Protein 8CXO (pdb70)

Foldseek 3Di:
DDDFPVWDFDPDPVQDPDPRPRIHGALAQPVDDPVLLVVLLVLLVVLLVLLLVLLVVLLVLCVLCVVLNVDQLRCLLNVLSVLLNQLSVLLCQLPPVCLLCLQAAFPRRHGDWLDDDPVGDCNQVVSALSNQLSLQLNLLSLLVLLLLLLCLVLQFLFADDPCPVCRVVSVCVSNVVSVVLSVVQNVRRQFTHDSSSSGTYGALLHLVGCCVRPLVSLVVSLVSLVVSLVSLVVVVVVCCVQPPQLFFPHDGPDDPVLDDDDLVVLVCVVCVVLVADDAAEEEEEDEPDPLFFPLVLQLVLLVVLVPDPCNNRYAYEYEYYYDVVSVVSVVVVCVVDVRYYYYHDDDDPSVVNSVLLRHAEYETLTNADAQQPVVLSSLLSQHQYEYECHHNPVRNDDPLAHHYDHHPDSNRVNVRVVVVVVPVVDDCVSNSVSSNVSRSDYNPPPPRRGNVHSCCSNPVSSVLSVVLSVLSVLLSVLSVVCSVCVVVQSVQSVVQVVPSRVVVDGDGPDHDDVVSVSSNSCSSSVNSSVSSCSLVDDVSVVSVVVSVVPD

Organism: Mus musculus (NCBI:txid10090)

GO terms:
  GO:0005929 cilium (C, IDA)
  GO:0040018 positive regulation of multicellular organism growth (P, IMP)
  GO:0045892 negative regulation of DNA-templated transcription (P, IMP)
  GO:0045893 positive regulation of DNA-templated transcription (P, IMP)
  GO:0032879 regulation of localization (P, IMP)
  GO:0046622 positive regulation of organ growth (P, IMP)
  GO:0098804 non-motile cilium membrane (C, IDA)
  GO:0004930 G protein-coupled receptor activity (F, IDA)
  GO:0015485 cholesterol binding (F, IDA)
  GO:0008142 oxysterol binding (F, IDA)
  GO:0045880 positive regulation of smoothened signaling pathway (P, IDA)
  GO:0007193 adenylate cyclase-inhibiting G protein-coupled receptor signaling pathway (P, IDA)
  GO:0007224 smoothened signaling pathway (P, IDA)
  GO:0140311 protein sequestering activity (F, IDA)
  GO:0005515 protein binding (F, IPI)
  GO:0097731 9+0 non-motile cilium (C, IDA)
  GO:0060170 ciliary membrane (C, IDA)
  GO:0005737 cytoplasm (C, IDA)
  GO:0005770 late endosome (C, IDA)
  GO:0005783 endoplasmic reticulum (C, IDA)

Nearest PDB structures (foldseek):
  8cxo-assembly1_A  TM=1.002E+00  e=1.195E-86  Mus musculus
  4n4w-assembly1_A-2  TM=9.633E-01  e=2.167E-38  Shigella flexneri 5 str. 8401
  5v56-assembly1_B  TM=6.794E-01  e=1.944E-44  Homo sapiens
  5v56-assembly1_A  TM=6.763E-01  e=2.306E-43  Homo sapiens
  5v57-assembly1_A  TM=6.714E-01  e=7.943E-43  Homo sapiens

Radius of gyration: 33.18 Å; Cα contacts (8 Å, |Δi|>4): 814; chains: 1; bounding box: 59×47×108 Å

Structure (mmCIF, N/CA/C/O backbone):
data_8CXO
#
_entry.id   8CXO
#
_cell.length_a   1.00
_cell.length_b   1.00
_cell.length_c   1.00
_cell.angle_alpha   90.00
_cell.angle_beta   90.00
_cell.angle_gamma   90.00
#
_symmetry.space_group_name_H-M   'P 1'
#
loop_
_entity.id
_entity.type
_entity.pdbx_description
1 polymer 'Smoothened homolog, GlgA glycogen synthase chimera'
2 non-polymer CHOLESTEROL
#
loop_
_atom_site.group_PDB
_atom_site.id
_atom_site.type_symbol
_atom_site.label_atom_id
_atom_site.label_alt_id
_atom_site.label_comp_id
_atom_site.label_asym_id
_atom_site.label_entity_id
_atom_site.label_seq_id
_atom_site.pdbx_PDB_ins_code
_atom_site.Cartn_x
_atom_site.Cartn_y
_atom_site.Cartn_z
_atom_site.occupancy
_atom_site.B_iso_or_equiv
_atom_site.auth_seq_id
_atom_site.auth_comp_id
_atom_site.auth_asym_id
_atom_site.auth_atom_id
_atom_site.pdbx_PDB_model_num
ATOM 1 N N . GLY A 1 149 ? 87.666 112.350 51.927 1.00 188.68 195 GLY A N 1
ATOM 2 C CA . GLY A 1 149 ? 88.965 111.955 52.440 1.00 188.68 195 GLY A CA 1
ATOM 3 C C . GLY A 1 149 ? 89.815 113.111 52.934 1.00 188.68 195 GLY A C 1
ATOM 4 O O . GLY A 1 149 ? 91.028 112.966 53.083 1.00 188.68 195 GLY A O 1
ATOM 5 N N . GLN A 1 150 ? 89.182 114.253 53.198 1.00 185.66 196 GLN A N 1
ATOM 6 C CA . GLN A 1 150 ? 89.877 115.469 53.599 1.00 185.66 196 GLN A CA 1
ATOM 7 C C . GLN A 1 150 ? 89.702 115.701 55.093 1.00 185.66 196 GLN A C 1
ATOM 8 O O . GLN A 1 150 ? 88.575 115.706 55.599 1.00 185.66 196 GLN A O 1
ATOM 14 N N . CYS A 1 151 ? 90.820 115.892 55.787 1.00 189.23 197 CYS A N 1
ATOM 15 C CA . CYS A 1 151 ? 90.836 116.337 57.172 1.00 189.23 197 CYS A CA 1
ATOM 16 C C . CYS A 1 151 ? 91.880 117.432 57.311 1.00 189.23 197 CYS A C 1
ATOM 17 O O . CYS A 1 151 ? 92.967 117.341 56.732 1.00 189.23 197 CYS A O 1
ATOM 20 N N . GLU A 1 152 ? 91.548 118.461 58.082 1.00 193.31 198 GLU A N 1
ATOM 21 C CA . GLU A 1 152 ? 92.409 119.620 58.265 1.00 193.31 198 GLU A CA 1
ATOM 22 C C . GLU A 1 152 ? 93.256 119.444 59.517 1.00 193.31 198 GLU A C 1
ATOM 23 O O . GLU A 1 152 ? 92.791 118.893 60.519 1.00 193.31 198 GLU A O 1
ATOM 29 N N . ALA A 1 153 ? 94.503 119.901 59.450 1.00 183.37 199 ALA A N 1
ATOM 30 C CA . ALA A 1 153 ? 95.370 119.839 60.616 1.00 183.37 199 ALA A CA 1
ATOM 31 C C . ALA A 1 153 ? 94.753 120.654 61.752 1.00 183.37 199 ALA A C 1
ATOM 32 O O . ALA A 1 153 ? 94.124 121.689 61.498 1.00 183.37 199 ALA A O 1
ATOM 34 N N . PRO A 1 154 ? 94.905 120.228 63.018 1.00 180.13 200 PRO A N 1
ATOM 35 C CA . PRO A 1 154 ? 95.689 119.109 63.552 1.00 180.13 200 PRO A CA 1
ATOM 36 C C . PRO A 1 154 ? 94.993 117.750 63.460 1.00 180.13 200 PRO A C 1
ATOM 37 O O . PRO A 1 154 ? 95.424 116.814 64.134 1.00 180.13 200 PRO A O 1
ATOM 41 N N . LEU A 1 155 ? 93.954 117.636 62.634 1.00 181.85 201 LEU A N 1
ATOM 42 C CA . LEU A 1 155 ? 93.228 116.387 62.464 1.00 181.85 201 LEU A CA 1
ATOM 43 C C . LEU A 1 155 ? 93.700 115.669 61.205 1.00 181.85 201 LEU A C 1
ATOM 44 O O . LEU A 1 155 ? 94.133 116.297 60.236 1.00 181.85 201 LEU A O 1
ATOM 49 N N . VAL A 1 156 ? 93.607 114.339 61.233 1.00 181.56 202 VAL A N 1
ATOM 50 C CA . VAL A 1 156 ? 94.081 113.479 60.157 1.00 181.56 202 VAL A CA 1
ATOM 51 C C . VAL A 1 156 ? 92.989 112.481 59.802 1.00 181.56 202 VAL A C 1
ATOM 52 O O . VAL A 1 156 ? 92.151 112.127 60.636 1.00 181.56 202 VAL A O 1
ATOM 56 N N . ARG A 1 157 ? 93.018 112.011 58.556 1.00 186.05 203 ARG A N 1
ATOM 57 C CA . ARG A 1 157 ? 92.009 111.093 58.041 1.00 186.05 203 ARG A CA 1
ATOM 58 C C . ARG A 1 157 ? 92.358 109.660 58.420 1.00 186.05 203 ARG A C 1
ATOM 59 O O . ARG A 1 157 ? 93.504 109.229 58.263 1.00 186.05 203 ARG A O 1
ATOM 67 N N . THR A 1 158 ? 91.362 108.930 58.915 1.00 186.78 204 THR A N 1
ATOM 68 C CA . THR A 1 158 ? 91.527 107.527 59.260 1.00 186.78 204 THR A CA 1
ATOM 69 C C . THR A 1 158 ? 90.206 106.807 59.044 1.00 186.78 204 THR A C 1
ATOM 70 O O . THR A 1 158 ? 89.133 107.412 59.117 1.00 186.78 204 THR A O 1
ATOM 74 N N . ASP A 1 159 ? 90.297 105.507 58.781 1.00 183.76 205 ASP A N 1
ATOM 75 C CA . ASP A 1 159 ? 89.128 104.657 58.612 1.00 183.76 205 ASP A CA 1
ATOM 76 C C . ASP A 1 159 ? 88.667 104.016 59.915 1.00 183.76 205 ASP A C 1
ATOM 77 O O . ASP A 1 159 ? 87.725 103.218 59.895 1.00 183.76 205 ASP A O 1
ATOM 82 N N . ASN A 1 160 ? 89.298 104.345 61.043 1.00 181.77 206 ASN A N 1
ATOM 83 C CA . ASN A 1 160 ? 88.961 103.736 62.322 1.00 181.77 206 ASN A CA 1
ATOM 84 C C . ASN A 1 160 ? 87.725 104.415 62.910 1.00 181.77 206 ASN A C 1
ATOM 85 O O . ASN A 1 160 ? 87.770 105.622 63.178 1.00 181.77 206 ASN A O 1
ATOM 90 N N . PRO A 1 161 ? 86.608 103.708 63.136 1.00 179.36 207 PRO A N 1
ATOM 91 C CA . PRO A 1 161 ? 85.463 104.366 63.784 1.00 179.36 207 PRO A CA 1
ATOM 92 C C . PRO A 1 161 ? 85.724 104.775 65.223 1.00 179.36 207 PRO A C 1
ATOM 93 O O . PRO A 1 161 ? 84.994 105.628 65.742 1.00 179.36 207 PRO A O 1
ATOM 97 N N . LYS A 1 162 ? 86.734 104.206 65.878 1.00 178.43 208 LYS A N 1
ATOM 98 C CA . LYS A 1 162 ? 87.044 104.513 67.268 1.00 178.43 208 LYS A CA 1
ATOM 99 C C . LYS A 1 162 ? 88.012 105.677 67.422 1.00 178.43 208 LYS A C 1
ATOM 100 O O . LYS A 1 162 ? 88.269 106.097 68.555 1.00 178.43 208 LYS A O 1
ATOM 106 N N . SER A 1 163 ? 88.553 106.204 66.323 1.00 182.36 209 SER A N 1
ATOM 107 C CA . SER A 1 163 ? 89.503 107.306 66.363 1.00 182.36 209 SER A CA 1
ATOM 108 C C . SER A 1 163 ? 88.872 108.652 66.024 1.00 182.36 209 SER A C 1
ATOM 109 O O . SER A 1 163 ? 89.538 109.682 66.168 1.00 182.36 209 SER A O 1
ATOM 112 N N . TRP A 1 164 ? 87.615 108.673 65.588 1.00 180.34 210 TRP A N 1
ATOM 113 C CA . TRP A 1 164 ? 87.005 109.902 65.097 1.00 180.34 210 TRP A CA 1
ATOM 114 C C . TRP A 1 164 ? 86.676 110.854 66.240 1.00 180.34 210 TRP A C 1
ATOM 115 O O . TRP A 1 164 ? 86.287 110.427 67.331 1.00 180.34 210 TRP A O 1
ATOM 126 N N . TYR A 1 165 ? 86.838 112.150 65.981 1.00 181.99 211 TYR A N 1
ATOM 127 C CA . TYR A 1 165 ? 86.513 113.198 66.940 1.00 181.99 211 TYR A CA 1
ATOM 128 C C . TYR A 1 165 ? 85.009 113.430 66.913 1.00 181.99 211 TYR A C 1
ATOM 129 O O . TYR A 1 165 ? 84.328 112.945 66.004 1.00 181.99 211 TYR A O 1
ATOM 138 N N . GLU A 1 166 ? 84.514 114.201 67.890 1.00 185.09 212 GLU A N 1
ATOM 139 C CA . GLU A 1 166 ? 83.158 114.133 68.434 1.00 185.09 212 GLU A CA 1
ATOM 140 C C . GLU A 1 166 ? 82.086 113.863 67.383 1.00 185.09 212 GLU A C 1
ATOM 141 O O . GLU A 1 166 ? 81.357 112.869 67.476 1.00 185.09 212 GLU A O 1
ATOM 147 N N . ASP A 1 167 ? 81.999 114.724 66.373 1.00 191.93 213 ASP A N 1
ATOM 148 C CA . ASP A 1 167 ? 81.114 114.513 65.235 1.00 191.93 213 ASP A CA 1
ATOM 149 C C . ASP A 1 167 ? 81.829 114.582 63.884 1.00 191.93 213 ASP A C 1
ATOM 150 O O . ASP A 1 167 ? 81.159 114.521 62.847 1.00 191.93 213 ASP A O 1
ATOM 155 N N . VAL A 1 168 ? 83.160 114.696 63.862 1.00 188.03 214 VAL A N 1
ATOM 156 C CA . VAL A 1 168 ? 83.885 114.835 62.600 1.00 188.03 214 VAL A CA 1
ATOM 157 C C . VAL A 1 168 ? 84.197 113.446 62.059 1.00 188.03 214 VAL A C 1
ATOM 158 O O . VAL A 1 168 ? 85.276 112.897 62.308 1.00 188.03 214 VAL A O 1
ATOM 162 N N . GLU A 1 169 ? 83.251 112.878 61.314 1.00 184.52 215 GLU A N 1
ATOM 163 C CA . GLU A 1 169 ? 83.412 111.540 60.760 1.00 184.52 215 GLU A CA 1
ATOM 164 C C . GLU A 1 169 ? 84.627 111.470 59.847 1.00 184.52 215 GLU A C 1
ATOM 165 O O . GLU A 1 169 ? 84.808 112.311 58.963 1.00 184.52 215 GLU A O 1
ATOM 171 N N . GLY A 1 170 ? 85.463 110.461 60.074 1.00 184.80 216 GLY A N 1
ATOM 172 C CA . GLY A 1 170 ? 86.641 110.221 59.282 1.00 184.80 216 GLY A CA 1
ATOM 173 C C . GLY A 1 170 ? 87.900 110.873 59.813 1.00 184.80 216 GLY A C 1
ATOM 174 O O . GLY A 1 170 ? 88.998 110.409 59.489 1.00 184.80 216 GLY A O 1
ATOM 175 N N . CYS A 1 171 ? 87.770 111.915 60.633 1.00 186.84 217 CYS A N 1
ATOM 176 C CA . CYS A 1 171 ? 88.907 112.684 61.122 1.00 186.84 217 CYS A CA 1
ATOM 177 C C . CYS A 1 171 ? 89.094 112.457 62.614 1.00 186.84 217 CYS A C 1
ATOM 178 O O . CYS A 1 171 ? 88.150 112.618 63.396 1.00 186.84 217 CYS A O 1
ATOM 181 N N . GLY A 1 172 ? 90.315 112.084 63.000 1.00 182.39 218 GLY A N 1
ATOM 182 C CA . GLY A 1 172 ? 90.733 112.040 64.380 1.00 182.39 218 GLY A CA 1
ATOM 183 C C . GLY A 1 172 ? 91.869 113.019 64.635 1.00 182.39 218 GLY A C 1
ATOM 184 O O . GLY A 1 172 ? 92.378 113.675 63.732 1.00 182.39 218 GLY A O 1
ATOM 185 N N . ILE A 1 173 ? 92.276 113.083 65.899 1.00 177.97 219 ILE A N 1
ATOM 186 C CA . ILE A 1 173 ? 93.299 114.027 66.335 1.00 177.97 219 ILE A CA 1
ATOM 187 C C . ILE A 1 173 ? 94.663 113.404 66.083 1.00 177.97 219 ILE A C 1
ATOM 188 O O . ILE A 1 173 ? 94.891 112.233 66.409 1.00 177.97 219 ILE A O 1
ATOM 193 N N . GLN A 1 174 ? 95.568 114.184 65.504 1.00 175.01 220 GLN A N 1
ATOM 194 C CA . GLN A 1 174 ? 96.901 113.683 65.216 1.00 175.01 220 GLN A CA 1
ATOM 195 C C . GLN A 1 174 ? 97.641 113.378 66.509 1.00 175.01 220 GLN A C 1
ATOM 196 O O . GLN A 1 174 ? 97.335 113.924 67.572 1.00 175.01 220 GLN A O 1
ATOM 202 N N . CYS A 1 175 ? 98.636 112.497 66.408 1.00 176.74 221 CYS A N 1
ATOM 203 C CA . CYS A 1 175 ? 99.436 112.103 67.565 1.00 176.74 221 CYS A CA 1
ATOM 204 C C . CYS A 1 175 ? 100.517 113.154 67.797 1.00 176.74 221 CYS A C 1
ATOM 205 O O . CYS A 1 175 ? 101.716 112.921 67.631 1.00 176.74 221 CYS A O 1
ATOM 208 N N . GLN A 1 176 ? 100.070 114.346 68.177 1.00 170.38 222 GLN A N 1
ATOM 209 C CA . GLN A 1 176 ? 100.975 115.430 68.526 1.00 170.38 222 GLN A CA 1
ATOM 210 C C . GLN A 1 176 ? 100.186 116.481 69.288 1.00 170.38 222 GLN A C 1
ATOM 211 O O . GLN A 1 176 ? 99.211 117.018 68.754 1.00 170.38 222 GLN A O 1
ATOM 217 N N . ASN A 1 177 ? 100.569 116.750 70.535 1.00 165.69 223 ASN A N 1
ATOM 218 C CA . ASN A 1 177 ? 99.840 117.683 71.384 1.00 165.69 223 ASN A CA 1
ATOM 219 C C . ASN A 1 177 ? 99.726 119.044 70.694 1.00 165.69 223 ASN A C 1
ATOM 220 O O . ASN A 1 177 ? 100.730 119.762 70.602 1.00 165.69 223 ASN A O 1
ATOM 225 N N . PRO A 1 178 ? 98.549 119.439 70.184 1.00 168.51 224 PRO A N 1
ATOM 226 C CA . PRO A 1 178 ? 98.477 120.690 69.409 1.00 168.51 224 PRO A CA 1
ATOM 227 C C . PRO A 1 178 ? 98.769 121.943 70.215 1.00 168.51 224 PRO A C 1
ATOM 228 O O . PRO A 1 178 ? 99.045 122.988 69.613 1.00 168.51 224 PRO A O 1
ATOM 232 N N . LEU A 1 179 ? 98.717 121.880 71.541 1.00 166.09 225 LEU A N 1
ATOM 233 C CA . LEU A 1 179 ? 98.875 123.059 72.378 1.00 166.09 225 LEU A CA 1
ATOM 234 C C . LEU A 1 179 ? 100.331 123.408 72.655 1.00 166.09 225 LEU A C 1
ATOM 235 O O . LEU A 1 179 ? 100.586 124.384 73.368 1.00 166.09 225 LEU A O 1
ATOM 240 N N . PHE A 1 180 ? 101.285 122.637 72.132 1.00 157.41 226 PHE A N 1
ATOM 241 C CA . PHE A 1 180 ? 102.702 122.889 72.339 1.00 157.41 226 PHE A CA 1
ATOM 242 C C . PHE A 1 180 ? 103.448 122.755 71.020 1.00 157.41 226 PHE A C 1
ATOM 243 O O . PHE A 1 180 ? 103.059 121.974 70.147 1.00 157.41 226 PHE A O 1
ATOM 251 N N . THR A 1 181 ? 104.526 123.525 70.887 1.00 155.34 227 THR A N 1
ATOM 252 C CA . THR A 1 181 ? 105.314 123.552 69.664 1.00 155.34 227 THR A CA 1
ATOM 253 C C . THR A 1 181 ? 106.478 122.568 69.757 1.00 155.34 227 THR A C 1
ATOM 254 O O . THR A 1 181 ? 106.740 121.965 70.799 1.00 155.34 227 THR A O 1
ATOM 258 N N . GLU A 1 182 ? 107.200 122.418 68.645 1.00 155.56 228 GLU A N 1
ATOM 259 C CA . GLU A 1 182 ? 108.259 121.416 68.575 1.00 155.56 228 GLU A CA 1
ATOM 260 C C . GLU A 1 182 ? 109.418 121.763 69.500 1.00 155.56 228 GLU A C 1
ATOM 261 O O . GLU A 1 182 ? 110.034 120.867 70.089 1.00 155.56 228 GLU A O 1
ATOM 267 N N . ALA A 1 183 ? 109.742 123.051 69.625 1.00 156.99 229 ALA A N 1
ATOM 268 C CA . ALA A 1 183 ? 110.911 123.446 70.403 1.00 156.99 229 ALA A CA 1
ATOM 269 C C . ALA A 1 183 ? 110.763 123.062 71.869 1.00 156.99 229 ALA A C 1
ATOM 270 O O . ALA A 1 183 ? 111.702 122.535 72.477 1.00 156.99 229 ALA A O 1
ATOM 272 N N . GLU A 1 184 ? 109.588 123.302 72.453 1.00 158.15 230 GLU A N 1
ATOM 273 C CA . GLU A 1 184 ? 109.367 122.932 73.845 1.00 158.15 230 GLU A CA 1
ATOM 274 C C . GLU A 1 184 ? 109.141 121.436 74.021 1.00 158.15 230 GLU A C 1
ATOM 275 O O . GLU A 1 184 ? 109.370 120.917 75.119 1.00 158.15 230 GLU A O 1
ATOM 281 N N . HIS A 1 185 ? 108.707 120.730 72.974 1.00 160.56 231 HIS A N 1
ATOM 282 C CA . HIS A 1 185 ? 108.701 119.273 73.035 1.00 160.56 231 HIS A CA 1
ATOM 283 C C . HIS A 1 185 ? 110.116 118.733 73.175 1.00 160.56 231 HIS A C 1
ATOM 284 O O . HIS A 1 185 ? 110.372 117.845 73.996 1.00 160.56 231 HIS A O 1
ATOM 291 N N . GLN A 1 186 ? 111.049 119.262 72.383 1.00 156.08 232 GLN A N 1
ATOM 292 C CA . GLN A 1 186 ? 112.437 118.831 72.487 1.00 156.08 232 GLN A CA 1
ATOM 293 C C . GLN A 1 186 ? 113.040 119.220 73.827 1.00 156.08 232 GLN A C 1
ATOM 294 O O . GLN A 1 186 ? 113.863 118.478 74.374 1.00 156.08 232 GLN A O 1
ATOM 300 N N . ASP A 1 187 ? 112.653 120.377 74.365 1.00 154.17 233 ASP A N 1
ATOM 301 C CA . ASP A 1 187 ? 113.158 120.787 75.670 1.00 154.17 233 ASP A CA 1
ATOM 302 C C . ASP A 1 187 ? 112.701 119.824 76.758 1.00 154.17 233 ASP A C 1
ATOM 303 O O . ASP A 1 187 ? 113.499 119.391 77.596 1.00 154.17 233 ASP A O 1
ATOM 308 N N . MET A 1 188 ? 111.413 119.476 76.757 1.00 150.91 234 MET A N 1
ATOM 309 C CA . MET A 1 188 ? 110.897 118.558 77.767 1.00 150.91 234 MET A CA 1
ATOM 310 C C . MET A 1 188 ? 111.528 117.181 77.628 1.00 150.91 234 MET A C 1
ATOM 311 O O . MET A 1 188 ? 111.874 116.544 78.630 1.00 150.91 234 MET A O 1
ATOM 316 N N . HIS A 1 189 ? 111.685 116.701 76.394 1.00 153.62 235 HIS A N 1
ATOM 317 C CA . HIS A 1 189 ? 112.288 115.389 76.189 1.00 153.62 235 HIS A CA 1
ATOM 318 C C . HIS A 1 189 ? 113.741 115.379 76.641 1.00 153.62 235 HIS A C 1
ATOM 319 O O . HIS A 1 189 ? 114.200 114.407 77.251 1.00 153.62 235 HIS A O 1
ATOM 326 N N . SER A 1 190 ? 114.482 116.450 76.351 1.00 152.09 236 SER A N 1
ATOM 327 C CA . SER A 1 190 ? 115.847 116.554 76.854 1.00 152.09 236 SER A CA 1
ATOM 328 C C . SER A 1 190 ? 115.862 116.624 78.374 1.00 152.09 236 SER A C 1
ATOM 329 O O . SER A 1 190 ? 116.729 116.027 79.023 1.00 152.09 236 SER A O 1
ATOM 332 N N . TYR A 1 191 ? 114.913 117.359 78.957 1.00 148.12 237 TYR A N 1
ATOM 333 C CA . TYR A 1 191 ? 114.822 117.467 80.409 1.00 148.12 237 TYR A CA 1
ATOM 334 C C . TYR A 1 191 ? 114.615 116.100 81.049 1.00 148.12 237 TYR A C 1
ATOM 335 O O . TYR A 1 191 ? 115.265 115.758 82.042 1.00 148.12 237 TYR A O 1
ATOM 344 N N . ILE A 1 192 ? 113.706 115.305 80.485 1.00 149.05 238 ILE A N 1
ATOM 345 C CA . ILE A 1 192 ? 113.418 113.983 81.037 1.00 149.05 238 ILE A CA 1
ATOM 346 C C . ILE A 1 192 ? 114.643 113.086 80.929 1.00 149.05 238 ILE A C 1
ATOM 347 O O . ILE A 1 192 ? 114.940 112.300 81.836 1.00 149.05 238 ILE A O 1
ATOM 352 N N . ALA A 1 193 ? 115.361 113.176 79.807 1.00 151.93 239 ALA A N 1
ATOM 353 C CA . ALA A 1 193 ? 116.514 112.309 79.589 1.00 151.93 239 ALA A CA 1
ATOM 354 C C . ALA A 1 193 ? 117.585 112.524 80.650 1.00 151.93 239 ALA A C 1
ATOM 355 O O . ALA A 1 193 ? 118.211 111.563 81.113 1.00 151.93 239 ALA A O 1
ATOM 357 N N . ALA A 1 194 ? 117.818 113.777 81.044 1.00 147.13 240 ALA A N 1
ATOM 358 C CA . ALA A 1 194 ? 118.875 114.060 82.008 1.00 147.13 240 ALA A CA 1
ATOM 359 C C . ALA A 1 194 ? 118.573 113.430 83.362 1.00 147.13 240 ALA A C 1
ATOM 360 O O . ALA A 1 194 ? 119.417 112.736 83.939 1.00 147.13 240 ALA A O 1
ATOM 362 N N . PHE A 1 195 ? 117.365 113.651 83.883 1.00 144.40 241 PHE A N 1
ATOM 363 C CA . PHE A 1 195 ? 117.016 113.087 85.182 1.00 144.40 241 PHE A CA 1
ATOM 364 C C . PHE A 1 195 ? 116.921 111.571 85.121 1.00 144.40 241 PHE A C 1
ATOM 365 O O . PHE A 1 195 ? 117.350 110.880 86.052 1.00 144.40 241 PHE A O 1
ATOM 373 N N . GLY A 1 196 ? 116.354 111.037 84.039 1.00 146.54 242 GLY A N 1
ATOM 374 C CA . GLY A 1 196 ? 116.207 109.595 83.933 1.00 146.54 242 GLY A CA 1
ATOM 375 C C . GLY A 1 196 ? 117.540 108.875 83.933 1.00 146.54 242 GLY A C 1
ATOM 376 O O . GLY A 1 196 ? 117.711 107.858 84.608 1.00 146.54 242 GLY A O 1
ATOM 377 N N . ALA A 1 197 ? 118.505 109.396 83.173 1.00 149.80 243 ALA A N 1
ATOM 378 C CA . ALA A 1 197 ? 119.821 108.769 83.129 1.00 149.80 243 ALA A CA 1
ATOM 379 C C . ALA A 1 197 ? 120.498 108.813 84.492 1.00 149.80 243 ALA A C 1
ATOM 380 O O . ALA A 1 197 ? 121.095 107.823 84.929 1.00 149.80 243 ALA A O 1
ATOM 382 N N . VAL A 1 198 ? 120.414 109.953 85.178 1.00 152.02 244 VAL A N 1
ATOM 383 C CA . VAL A 1 198 ? 121.073 110.090 86.473 1.00 152.02 244 VAL A CA 1
ATOM 384 C C . VAL A 1 198 ? 120.438 109.156 87.495 1.00 152.02 244 VAL A C 1
ATOM 385 O O . VAL A 1 198 ? 121.137 108.470 88.249 1.00 152.02 244 VAL A O 1
ATOM 389 N N . THR A 1 199 ? 119.105 109.121 87.540 1.00 146.26 245 THR A N 1
ATOM 390 C CA . THR A 1 199 ? 118.426 108.263 88.504 1.00 146.26 245 THR A CA 1
ATOM 391 C C . THR A 1 199 ? 118.729 106.796 88.239 1.00 146.26 245 THR A C 1
ATOM 392 O O . THR A 1 199 ? 118.968 106.025 89.175 1.00 146.26 245 THR A O 1
ATOM 396 N N . GLY A 1 200 ? 118.720 106.392 86.969 1.00 143.99 246 GLY A N 1
ATOM 397 C CA . GLY A 1 200 ? 118.979 104.999 86.648 1.00 143.99 246 GLY A CA 1
ATOM 398 C C . GLY A 1 200 ? 120.362 104.552 87.075 1.00 143.99 246 GLY A C 1
ATOM 399 O O . GLY A 1 200 ? 120.526 103.495 87.688 1.00 143.99 246 GLY A O 1
ATOM 400 N N . LEU A 1 201 ? 121.378 105.355 86.763 1.00 151.04 247 LEU A N 1
ATOM 401 C CA . LEU A 1 201 ? 122.746 104.955 87.069 1.00 151.04 247 LEU A CA 1
ATOM 402 C C . LEU A 1 201 ? 122.993 104.932 88.572 1.00 151.04 247 LEU A C 1
ATOM 403 O O . LEU A 1 201 ? 123.521 103.952 89.108 1.00 151.04 247 LEU A O 1
ATOM 408 N N . CYS A 1 202 ? 122.615 106.003 89.273 1.00 149.30 248 CYS A N 1
ATOM 409 C CA . CYS A 1 202 ? 122.911 106.076 90.699 1.00 149.30 248 CYS A CA 1
ATOM 410 C C . CYS A 1 202 ? 122.089 105.074 91.494 1.00 149.30 248 CYS A C 1
ATOM 411 O O . CYS A 1 202 ? 122.595 104.482 92.453 1.00 149.30 248 CYS A O 1
ATOM 414 N N . THR A 1 203 ? 120.830 104.864 91.111 1.00 144.12 249 THR A N 1
ATOM 415 C CA . THR A 1 203 ? 120.002 103.897 91.821 1.00 144.12 249 THR A CA 1
ATOM 416 C C . THR A 1 203 ? 120.535 102.486 91.632 1.00 144.12 249 THR A C 1
ATOM 417 O O . THR A 1 203 ? 120.549 101.688 92.575 1.00 144.12 249 THR A O 1
ATOM 421 N N . LEU A 1 204 ? 120.984 102.165 90.418 1.00 146.64 250 LEU A N 1
ATOM 422 C CA . LEU A 1 204 ? 121.510 100.833 90.150 1.00 146.64 250 LEU A CA 1
ATOM 423 C C . LEU A 1 204 ? 122.755 100.557 90.979 1.00 146.64 250 LEU A C 1
ATOM 424 O O . LEU A 1 204 ? 122.952 99.434 91.458 1.00 146.64 250 LEU A O 1
ATOM 429 N N . PHE A 1 205 ? 123.614 101.563 91.147 1.00 151.53 251 PHE A N 1
ATOM 430 C CA . PHE A 1 205 ? 124.831 101.375 91.930 1.00 151.53 251 PHE A CA 1
ATOM 431 C C . PHE A 1 205 ? 124.504 100.996 93.368 1.00 151.53 251 PHE A C 1
ATOM 432 O O . PHE A 1 205 ? 125.137 100.106 93.947 1.00 151.53 251 PHE A O 1
ATOM 440 N N . THR A 1 206 ? 123.515 101.667 93.963 1.00 147.90 252 THR A N 1
ATOM 441 C CA . THR A 1 206 ? 123.114 101.328 95.324 1.00 147.90 252 THR A CA 1
ATOM 442 C C . THR A 1 206 ? 122.593 99.899 95.404 1.00 147.90 252 THR A C 1
ATOM 443 O O . THR A 1 206 ? 122.913 99.167 96.348 1.00 147.90 252 THR A O 1
ATOM 447 N N . LEU A 1 207 ? 121.788 99.484 94.425 1.00 144.54 253 LEU A N 1
ATOM 448 C CA . LEU A 1 207 ? 121.305 98.108 94.405 1.00 144.54 253 LEU A CA 1
ATOM 449 C C . LEU A 1 207 ? 122.462 97.128 94.275 1.00 144.54 253 LEU A C 1
ATOM 450 O O . LEU A 1 207 ? 122.451 96.055 94.888 1.00 144.54 253 LEU A O 1
ATOM 455 N N . ALA A 1 208 ? 123.472 97.480 93.478 1.00 149.50 254 ALA A N 1
ATOM 456 C CA . ALA A 1 208 ? 124.648 96.627 93.361 1.00 149.50 254 ALA A CA 1
ATOM 457 C C . ALA A 1 208 ? 125.385 96.524 94.689 1.00 149.50 254 ALA A C 1
ATOM 458 O O . ALA A 1 208 ? 125.969 95.482 95.005 1.00 149.50 254 ALA A O 1
ATOM 460 N N . THR A 1 209 ? 125.380 97.602 95.475 1.00 150.12 255 THR A N 1
ATOM 461 C CA . THR A 1 209 ? 126.064 97.578 96.763 1.00 150.12 255 THR A CA 1
ATOM 462 C C . THR A 1 209 ? 125.426 96.573 97.715 1.00 150.12 255 THR A C 1
ATOM 463 O O . THR A 1 209 ? 126.133 95.832 98.408 1.00 150.12 255 THR A O 1
ATOM 467 N N . PHE A 1 210 ? 124.093 96.536 97.771 1.00 144.96 256 PHE A N 1
ATOM 468 C CA . PHE A 1 210 ? 123.419 95.623 98.689 1.00 144.96 256 PHE A CA 1
ATOM 469 C C . PHE A 1 210 ? 123.707 94.169 98.337 1.00 144.96 256 PHE A C 1
ATOM 470 O O . PHE A 1 210 ? 124.048 93.363 99.209 1.00 144.96 256 PHE A O 1
ATOM 478 N N . VAL A 1 211 ? 123.588 93.818 97.056 1.00 144.71 257 VAL A N 1
ATOM 479 C CA . VAL A 1 211 ? 123.759 92.426 96.652 1.00 144.71 257 VAL A CA 1
ATOM 480 C C . VAL A 1 211 ? 125.221 92.003 96.630 1.00 144.71 257 VAL A C 1
ATOM 481 O O . VAL A 1 211 ? 125.505 90.802 96.543 1.00 144.71 257 VAL A O 1
ATOM 485 N N . ALA A 1 212 ? 126.159 92.952 96.679 1.00 150.13 258 ALA A N 1
ATOM 486 C CA . ALA A 1 212 ? 127.571 92.593 96.753 1.00 150.13 258 ALA A CA 1
ATOM 487 C C . ALA A 1 212 ? 127.872 91.751 97.985 1.00 150.13 258 ALA A C 1
ATOM 488 O O . ALA A 1 212 ? 128.696 90.832 97.923 1.00 150.13 258 ALA A O 1
ATOM 490 N N . ASP A 1 213 ? 127.215 92.047 99.104 1.00 154.59 259 ASP A N 1
ATOM 491 C CA . ASP A 1 213 ? 127.398 91.332 100.366 1.00 154.59 259 ASP A CA 1
ATOM 492 C C . ASP A 1 213 ? 126.032 91.002 100.956 1.00 154.59 259 ASP A C 1
ATOM 493 O O . ASP A 1 213 ? 125.731 91.315 102.109 1.00 154.59 259 ASP A O 1
ATOM 498 N N . TRP A 1 214 ? 125.180 90.384 100.132 1.00 146.34 260 TRP A N 1
ATOM 499 C CA . TRP A 1 214 ? 123.802 90.101 100.525 1.00 146.34 260 TRP A CA 1
ATOM 500 C C . TRP A 1 214 ? 123.720 89.296 101.817 1.00 146.34 260 TRP A C 1
ATOM 501 O O . TRP A 1 214 ? 122.775 89.460 102.596 1.00 146.34 260 TRP A O 1
ATOM 512 N N . ARG A 1 215 ? 124.691 88.409 102.055 1.00 154.63 261 ARG A N 1
ATOM 513 C CA . ARG A 1 215 ? 124.656 87.587 103.262 1.00 154.63 261 ARG A CA 1
ATOM 514 C C . ARG A 1 215 ? 124.695 88.435 104.526 1.00 154.63 261 ARG A C 1
ATOM 515 O O . ARG A 1 215 ? 124.015 88.112 105.507 1.00 154.63 261 ARG A O 1
ATOM 523 N N . ASN A 1 216 ? 125.467 89.523 104.518 1.00 150.64 262 ASN A N 1
ATOM 524 C CA . ASN A 1 216 ? 125.605 90.389 105.681 1.00 150.64 262 ASN A CA 1
ATOM 525 C C . ASN A 1 216 ? 124.722 91.624 105.618 1.00 150.64 262 ASN A C 1
ATOM 526 O O . ASN A 1 216 ? 124.317 92.130 106.670 1.00 150.64 262 ASN A O 1
ATOM 531 N N . SER A 1 217 ? 124.408 92.113 104.420 1.00 150.03 263 SER A N 1
ATOM 532 C CA . SER A 1 217 ? 123.596 93.310 104.272 1.00 150.03 263 SER A CA 1
ATOM 533 C C . SER A 1 217 ? 122.100 93.035 104.334 1.00 150.03 263 SER A C 1
ATOM 534 O O . SER A 1 217 ? 121.322 93.975 104.528 1.00 150.03 263 SER A O 1
ATOM 537 N N . ASN A 1 218 ? 121.674 91.781 104.180 1.00 148.74 264 ASN A N 1
ATOM 538 C CA . ASN A 1 218 ? 120.251 91.444 104.170 1.00 148.74 264 ASN A CA 1
ATOM 539 C C . ASN A 1 218 ? 119.745 91.414 105.609 1.00 148.74 264 ASN A C 1
ATOM 540 O O . ASN A 1 218 ? 119.537 90.358 106.213 1.00 148.74 264 ASN A O 1
ATOM 545 N N . ARG A 1 219 ? 119.546 92.609 106.164 1.00 150.56 265 ARG A N 1
ATOM 546 C CA . ARG A 1 219 ? 119.014 92.794 107.512 1.00 150.56 265 ARG A CA 1
ATOM 547 C C . ARG A 1 219 ? 117.812 93.718 107.400 1.00 150.56 265 ARG A C 1
ATOM 548 O O . ARG A 1 219 ? 117.951 94.863 106.959 1.00 150.56 265 ARG A O 1
ATOM 556 N N . TYR A 1 220 ? 116.643 93.213 107.802 1.00 147.77 266 TYR A N 1
ATOM 557 C CA . TYR A 1 220 ? 115.336 93.798 107.517 1.00 147.77 266 TYR A CA 1
ATOM 558 C C . TYR A 1 220 ? 115.235 95.308 107.730 1.00 147.77 266 TYR A C 1
ATOM 559 O O . TYR A 1 220 ? 114.838 96.017 106.797 1.00 147.77 266 TYR A O 1
ATOM 568 N N . PRO A 1 221 ? 115.556 95.852 108.911 1.00 134.66 267 PRO A N 1
ATOM 569 C CA . PRO A 1 221 ? 115.361 97.300 109.102 1.00 134.66 267 PRO A CA 1
ATOM 570 C C . PRO A 1 221 ? 116.270 98.161 108.244 1.00 134.66 267 PRO A C 1
ATOM 571 O O . PRO A 1 221 ? 115.961 99.343 108.050 1.00 134.66 267 PRO A O 1
ATOM 575 N N . ALA A 1 222 ? 117.370 97.614 107.727 1.00 138.84 268 ALA A N 1
ATOM 576 C CA . ALA A 1 222 ? 118.329 98.365 106.925 1.00 138.84 268 ALA A CA 1
ATOM 577 C C . ALA A 1 222 ? 118.182 98.137 105.426 1.00 138.84 268 ALA A C 1
ATOM 578 O O . ALA A 1 222 ?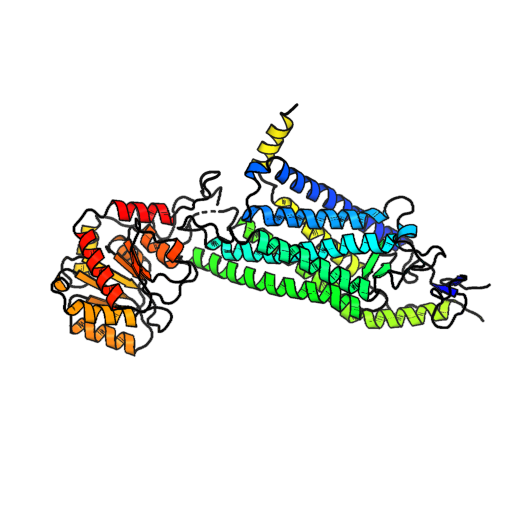 118.956 98.716 104.657 1.00 138.84 268 ALA A O 1
ATOM 580 N N . VAL A 1 223 ? 117.224 97.315 104.990 1.00 138.51 269 VAL A N 1
ATOM 581 C CA . VAL A 1 223 ? 117.018 96.997 103.584 1.00 138.51 269 VAL A CA 1
ATOM 582 C C . VAL A 1 223 ? 115.646 97.432 103.089 1.00 138.51 269 VAL A C 1
ATOM 583 O O . VAL A 1 223 ? 115.235 97.039 101.999 1.00 138.51 269 VAL A O 1
ATOM 587 N N . ILE A 1 224 ? 114.913 98.223 103.873 1.00 135.64 270 ILE A N 1
ATOM 588 C CA . ILE A 1 224 ? 113.677 98.800 103.358 1.00 135.64 270 ILE A CA 1
ATOM 589 C C . ILE A 1 224 ? 113.989 99.719 102.188 1.00 135.64 270 ILE A C 1
ATOM 590 O O . ILE A 1 224 ? 113.272 99.737 101.181 1.00 135.64 270 ILE A O 1
ATOM 595 N N . LEU A 1 225 ? 115.069 100.493 102.300 1.00 137.11 271 LEU A N 1
ATOM 596 C CA . LEU A 1 225 ? 115.441 101.402 101.224 1.00 137.11 271 LEU A CA 1
ATOM 597 C C . LEU A 1 225 ? 115.950 100.657 99.998 1.00 137.11 271 LEU A C 1
ATOM 598 O O . LEU A 1 225 ? 115.909 101.202 98.890 1.00 137.11 271 LEU A O 1
ATOM 603 N N . PHE A 1 226 ? 116.443 99.429 100.168 1.00 139.44 272 PHE A N 1
ATOM 604 C CA . PHE A 1 226 ? 116.859 98.641 99.011 1.00 139.44 272 PHE A CA 1
ATOM 605 C C . PHE A 1 226 ? 115.687 98.402 98.070 1.00 139.44 272 PHE A C 1
ATOM 606 O O . PHE A 1 226 ? 115.819 98.531 96.848 1.00 139.44 272 PHE A O 1
ATOM 614 N N . TYR A 1 227 ? 114.526 98.049 98.622 1.00 140.24 273 TYR A N 1
ATOM 615 C CA . TYR A 1 227 ? 113.346 97.875 97.785 1.00 140.24 273 TYR A CA 1
ATOM 616 C C . TYR A 1 227 ? 112.855 99.204 97.230 1.00 140.24 273 TYR A C 1
ATOM 617 O O . TYR A 1 227 ? 112.330 99.249 96.113 1.00 140.24 273 TYR A O 1
ATOM 626 N N . VAL A 1 228 ? 113.012 100.289 97.990 1.00 136.19 274 VAL A N 1
ATOM 627 C CA . VAL A 1 228 ? 112.640 101.607 97.483 1.00 136.19 274 VAL A CA 1
ATOM 628 C C . VAL A 1 228 ? 113.472 101.946 96.254 1.00 136.19 274 VAL A C 1
ATOM 629 O O . VAL A 1 228 ? 112.946 102.397 95.231 1.00 136.19 274 VAL A O 1
ATOM 633 N N . ASN A 1 229 ? 114.783 101.720 96.331 1.00 142.04 275 ASN A N 1
ATOM 634 C CA . ASN A 1 229 ? 115.633 101.936 95.165 1.00 142.04 275 ASN A CA 1
ATOM 635 C C . ASN A 1 229 ? 115.270 100.981 94.038 1.00 142.04 275 ASN A C 1
ATOM 636 O O . ASN A 1 229 ? 115.349 101.345 92.859 1.00 142.04 275 ASN A O 1
ATOM 641 N N . ALA A 1 230 ? 114.878 99.753 94.376 1.00 139.89 276 ALA A N 1
ATOM 642 C CA . ALA A 1 230 ? 114.442 98.817 93.346 1.00 139.89 276 ALA A CA 1
ATOM 643 C C . ALA A 1 230 ? 113.198 99.328 92.635 1.00 139.89 276 ALA A C 1
ATOM 644 O O . ALA A 1 230 ? 113.088 99.223 91.409 1.00 139.89 276 ALA A O 1
ATOM 646 N N . CYS A 1 231 ? 112.248 99.887 93.388 1.00 138.98 277 CYS A N 1
ATOM 647 C CA . CYS A 1 231 ? 111.040 100.422 92.770 1.00 138.98 277 CYS A CA 1
ATOM 648 C C . CYS A 1 231 ? 111.370 101.576 91.834 1.00 138.98 277 CYS A C 1
ATOM 649 O O . CYS A 1 231 ? 110.879 101.632 90.702 1.00 138.98 277 CYS A O 1
ATOM 652 N N . PHE A 1 232 ? 112.214 102.504 92.285 1.00 136.21 278 PHE A N 1
ATOM 653 C CA . PHE A 1 232 ? 112.502 103.679 91.470 1.00 136.21 278 PHE A CA 1
ATOM 654 C C . PHE A 1 232 ? 113.368 103.337 90.267 1.00 136.21 278 PHE A C 1
ATOM 655 O O . PHE A 1 232 ? 113.267 104.005 89.232 1.00 136.21 278 PHE A O 1
ATOM 663 N N . PHE A 1 233 ? 114.223 102.320 90.375 1.00 140.67 279 PHE A N 1
ATOM 664 C CA . PHE A 1 233 ? 115.006 101.901 89.217 1.00 140.67 279 PHE A CA 1
ATOM 665 C C . PHE A 1 233 ? 114.101 101.422 88.090 1.00 140.67 279 PHE A C 1
ATOM 666 O O . PHE A 1 233 ? 114.306 101.770 86.922 1.00 140.67 279 PHE A O 1
ATOM 674 N N . VAL A 1 234 ? 113.097 100.608 88.422 1.00 145.02 280 VAL A N 1
ATOM 675 C CA . VAL A 1 234 ? 112.168 100.118 87.407 1.00 145.02 280 VAL A CA 1
ATOM 676 C C . VAL A 1 234 ? 111.408 101.277 86.778 1.00 145.02 280 VAL A C 1
ATOM 677 O O . VAL A 1 234 ? 111.221 101.323 85.556 1.00 145.02 280 VAL A O 1
ATOM 681 N N . GLY A 1 235 ? 110.947 102.221 87.600 1.00 145.21 281 GLY A N 1
ATOM 682 C CA . GLY A 1 235 ? 110.252 103.383 87.066 1.00 145.21 281 GLY A CA 1
ATOM 683 C C . GLY A 1 235 ? 111.107 104.169 86.092 1.00 145.21 281 GLY A C 1
ATOM 684 O O . GLY A 1 235 ? 110.638 104.590 85.033 1.00 145.21 281 GLY A O 1
ATOM 685 N N . SER A 1 236 ? 112.380 104.369 86.438 1.00 147.40 282 SER A N 1
ATOM 686 C CA . SER A 1 236 ? 113.278 105.117 85.565 1.00 147.40 282 SER A CA 1
ATOM 687 C C . SER A 1 236 ? 113.440 104.430 84.216 1.00 147.40 282 SER A C 1
ATOM 688 O O . SER A 1 236 ? 113.433 105.090 83.171 1.00 147.40 282 SER A O 1
ATOM 691 N N . ILE A 1 237 ? 113.586 103.103 84.215 1.00 149.91 283 ILE A N 1
ATOM 692 C CA . ILE A 1 237 ? 113.705 102.375 82.956 1.00 149.91 283 ILE A CA 1
ATOM 693 C C . ILE A 1 237 ? 112.432 102.527 82.135 1.00 149.91 283 ILE A C 1
ATOM 694 O O . ILE A 1 237 ? 112.478 102.615 80.903 1.00 149.91 283 ILE A O 1
ATOM 699 N N . GLY A 1 238 ? 111.277 102.545 82.802 1.00 146.92 284 GLY A N 1
ATOM 700 C CA . GLY A 1 238 ? 110.028 102.777 82.091 1.00 146.92 284 GLY A CA 1
ATOM 701 C C . GLY A 1 238 ? 110.007 104.114 81.378 1.00 146.92 284 GLY A C 1
ATOM 702 O O . GLY A 1 238 ? 109.616 104.204 80.212 1.00 146.92 284 GLY A O 1
ATOM 703 N N . TRP A 1 239 ? 110.417 105.175 82.074 1.00 140.84 285 TRP A N 1
ATOM 704 C CA . TRP A 1 239 ? 110.479 106.492 81.448 1.00 140.84 285 TRP A CA 1
ATOM 705 C C . TRP A 1 239 ? 111.457 106.503 80.281 1.00 140.84 285 TRP A C 1
ATOM 706 O O . TRP A 1 239 ? 111.153 107.033 79.208 1.00 140.84 285 TRP A O 1
ATOM 717 N N . LEU A 1 240 ? 112.635 105.906 80.465 1.00 149.67 286 LEU A N 1
ATOM 718 C CA . LEU A 1 240 ? 113.685 105.982 79.456 1.00 149.67 286 LEU A CA 1
ATOM 719 C C . LEU A 1 240 ? 113.378 105.180 78.199 1.00 149.67 286 LEU A C 1
ATOM 720 O O . LEU A 1 240 ? 114.115 105.312 77.216 1.00 149.67 286 LEU A O 1
ATOM 725 N N . ALA A 1 241 ? 112.331 104.351 78.201 1.00 157.16 287 ALA A N 1
ATOM 726 C CA . ALA A 1 241 ? 112.030 103.543 77.025 1.00 157.16 287 ALA A CA 1
ATOM 727 C C . ALA A 1 241 ? 111.717 104.403 75.808 1.00 157.16 287 ALA A C 1
ATOM 728 O O . ALA A 1 241 ? 111.974 103.985 74.673 1.00 157.16 287 ALA A O 1
ATOM 730 N N . GLN A 1 242 ? 111.176 105.605 76.016 1.00 158.92 288 GLN A N 1
ATOM 731 C CA . GLN A 1 242 ? 110.760 106.444 74.900 1.00 158.92 288 GLN A CA 1
ATOM 732 C C . GLN A 1 242 ? 111.921 106.905 74.029 1.00 158.92 288 GLN A C 1
ATOM 733 O O . GLN A 1 242 ? 111.683 107.347 72.900 1.00 158.92 288 GLN A O 1
ATOM 739 N N . PHE A 1 243 ? 113.157 106.826 74.516 1.00 160.21 289 PHE A N 1
ATOM 740 C CA . PHE A 1 243 ? 114.309 107.360 73.806 1.00 160.21 289 PHE A CA 1
ATOM 741 C C . PHE A 1 243 ? 114.975 106.335 72.898 1.00 160.21 289 PHE A C 1
ATOM 742 O O . PHE A 1 243 ? 116.021 106.630 72.313 1.00 160.21 289 PHE A O 1
ATOM 750 N N . MET A 1 244 ? 114.401 105.141 72.769 1.00 172.55 290 MET A N 1
ATOM 751 C CA . MET A 1 244 ? 114.815 104.222 71.722 1.00 172.55 290 MET A CA 1
ATOM 752 C C . MET A 1 244 ? 114.234 104.677 70.390 1.00 172.55 290 MET A C 1
ATOM 753 O O . MET A 1 244 ? 113.196 105.344 70.340 1.00 172.55 290 MET A O 1
ATOM 758 N N . ASP A 1 245 ? 114.927 104.327 69.309 1.00 181.27 291 ASP A N 1
ATOM 759 C CA . ASP A 1 245 ? 114.542 104.770 67.974 1.00 181.27 291 ASP A CA 1
ATOM 760 C C . ASP A 1 245 ? 113.124 104.333 67.635 1.00 181.27 291 ASP A C 1
ATOM 761 O O . ASP A 1 245 ? 112.811 103.139 67.636 1.00 181.27 291 ASP A O 1
ATOM 766 N N . GLY A 1 246 ? 112.264 105.311 67.353 1.00 174.00 292 GLY A N 1
ATOM 767 C CA . GLY A 1 246 ? 110.883 105.049 67.013 1.00 174.00 292 GLY A CA 1
ATOM 768 C C . GLY A 1 246 ? 109.980 104.754 68.188 1.00 174.00 292 GLY A C 1
ATOM 769 O O . GLY A 1 246 ? 108.789 104.490 67.980 1.00 174.00 292 GLY A O 1
ATOM 770 N N . ALA A 1 247 ? 110.505 104.787 69.415 1.00 166.73 293 ALA A N 1
ATOM 771 C CA . ALA A 1 247 ? 109.726 104.357 70.571 1.00 166.73 293 ALA A CA 1
ATOM 772 C C . ALA A 1 247 ? 108.526 105.262 70.812 1.00 166.73 293 ALA A C 1
ATOM 773 O O . ALA A 1 247 ? 107.447 104.784 71.182 1.00 166.73 293 ALA A O 1
ATOM 775 N N . ARG A 1 248 ? 108.694 106.573 70.620 1.00 160.37 294 ARG A N 1
ATOM 776 C CA . ARG A 1 248 ? 107.615 107.505 70.935 1.00 160.37 294 ARG A CA 1
ATOM 777 C C . ARG A 1 248 ? 106.385 107.243 70.075 1.00 160.37 294 ARG A C 1
ATOM 778 O O . ARG A 1 248 ? 105.253 107.271 70.574 1.00 160.37 294 ARG A O 1
ATOM 786 N N . ARG A 1 249 ? 106.582 106.979 68.784 1.00 170.54 295 ARG A N 1
ATOM 787 C CA . ARG A 1 249 ? 105.440 106.691 67.925 1.00 170.54 295 ARG A CA 1
ATOM 788 C C . ARG A 1 249 ? 104.825 105.340 68.265 1.00 170.54 295 ARG A C 1
ATOM 789 O O . ARG A 1 249 ? 103.597 105.195 68.268 1.00 170.54 295 ARG A O 1
ATOM 797 N N . GLU A 1 250 ? 105.656 104.341 68.566 1.00 170.60 296 GLU A N 1
ATOM 798 C CA . GLU A 1 250 ? 105.129 103.034 68.936 1.00 170.60 296 GLU A CA 1
ATOM 799 C C . GLU A 1 250 ? 104.430 103.053 70.287 1.00 170.60 296 GLU A C 1
ATOM 800 O O . GLU A 1 250 ? 103.570 102.202 70.533 1.00 170.60 296 GLU A O 1
ATOM 806 N N . ILE A 1 251 ? 104.776 103.997 71.159 1.00 162.25 297 ILE A N 1
ATOM 807 C CA . ILE A 1 251 ? 104.225 104.035 72.511 1.00 162.25 297 ILE A CA 1
ATOM 808 C C . ILE A 1 251 ? 102.998 104.932 72.587 1.00 162.25 297 ILE A C 1
ATOM 809 O O . ILE A 1 251 ? 102.012 104.585 73.239 1.00 162.25 297 ILE A O 1
ATOM 814 N N . VAL A 1 252 ? 103.038 106.085 71.924 1.00 166.04 298 VAL A N 1
ATOM 815 C CA . VAL A 1 252 ? 102.040 107.129 72.126 1.00 166.04 298 VAL A CA 1
ATOM 816 C C . VAL A 1 252 ? 100.991 107.106 71.021 1.00 166.04 298 VAL A C 1
ATOM 817 O O . VAL A 1 252 ? 99.823 107.433 71.261 1.00 166.04 298 VAL A O 1
ATOM 821 N N . CYS A 1 253 ? 101.388 106.716 69.813 1.00 172.80 299 CYS A N 1
ATOM 822 C CA . CYS A 1 253 ? 100.564 106.882 68.627 1.00 172.80 299 CYS A CA 1
ATOM 823 C C . CYS A 1 253 ? 99.936 105.563 68.198 1.00 172.80 299 CYS A C 1
ATOM 824 O O . CYS A 1 253 ? 100.534 104.492 68.336 1.00 172.80 299 CYS A O 1
ATOM 827 N N . ARG A 1 254 ? 98.719 105.661 67.671 1.00 171.48 300 ARG A N 1
ATOM 828 C CA . ARG A 1 254 ? 98.045 104.525 67.072 1.00 171.48 300 ARG A CA 1
ATOM 829 C C . ARG A 1 254 ? 98.634 104.238 65.693 1.00 171.48 300 ARG A C 1
ATOM 830 O O . ARG A 1 254 ? 99.362 105.051 65.117 1.00 171.48 300 ARG A O 1
ATOM 838 N N . ALA A 1 255 ? 98.313 103.055 65.164 1.00 174.86 301 ALA A N 1
ATOM 839 C CA . ALA A 1 255 ? 98.833 102.660 63.858 1.00 174.86 301 ALA A CA 1
ATOM 840 C C . ALA A 1 255 ? 98.402 103.627 62.763 1.00 174.86 301 ALA A C 1
ATOM 841 O O . ALA A 1 255 ? 99.130 103.814 61.781 1.00 174.86 301 ALA A O 1
ATOM 843 N N . ASP A 1 256 ? 97.237 104.252 62.911 1.00 181.01 302 ASP A N 1
ATOM 844 C CA . ASP A 1 256 ? 96.743 105.222 61.944 1.00 181.01 302 ASP A CA 1
ATOM 845 C C . ASP A 1 256 ? 97.293 106.626 62.177 1.00 181.01 302 ASP A C 1
ATOM 846 O O . ASP A 1 256 ? 96.889 107.557 61.472 1.00 181.01 302 ASP A O 1
ATOM 851 N N . GLY A 1 257 ? 98.193 106.804 63.147 1.00 177.96 303 GLY A N 1
ATOM 852 C CA . GLY A 1 257 ? 98.814 108.085 63.403 1.00 177.96 303 GLY A CA 1
ATOM 853 C C . GLY A 1 257 ? 98.110 108.958 64.420 1.00 177.96 303 GLY A C 1
ATOM 854 O O . GLY A 1 257 ? 98.626 110.035 64.745 1.00 177.96 303 GLY A O 1
ATOM 855 N N . THR A 1 258 ? 96.960 108.536 64.934 1.00 179.52 304 THR A N 1
ATOM 856 C CA . THR A 1 258 ? 96.204 109.335 65.884 1.00 179.52 304 THR A CA 1
ATOM 857 C C . THR A 1 258 ? 96.688 109.083 67.311 1.00 179.52 304 THR A C 1
ATOM 858 O O . THR A 1 258 ? 97.440 108.147 67.590 1.00 179.52 304 THR A O 1
ATOM 862 N N . MET A 1 259 ? 96.243 109.946 68.220 1.00 173.90 305 MET A N 1
ATOM 863 C CA . MET A 1 259 ? 96.638 109.842 69.617 1.00 173.90 305 MET A CA 1
ATOM 864 C C . MET A 1 259 ? 95.953 108.654 70.281 1.00 173.90 305 MET A C 1
ATOM 865 O O . MET A 1 259 ? 94.752 108.430 70.105 1.00 173.90 305 MET A O 1
ATOM 870 N N . ARG A 1 260 ? 96.724 107.892 71.053 1.00 165.97 306 ARG A N 1
ATOM 871 C CA . ARG A 1 260 ? 96.176 106.765 71.793 1.00 165.97 306 ARG A CA 1
ATOM 872 C C . ARG A 1 260 ? 95.404 107.249 73.011 1.00 165.97 306 ARG A C 1
ATOM 873 O O . ARG A 1 260 ? 95.862 108.125 73.749 1.00 165.97 306 ARG A O 1
ATOM 881 N N . PHE A 1 261 ? 94.226 106.670 73.217 1.00 158.02 307 PHE A N 1
ATOM 882 C CA . PHE A 1 261 ? 93.417 106.974 74.386 1.00 158.02 307 PHE A CA 1
ATOM 883 C C . PHE A 1 261 ? 92.516 105.786 74.673 1.00 158.02 307 PHE A C 1
ATOM 884 O O . PHE A 1 261 ? 92.216 104.980 73.789 1.00 158.02 307 PHE A O 1
ATOM 892 N N . GLY A 1 262 ? 92.085 105.686 75.926 1.00 156.75 308 GLY A N 1
ATOM 893 C CA . GLY A 1 262 ? 91.176 104.624 76.307 1.00 156.75 308 GLY A CA 1
ATOM 894 C C . GLY A 1 262 ? 91.772 103.238 76.231 1.00 156.75 308 GLY A C 1
ATOM 895 O O . GLY A 1 262 ? 91.034 102.265 76.050 1.00 156.75 308 GLY A O 1
ATOM 896 N N . GLU A 1 263 ? 93.087 103.117 76.362 1.00 160.60 309 GLU A N 1
ATOM 897 C CA . GLU A 1 263 ? 93.705 101.803 76.365 1.00 160.60 309 GLU A CA 1
ATOM 898 C C . GLU A 1 263 ? 93.406 101.095 77.686 1.00 160.60 309 GLU A C 1
ATOM 899 O O . GLU A 1 263 ? 93.169 101.751 78.703 1.00 160.60 309 GLU A O 1
ATOM 905 N N . PRO A 1 264 ? 93.414 99.750 77.708 1.00 154.33 310 PRO A N 1
ATOM 906 C CA . PRO A 1 264 ? 93.683 98.788 76.633 1.00 154.33 310 PRO A CA 1
ATOM 907 C C . PRO A 1 264 ? 92.520 98.615 75.666 1.00 154.33 310 PRO A C 1
ATOM 908 O O . PRO A 1 264 ? 91.371 98.861 76.030 1.00 154.33 310 PRO A O 1
ATOM 912 N N . THR A 1 265 ? 92.829 98.192 74.443 1.00 165.48 311 THR A N 1
ATOM 913 C CA . THR A 1 265 ? 91.810 97.868 73.456 1.00 165.48 311 THR A CA 1
ATOM 914 C C . THR A 1 265 ? 92.350 96.774 72.549 1.00 165.48 311 THR A C 1
ATOM 915 O O . THR A 1 265 ? 93.547 96.725 72.255 1.00 165.48 311 THR A O 1
ATOM 919 N N . SER A 1 266 ? 91.449 95.898 72.102 1.00 173.36 312 SER A N 1
ATOM 920 C CA . SER A 1 266 ? 91.845 94.773 71.266 1.00 173.36 312 SER A CA 1
ATOM 921 C C . SER A 1 266 ? 92.296 95.194 69.874 1.00 173.36 312 SER A C 1
ATOM 922 O O . SER A 1 266 ? 92.930 94.391 69.182 1.00 173.36 312 SER A O 1
ATOM 925 N N . SER A 1 267 ? 91.998 96.421 69.451 1.00 170.90 313 SER A N 1
ATOM 926 C CA . SER A 1 267 ? 92.340 96.878 68.112 1.00 170.90 313 SER A CA 1
ATOM 927 C C . SER A 1 267 ? 93.746 97.457 68.009 1.00 170.90 313 SER A C 1
ATOM 928 O O . SER A 1 267 ? 94.149 97.839 66.905 1.00 170.90 313 SER A O 1
ATOM 931 N N . GLU A 1 268 ? 94.494 97.539 69.111 1.00 173.02 314 GLU A N 1
ATOM 932 C CA . GLU A 1 268 ? 95.815 98.156 69.129 1.00 173.02 314 GLU A CA 1
ATOM 933 C C . GLU A 1 268 ? 96.787 97.268 69.897 1.00 173.02 314 GLU A C 1
ATOM 934 O O . GLU A 1 268 ? 96.402 96.275 70.521 1.00 173.02 314 GLU A O 1
ATOM 940 N N . THR A 1 269 ? 98.063 97.645 69.850 1.00 164.33 315 THR A N 1
ATOM 941 C CA . THR A 1 269 ? 99.137 96.857 70.433 1.00 164.33 315 THR A CA 1
ATOM 942 C C . THR A 1 269 ? 99.292 97.176 71.921 1.00 164.33 315 THR A C 1
ATOM 943 O O . THR A 1 269 ? 98.598 98.029 72.480 1.00 164.33 315 THR A O 1
ATOM 947 N N . LEU A 1 270 ? 100.223 96.477 72.570 1.00 158.82 316 LEU A N 1
ATOM 948 C CA . LEU A 1 270 ? 100.381 96.507 74.019 1.00 158.82 316 LEU A CA 1
ATOM 949 C C . LEU A 1 270 ? 101.418 97.511 74.507 1.00 158.82 316 LEU A C 1
ATOM 950 O O . LEU A 1 270 ? 101.629 97.611 75.720 1.00 158.82 316 LEU A O 1
ATOM 955 N N . SER A 1 271 ? 102.078 98.243 73.605 1.00 160.55 317 SER A N 1
ATOM 956 C CA . SER A 1 271 ? 103.207 99.077 74.009 1.00 160.55 317 SER A CA 1
ATOM 957 C C . SER A 1 271 ? 102.790 100.158 74.999 1.00 160.55 317 SER A C 1
ATOM 958 O O . SER A 1 271 ? 103.516 100.440 75.959 1.00 160.55 317 SER A O 1
ATOM 961 N N . CYS A 1 272 ? 101.629 100.779 74.784 1.00 161.81 318 CYS A N 1
ATOM 962 C CA . CYS A 1 272 ? 101.170 101.820 75.699 1.00 161.81 318 CYS A CA 1
ATOM 963 C C . CYS A 1 272 ? 100.897 101.250 77.085 1.00 161.81 318 CYS A C 1
ATOM 964 O O . CYS A 1 272 ? 101.260 101.855 78.100 1.00 161.81 318 CYS A O 1
ATOM 967 N N . VAL A 1 273 ? 100.254 100.084 77.147 1.00 150.15 319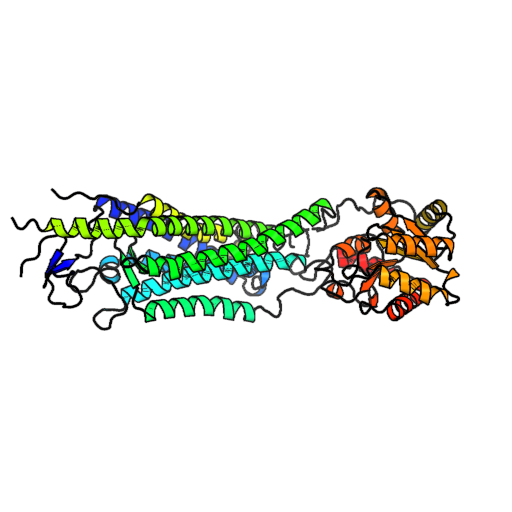 VAL A N 1
ATOM 968 C CA . VAL A 1 273 ? 99.918 99.488 78.436 1.00 150.15 319 VAL A CA 1
ATOM 969 C C . VAL A 1 273 ? 101.178 99.061 79.175 1.00 150.15 319 VAL A C 1
ATOM 970 O O . VAL A 1 273 ? 101.279 99.213 80.398 1.00 150.15 319 VAL A O 1
ATOM 974 N N . ILE A 1 274 ? 102.148 98.501 78.449 1.00 151.35 320 ILE A N 1
ATOM 975 C CA . ILE A 1 274 ? 103.356 97.975 79.084 1.00 151.35 320 ILE A CA 1
ATOM 976 C C . ILE A 1 274 ? 104.114 99.092 79.791 1.00 151.35 320 ILE A C 1
ATOM 977 O O . ILE A 1 274 ? 104.571 98.933 80.929 1.00 151.35 320 ILE A O 1
ATOM 982 N N . ILE A 1 275 ? 104.265 100.237 79.126 1.00 150.51 321 ILE A N 1
ATOM 983 C CA . ILE A 1 275 ? 104.956 101.360 79.750 1.00 150.51 321 ILE A CA 1
ATOM 984 C C . ILE A 1 275 ? 104.151 101.893 80.927 1.00 150.51 321 ILE A C 1
ATOM 985 O O . ILE A 1 275 ? 104.716 102.273 81.959 1.00 150.51 321 ILE A O 1
ATOM 990 N N . PHE A 1 276 ? 102.825 101.949 80.788 1.00 144.82 322 PHE A N 1
ATOM 991 C CA . PHE A 1 276 ? 101.986 102.492 81.852 1.00 144.82 322 PHE A CA 1
ATOM 992 C C . PHE A 1 276 ? 102.115 101.682 83.135 1.00 144.82 322 PHE A C 1
ATOM 993 O O . PHE A 1 276 ? 102.319 102.243 84.217 1.00 144.82 322 PHE A O 1
ATOM 1001 N N . VAL A 1 277 ? 101.984 100.358 83.039 1.00 146.34 323 VAL A N 1
ATOM 1002 C CA . VAL A 1 277 ? 102.023 99.534 84.243 1.00 146.34 323 VAL A CA 1
ATOM 1003 C C . VAL A 1 277 ? 103.407 99.559 84.875 1.00 146.34 323 VAL A C 1
ATOM 1004 O O . VAL A 1 277 ? 103.532 99.508 86.103 1.00 146.34 323 VAL A O 1
ATOM 1008 N N . ILE A 1 278 ? 104.463 99.628 84.064 1.00 139.41 324 ILE A N 1
ATOM 1009 C CA . ILE A 1 278 ? 105.814 99.674 84.617 1.00 139.41 324 ILE A CA 1
ATOM 1010 C C . ILE A 1 278 ? 105.999 100.938 85.444 1.00 139.41 324 ILE A C 1
ATOM 1011 O O . ILE A 1 278 ? 106.463 100.892 86.589 1.00 139.41 324 ILE A O 1
ATOM 1016 N N . VAL A 1 279 ? 105.632 102.086 84.879 1.00 138.61 325 VAL A N 1
ATOM 1017 C CA . VAL A 1 279 ? 105.849 103.351 85.571 1.00 138.61 325 VAL A CA 1
ATOM 1018 C C . VAL A 1 279 ? 104.896 103.485 86.752 1.00 138.61 325 VAL A C 1
ATOM 1019 O O . VAL A 1 279 ? 105.310 103.829 87.864 1.00 138.61 325 VAL A O 1
ATOM 1023 N N . TYR A 1 280 ? 103.607 103.222 86.529 1.00 140.18 326 TYR A N 1
ATOM 1024 C CA . TYR A 1 280 ? 102.619 103.432 87.582 1.00 140.18 326 TYR A CA 1
ATOM 1025 C C . TYR A 1 280 ? 102.850 102.491 88.757 1.00 140.18 326 TYR A C 1
ATOM 1026 O O . TYR A 1 280 ? 102.806 102.910 89.918 1.00 140.18 326 TYR A O 1
ATOM 1035 N N . TYR A 1 281 ? 103.084 101.209 88.475 1.00 138.16 327 TYR A N 1
ATOM 1036 C CA . TYR A 1 281 ? 103.347 100.255 89.547 1.00 138.16 327 TYR A CA 1
ATOM 1037 C C . TYR A 1 281 ? 104.611 100.631 90.307 1.00 138.16 327 TYR A C 1
ATOM 1038 O O . TYR A 1 281 ? 104.658 100.544 91.539 1.00 138.16 327 TYR A O 1
ATOM 1047 N N . ALA A 1 282 ? 105.649 101.053 89.583 1.00 138.08 328 ALA A N 1
ATOM 1048 C CA . ALA A 1 282 ? 106.876 101.493 90.236 1.00 138.08 328 ALA A CA 1
ATOM 1049 C C . ALA A 1 282 ? 106.618 102.690 91.140 1.00 138.08 328 ALA A C 1
ATOM 1050 O O . ALA A 1 282 ? 107.175 102.777 92.240 1.00 138.08 328 ALA A O 1
ATOM 1052 N N . LEU A 1 283 ? 105.781 103.626 90.692 1.00 138.52 329 LEU A N 1
ATOM 1053 C CA . LEU A 1 283 ? 105.472 104.791 91.512 1.00 138.52 329 LEU A CA 1
ATOM 1054 C C . LEU A 1 283 ? 104.754 104.383 92.791 1.00 138.52 329 LEU A C 1
ATOM 1055 O O . LEU A 1 283 ? 105.170 104.751 93.895 1.00 138.52 329 LEU A O 1
ATOM 1060 N N . MET A 1 284 ? 103.675 103.610 92.663 1.00 141.78 330 MET A N 1
ATOM 1061 C CA . MET A 1 284 ? 102.878 103.272 93.837 1.00 141.78 330 MET A CA 1
ATOM 1062 C C . MET A 1 284 ? 103.602 102.278 94.733 1.00 141.78 330 MET A C 1
ATOM 1063 O O . MET A 1 284 ? 103.448 102.316 95.958 1.00 141.78 330 MET A O 1
ATOM 1068 N N . ALA A 1 285 ? 104.386 101.374 94.147 1.00 139.92 331 ALA A N 1
ATOM 1069 C CA . ALA A 1 285 ? 105.164 100.451 94.964 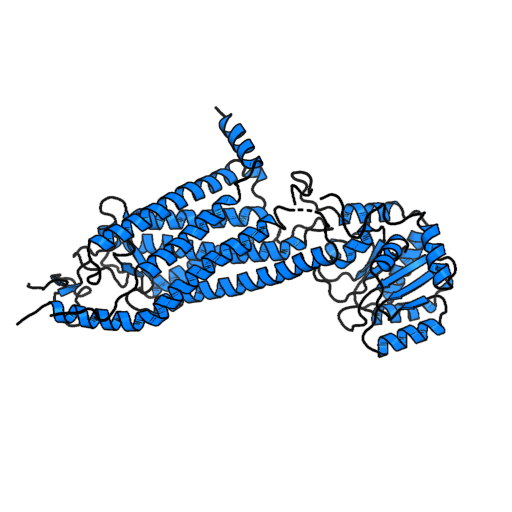1.00 139.92 331 ALA A CA 1
ATOM 1070 C C . ALA A 1 285 ? 106.176 101.200 95.818 1.00 139.92 331 ALA A C 1
ATOM 1071 O O . ALA A 1 285 ? 106.383 100.863 96.989 1.00 139.92 331 ALA A O 1
ATOM 1073 N N . GLY A 1 286 ? 106.812 102.224 95.250 1.00 136.31 332 GLY A N 1
ATOM 1074 C CA . GLY A 1 286 ? 107.806 102.973 96.002 1.00 136.31 332 GLY A CA 1
ATOM 1075 C C . GLY A 1 286 ? 107.220 103.700 97.197 1.00 136.31 332 GLY A C 1
ATOM 1076 O O . GLY A 1 286 ? 107.762 103.641 98.302 1.00 136.31 332 GLY A O 1
ATOM 1077 N N . VAL A 1 287 ? 106.099 104.395 96.994 1.00 134.94 333 VAL A N 1
ATOM 1078 C CA . VAL A 1 287 ? 105.553 105.208 98.077 1.00 134.94 333 VAL A CA 1
ATOM 1079 C C . VAL A 1 287 ? 104.922 104.335 99.152 1.00 134.94 333 VAL A C 1
ATOM 1080 O O . VAL A 1 287 ? 104.790 104.761 100.304 1.00 134.94 333 VAL A O 1
ATOM 1084 N N . VAL A 1 288 ? 104.495 103.120 98.809 1.00 137.39 334 VAL A N 1
ATOM 1085 C CA . VAL A 1 288 ? 104.010 102.216 99.845 1.00 137.39 334 VAL A CA 1
ATOM 1086 C C . VAL A 1 288 ? 105.168 101.753 100.719 1.00 137.39 334 VAL A C 1
ATOM 1087 O O . VAL A 1 288 ? 105.015 101.579 101.932 1.00 137.39 334 VAL A O 1
ATOM 1091 N N . TRP A 1 289 ? 106.341 101.534 100.123 1.00 138.23 335 TRP A N 1
ATOM 1092 C CA . TRP A 1 289 ? 107.522 101.258 100.933 1.00 138.23 335 TRP A CA 1
ATOM 1093 C C . TRP A 1 289 ? 107.877 102.442 101.822 1.00 138.23 335 TRP A C 1
ATOM 1094 O O . TRP A 1 289 ? 108.427 102.254 102.911 1.00 138.23 335 TRP A O 1
ATOM 1105 N N . PHE A 1 290 ? 107.592 103.665 101.370 1.00 133.49 336 PHE A N 1
ATOM 1106 C CA . PHE A 1 290 ? 107.946 104.845 102.152 1.00 133.49 336 PHE A CA 1
ATOM 1107 C C . PHE A 1 290 ? 107.230 104.854 103.497 1.00 133.49 336 PHE A C 1
ATOM 1108 O O . PHE A 1 290 ? 107.843 105.138 104.532 1.00 133.49 336 PHE A O 1
ATOM 1116 N N . VAL A 1 291 ? 105.930 104.549 103.509 1.00 133.60 337 VAL A N 1
ATOM 1117 C CA . VAL A 1 291 ? 105.228 104.503 104.790 1.00 133.60 337 VAL A CA 1
ATOM 1118 C C . VAL A 1 291 ? 105.764 103.369 105.651 1.00 133.60 337 VAL A C 1
ATOM 1119 O O . VAL A 1 291 ? 105.766 103.464 106.884 1.00 133.60 337 VAL A O 1
ATOM 1123 N N . VAL A 1 292 ? 106.236 102.288 105.031 1.00 135.56 338 VAL A N 1
ATOM 1124 C CA . VAL A 1 292 ? 106.890 101.233 105.797 1.00 135.56 338 VAL A CA 1
ATOM 1125 C C . VAL A 1 292 ? 108.195 101.746 106.388 1.00 135.56 338 VAL A C 1
ATOM 1126 O O . VAL A 1 292 ? 108.562 101.400 107.517 1.00 135.56 338 VAL A O 1
ATOM 1130 N N . LEU A 1 293 ? 108.922 102.573 105.632 1.00 130.38 339 LEU A N 1
ATOM 1131 C CA . LEU A 1 293 ? 110.183 103.117 106.124 1.00 130.38 339 LEU A CA 1
ATOM 1132 C C . LEU A 1 293 ? 109.965 103.961 107.373 1.00 130.38 339 LEU A C 1
ATOM 1133 O O . LEU A 1 293 ? 110.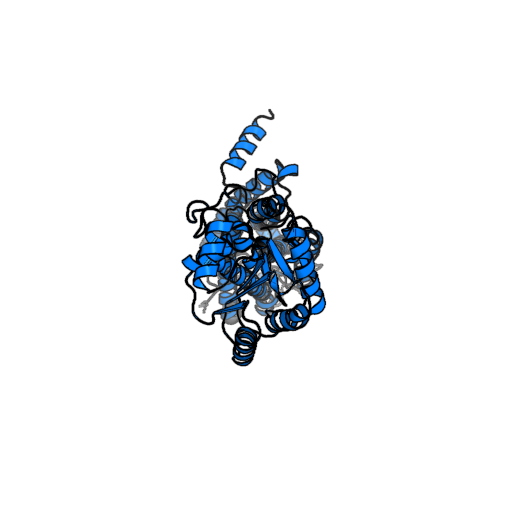703 103.835 108.356 1.00 130.38 339 LEU A O 1
ATOM 1138 N N . THR A 1 294 ? 108.955 104.831 107.355 1.00 132.21 340 THR A N 1
ATOM 1139 C CA . THR A 1 294 ? 108.690 105.662 108.525 1.00 132.21 340 THR A CA 1
ATOM 1140 C C . THR A 1 294 ? 108.220 104.821 109.701 1.00 132.21 340 THR A C 1
ATOM 1141 O O . THR A 1 294 ? 108.610 105.073 110.846 1.00 132.21 340 THR A O 1
ATOM 1145 N N . TYR A 1 295 ? 107.380 103.818 109.440 1.00 138.30 341 TYR A N 1
ATOM 1146 C CA . TYR A 1 295 ? 106.902 102.958 110.517 1.00 138.30 341 TYR A CA 1
ATOM 1147 C C . TYR A 1 295 ? 108.051 102.188 111.152 1.00 138.30 341 TYR A C 1
ATOM 1148 O O . TYR A 1 295 ? 108.100 102.023 112.375 1.00 138.30 341 TYR A O 1
ATOM 1157 N N . ALA A 1 296 ? 108.977 101.692 110.330 1.00 139.15 342 ALA A N 1
ATOM 1158 C CA . ALA A 1 296 ? 110.147 101.011 110.871 1.00 139.15 342 ALA A CA 1
ATOM 1159 C C . ALA A 1 296 ? 110.959 101.945 111.757 1.00 139.15 342 ALA A C 1
ATOM 1160 O O . ALA A 1 296 ? 111.421 101.548 112.832 1.00 139.15 342 ALA A O 1
ATOM 1162 N N . TRP A 1 297 ? 111.137 103.193 111.324 1.00 131.64 343 TRP A N 1
ATOM 1163 C CA . TRP A 1 297 ? 111.841 104.169 112.146 1.00 131.64 343 TRP A CA 1
ATOM 1164 C C . TRP A 1 297 ? 111.089 104.427 113.444 1.00 131.64 343 TRP A C 1
ATOM 1165 O O . TRP A 1 297 ? 111.696 104.558 114.512 1.00 131.64 343 TRP A O 1
ATOM 1176 N N . HIS A 1 298 ? 109.760 104.512 113.367 1.00 136.90 344 HIS A N 1
ATOM 1177 C CA . HIS A 1 298 ? 108.958 104.745 114.563 1.00 136.90 344 HIS A CA 1
ATOM 1178 C C . HIS A 1 298 ? 109.135 103.625 115.579 1.00 136.90 344 HIS A C 1
ATOM 1179 O O . HIS A 1 298 ? 109.247 103.882 116.783 1.00 136.90 344 HIS A O 1
ATOM 1186 N N . THR A 1 299 ? 109.162 102.376 115.117 1.00 144.68 345 THR A N 1
ATOM 1187 C CA . THR A 1 299 ? 109.312 101.234 116.008 1.00 144.68 345 THR A CA 1
ATOM 1188 C C . THR A 1 299 ? 110.762 100.902 116.328 1.00 144.68 345 THR A C 1
ATOM 1189 O O . THR A 1 299 ? 111.009 100.134 117.264 1.00 144.68 345 THR A O 1
ATOM 1193 N N . SER A 1 300 ? 111.726 101.450 115.584 1.00 140.62 346 SER A N 1
ATOM 1194 C CA . SER A 1 300 ? 113.125 101.113 115.828 1.00 140.62 346 SER A CA 1
ATOM 1195 C C . SER A 1 300 ? 113.607 101.572 117.198 1.00 140.62 346 SER A C 1
ATOM 1196 O O . SER A 1 300 ? 114.619 101.059 117.686 1.00 140.62 346 SER A O 1
ATOM 1199 N N . PHE A 1 301 ? 112.914 102.521 117.830 1.00 144.87 347 PHE A N 1
ATOM 1200 C CA . PHE A 1 301 ? 113.282 102.956 119.173 1.00 144.87 347 PHE A CA 1
ATOM 1201 C C . PHE A 1 301 ? 112.939 101.935 120.248 1.00 144.87 347 PHE A C 1
ATOM 1202 O O . PHE A 1 301 ? 113.261 102.172 121.416 1.00 144.87 347 PHE A O 1
ATOM 1210 N N . LYS A 1 302 ? 112.296 100.823 119.902 1.00 151.25 348 LYS A N 1
ATOM 1211 C CA . LYS A 1 302 ? 112.111 99.728 120.839 1.00 151.25 348 LYS A CA 1
ATOM 1212 C C . LYS A 1 302 ? 113.343 98.841 120.957 1.00 151.25 348 LYS A C 1
ATOM 1213 O O . LYS A 1 302 ? 113.365 97.955 121.816 1.00 151.25 348 LYS A O 1
ATOM 1219 N N . ALA A 1 303 ? 114.363 99.059 120.127 1.00 158.69 349 ALA A N 1
ATOM 1220 C CA . ALA A 1 303 ? 115.569 98.233 120.135 1.00 158.69 349 ALA A CA 1
ATOM 1221 C C . ALA A 1 303 ? 116.611 98.801 121.101 1.00 158.69 349 ALA A C 1
ATOM 1222 O O . ALA A 1 303 ? 117.762 99.057 120.749 1.00 158.69 349 ALA A O 1
ATOM 1224 N N . LEU A 1 304 ? 116.178 98.997 122.345 1.00 157.92 350 LEU A N 1
ATOM 1225 C CA . LEU A 1 304 ? 117.040 99.497 123.410 1.00 157.92 350 LEU A CA 1
ATOM 1226 C C . LEU A 1 304 ? 116.691 98.761 124.691 1.00 157.92 350 LEU A C 1
ATOM 1227 O O . LEU A 1 304 ? 115.517 98.684 125.063 1.00 157.92 350 LEU A O 1
ATOM 1232 N N . GLY A 1 305 ? 117.705 98.218 125.359 1.00 169.62 351 GLY A N 1
ATOM 1233 C CA . GLY A 1 305 ? 117.495 97.518 126.604 1.00 169.62 351 GLY A CA 1
ATOM 1234 C C . GLY A 1 305 ? 116.994 96.100 126.464 1.00 169.62 351 GLY A C 1
ATOM 1235 O O . GLY A 1 305 ? 116.696 95.466 127.485 1.00 169.62 351 GLY A O 1
ATOM 1236 N N . THR A 1 306 ? 116.885 95.584 125.243 1.00 175.31 352 THR A N 1
ATOM 1237 C CA . THR A 1 306 ? 116.369 94.249 124.986 1.00 175.31 352 THR A CA 1
ATOM 1238 C C . THR A 1 306 ? 117.234 93.576 123.929 1.00 175.31 352 THR A C 1
ATOM 1239 O O . THR A 1 306 ? 118.196 94.154 123.418 1.00 175.31 352 THR A O 1
ATOM 1243 N N . THR A 1 307 ? 116.895 92.322 123.633 1.00 176.66 353 THR A N 1
ATOM 1244 C CA . THR A 1 307 ? 117.425 91.599 122.488 1.00 176.66 353 THR A CA 1
ATOM 1245 C C . THR A 1 307 ? 116.378 91.370 121.410 1.00 176.66 353 THR A C 1
ATOM 1246 O O . THR A 1 307 ? 116.738 90.996 120.289 1.00 176.66 353 THR A O 1
ATOM 1250 N N . TYR A 1 308 ? 115.101 91.584 121.719 1.00 170.22 354 TYR A N 1
ATOM 1251 C CA . TYR A 1 308 ? 114.033 91.358 120.758 1.00 170.22 354 TYR A CA 1
ATOM 1252 C C . TYR A 1 308 ? 114.163 92.311 119.577 1.00 170.22 354 TYR A C 1
ATOM 1253 O O . TYR A 1 308 ? 114.383 93.512 119.756 1.00 170.22 354 TYR A O 1
ATOM 1262 N N . GLN A 1 309 ? 114.029 91.764 118.368 1.00 162.16 355 GLN A N 1
ATOM 1263 C CA . GLN A 1 309 ? 114.085 92.556 117.147 1.00 162.16 355 GLN A CA 1
ATOM 1264 C C . GLN A 1 309 ? 112.657 92.917 116.748 1.00 162.16 355 GLN A C 1
ATOM 1265 O O . GLN A 1 309 ? 111.885 92.015 116.391 1.00 162.16 355 GLN A O 1
ATOM 1271 N N . PRO A 1 310 ? 112.246 94.191 116.811 1.00 157.57 356 PRO A N 1
ATOM 1272 C CA . PRO A 1 310 ? 110.880 94.527 116.389 1.00 157.57 356 PRO A CA 1
ATOM 1273 C C . PRO A 1 310 ? 110.643 94.207 114.922 1.00 157.57 356 PRO A C 1
ATOM 1274 O O . PRO A 1 310 ? 111.528 94.361 114.079 1.00 157.57 356 PRO A O 1
ATOM 1278 N N . LEU A 1 311 ? 109.428 93.749 114.630 1.00 156.03 357 LEU A N 1
ATOM 1279 C CA . LEU A 1 311 ? 108.977 93.404 113.287 1.00 156.03 357 LEU A CA 1
ATOM 1280 C C . LEU A 1 311 ? 109.752 92.242 112.680 1.00 156.03 357 LEU A C 1
ATOM 1281 O O . LEU A 1 311 ? 109.700 92.042 111.462 1.00 156.03 357 LEU A O 1
ATOM 1286 N N . SER A 1 312 ? 110.476 91.468 113.493 1.00 159.33 358 SER A N 1
ATOM 1287 C CA . SER A 1 312 ? 111.200 90.321 112.959 1.00 159.33 358 SER A CA 1
ATOM 1288 C C . SER A 1 312 ? 110.250 89.276 112.394 1.00 159.33 358 SER A C 1
ATOM 1289 O O . SER A 1 312 ? 110.579 88.607 111.407 1.00 159.33 358 SER A O 1
ATOM 1292 N N . GLY A 1 313 ? 109.075 89.124 112.996 1.00 157.95 359 GLY A N 1
ATOM 1293 C CA . GLY A 1 313 ? 108.070 88.188 112.544 1.00 157.95 359 GLY A CA 1
ATOM 1294 C C . GLY A 1 313 ? 107.070 88.746 111.557 1.00 157.95 359 GLY A C 1
ATOM 1295 O O . GLY A 1 313 ? 106.118 88.042 111.207 1.00 157.95 359 GLY A O 1
ATOM 1296 N N . LYS A 1 314 ? 107.256 89.985 111.097 1.00 157.58 360 LYS A N 1
ATOM 1297 C CA . LYS A 1 314 ? 106.324 90.655 110.198 1.00 157.58 360 LYS A CA 1
ATOM 1298 C C . LYS A 1 314 ? 106.938 90.973 108.841 1.00 157.58 360 LYS A C 1
ATOM 1299 O O . LYS A 1 314 ? 106.347 91.742 108.077 1.00 157.58 360 LYS A O 1
ATOM 1305 N N . THR A 1 315 ? 108.106 90.407 108.521 1.00 154.96 361 THR A N 1
ATOM 1306 C CA . THR A 1 315 ? 108.777 90.762 107.273 1.00 154.96 361 THR A CA 1
ATOM 1307 C C . THR A 1 315 ? 107.944 90.365 106.061 1.00 154.96 361 THR A C 1
ATOM 1308 O O . THR A 1 315 ? 107.762 91.165 105.135 1.00 154.96 361 THR A O 1
ATOM 1312 N N . SER A 1 316 ? 107.414 89.142 106.052 1.00 152.32 362 SER A N 1
ATOM 1313 C CA . SER A 1 316 ? 106.564 88.728 104.942 1.00 152.32 362 SER A CA 1
ATOM 1314 C C . SER A 1 316 ? 105.225 89.450 104.971 1.00 152.32 362 SER A C 1
ATOM 1315 O O . SER A 1 316 ? 104.612 89.657 103.918 1.00 152.32 362 SER A O 1
ATOM 1318 N N . TYR A 1 317 ? 104.756 89.831 106.159 1.00 153.84 363 TYR A N 1
ATOM 1319 C CA . TYR A 1 317 ? 103.485 90.536 106.271 1.00 153.84 363 TYR A CA 1
ATOM 1320 C C . TYR A 1 317 ? 103.526 91.865 105.527 1.00 153.84 363 TYR A C 1
ATOM 1321 O O . TYR A 1 317 ? 102.584 92.218 104.809 1.00 153.84 363 TYR A O 1
ATOM 1330 N N . PHE A 1 318 ? 104.613 92.621 105.692 1.00 147.40 364 PHE A N 1
ATOM 1331 C CA . PHE A 1 318 ? 104.752 93.879 104.966 1.00 147.40 364 PHE A CA 1
ATOM 1332 C C . PHE A 1 318 ? 104.849 93.640 103.465 1.00 147.40 364 PHE A C 1
ATOM 1333 O O . PHE A 1 318 ? 104.250 94.373 102.671 1.00 147.40 364 PHE A O 1
ATOM 1341 N N . HIS A 1 319 ? 105.612 92.621 103.060 1.00 147.04 365 HIS A N 1
ATOM 1342 C CA . HIS A 1 319 ? 105.830 92.367 101.638 1.00 147.04 365 HIS A CA 1
ATOM 1343 C C . HIS A 1 319 ? 104.518 92.106 100.910 1.00 147.04 365 HIS A C 1
ATOM 1344 O O . HIS A 1 319 ? 104.266 92.673 99.840 1.00 147.04 365 HIS A O 1
ATOM 1351 N N . LEU A 1 320 ? 103.666 91.254 101.480 1.00 153.01 366 LEU A N 1
ATOM 1352 C CA . LEU A 1 320 ? 102.414 90.910 100.815 1.00 153.01 366 LEU A CA 1
ATOM 1353 C C . LEU A 1 320 ? 101.519 92.131 100.660 1.00 153.01 366 LEU A C 1
ATOM 1354 O O . LEU A 1 320 ? 100.903 92.325 99.607 1.00 153.01 366 LEU A O 1
ATOM 1359 N N . LEU A 1 321 ? 101.440 92.971 101.692 1.00 147.53 367 LEU A N 1
ATOM 1360 C CA . LEU A 1 321 ? 100.658 94.197 101.575 1.00 147.53 367 LEU A CA 1
ATOM 1361 C C . LEU A 1 321 ? 101.349 95.213 100.675 1.00 147.53 367 LEU A C 1
ATOM 1362 O O . LEU A 1 321 ? 100.683 95.957 99.947 1.00 147.53 367 LEU A O 1
ATOM 1367 N N . THR A 1 322 ? 102.681 95.269 100.720 1.00 143.04 368 THR A N 1
ATOM 1368 C CA . THR A 1 322 ? 103.404 96.274 99.946 1.00 143.04 368 THR A CA 1
ATOM 1369 C C . THR A 1 322 ? 103.233 96.059 98.448 1.00 143.04 368 THR A C 1
ATOM 1370 O O . THR A 1 322 ? 103.009 97.019 97.704 1.00 143.04 368 THR A O 1
ATOM 1374 N N . TRP A 1 323 ? 103.337 94.813 97.985 1.00 135.89 369 TRP A N 1
ATOM 1375 C CA . TRP A 1 323 ? 103.251 94.550 96.553 1.00 135.89 369 TRP A CA 1
ATOM 1376 C C . TRP A 1 323 ? 101.812 94.395 96.078 1.00 135.89 369 TRP A C 1
ATOM 1377 O O . TRP A 1 323 ? 101.512 94.707 94.921 1.00 135.89 369 TRP A O 1
ATOM 1388 N N . SER A 1 324 ? 100.914 93.925 96.944 1.00 142.40 370 SER A N 1
ATOM 1389 C CA . SER A 1 324 ? 99.548 93.645 96.515 1.00 142.40 370 SER A CA 1
ATOM 1390 C C . SER A 1 324 ? 98.787 94.927 96.205 1.00 142.40 370 SER A C 1
ATOM 1391 O O . SER A 1 324 ? 98.094 95.015 95.185 1.00 142.40 370 SER A O 1
ATOM 1394 N N . LEU A 1 325 ? 98.887 95.925 97.083 1.00 140.74 371 LEU A N 1
ATOM 1395 C CA . LEU A 1 325 ? 98.105 97.151 96.929 1.00 140.74 371 LEU A CA 1
ATOM 1396 C C . LEU A 1 325 ? 98.333 97.862 95.599 1.00 140.74 371 LEU A C 1
ATOM 1397 O O . LEU A 1 325 ? 97.341 98.188 94.929 1.00 140.74 371 LEU A O 1
ATOM 1402 N N . PRO A 1 326 ? 99.565 98.136 95.155 1.00 141.45 372 PRO A N 1
ATOM 1403 C CA . PRO A 1 326 ? 99.720 98.752 93.829 1.00 141.45 372 PRO A CA 1
ATOM 1404 C C . PRO A 1 326 ? 99.268 97.858 92.692 1.00 141.45 372 PRO A C 1
ATOM 1405 O O . PRO A 1 326 ? 98.850 98.376 91.650 1.00 141.45 372 PRO A O 1
ATOM 1409 N N . PHE A 1 327 ? 99.337 96.536 92.853 1.00 142.88 373 PHE A N 1
ATOM 1410 C CA . PHE A 1 327 ? 98.823 95.643 91.822 1.00 142.88 373 PHE A CA 1
ATOM 1411 C C . PHE A 1 327 ? 97.314 95.794 91.675 1.00 142.88 373 PHE A C 1
ATOM 1412 O O . PHE A 1 327 ? 96.788 95.804 90.557 1.00 142.88 373 PHE A O 1
ATOM 1420 N N . VAL A 1 328 ? 96.601 95.901 92.798 1.00 143.10 374 VAL A N 1
ATOM 1421 C CA . VAL A 1 328 ? 95.150 96.059 92.750 1.00 143.10 374 VAL A CA 1
ATOM 1422 C C . VAL A 1 328 ? 94.778 97.356 92.045 1.00 143.10 374 VAL A C 1
ATOM 1423 O O . VAL A 1 328 ? 93.851 97.391 91.226 1.00 143.10 374 VAL A O 1
ATOM 1427 N N . LEU A 1 329 ? 95.480 98.445 92.361 1.00 144.27 375 LEU A N 1
ATOM 1428 C CA . LEU A 1 329 ? 95.193 99.719 91.711 1.00 144.27 375 LEU A CA 1
ATOM 1429 C C . LEU A 1 329 ? 95.468 99.645 90.216 1.00 144.27 375 LEU A C 1
ATOM 1430 O O . LEU A 1 329 ? 94.704 100.188 89.411 1.00 144.27 375 LEU A O 1
ATOM 1435 N N . THR A 1 330 ? 96.558 98.979 89.827 1.00 143.59 376 THR A N 1
ATOM 1436 C CA . THR A 1 330 ? 96.881 98.854 88.410 1.00 143.59 376 THR A CA 1
ATOM 1437 C C . THR A 1 330 ? 95.788 98.106 87.660 1.00 143.59 376 THR A C 1
ATOM 1438 O O . THR A 1 330 ? 95.394 98.505 86.559 1.00 143.59 376 THR A O 1
ATOM 1442 N N . VAL A 1 331 ? 95.285 97.017 88.242 1.00 142.41 377 VAL A N 1
ATOM 1443 C CA . VAL A 1 331 ? 94.219 96.256 87.600 1.00 142.41 377 VAL A CA 1
ATOM 1444 C C . VAL A 1 331 ? 92.946 97.088 87.520 1.00 142.41 377 VAL A C 1
ATOM 1445 O O . VAL A 1 331 ? 92.209 97.026 86.529 1.00 142.41 377 VAL A O 1
ATOM 1449 N N . ALA A 1 332 ? 92.661 97.868 88.565 1.00 141.45 378 ALA A N 1
ATOM 1450 C CA . ALA A 1 332 ? 91.462 98.698 88.562 1.00 141.45 378 ALA A CA 1
ATOM 1451 C C . ALA A 1 332 ? 91.481 99.710 87.424 1.00 141.45 378 ALA A C 1
ATOM 1452 O O . ALA A 1 332 ? 90.443 99.960 86.800 1.00 141.45 378 ALA A O 1
ATOM 1454 N N . ILE A 1 333 ? 92.644 100.294 87.134 1.00 145.32 379 ILE A N 1
ATOM 1455 C CA . ILE A 1 333 ? 92.740 101.266 86.049 1.00 145.32 379 ILE A CA 1
ATOM 1456 C C . ILE A 1 333 ? 92.491 100.586 84.710 1.00 145.32 379 ILE A C 1
ATOM 1457 O O . ILE A 1 333 ? 91.731 101.085 83.873 1.00 145.32 379 ILE A O 1
ATOM 1462 N N . LEU A 1 334 ? 93.131 99.436 84.488 1.00 142.92 380 LEU A N 1
ATOM 1463 C CA . LEU A 1 334 ? 92.937 98.710 83.238 1.00 142.92 380 LEU A CA 1
ATOM 1464 C C . LEU A 1 334 ? 91.491 98.270 83.070 1.00 142.92 380 LEU A C 1
ATOM 1465 O O . LEU A 1 334 ? 90.990 98.202 81.942 1.00 142.92 380 LEU A O 1
ATOM 1470 N N . ALA A 1 335 ? 90.805 97.971 84.174 1.00 145.28 381 ALA A N 1
ATOM 1471 C CA . ALA A 1 335 ? 89.420 97.528 84.094 1.00 145.28 381 ALA A CA 1
ATOM 1472 C C . ALA A 1 335 ? 88.494 98.600 83.537 1.00 145.28 381 ALA A C 1
ATOM 1473 O O . ALA A 1 335 ? 87.437 98.258 82.995 1.00 145.28 381 ALA A O 1
ATOM 1475 N N . VAL A 1 336 ? 88.863 99.876 83.649 1.00 145.94 382 VAL A N 1
ATOM 1476 C CA . VAL A 1 336 ? 88.033 100.985 83.189 1.00 145.94 382 VAL A CA 1
ATOM 1477 C C . VAL A 1 336 ? 88.584 101.627 81.921 1.00 145.94 382 VAL A C 1
ATOM 1478 O O . VAL A 1 336 ? 87.962 102.550 81.385 1.00 145.94 382 VAL A O 1
ATOM 1482 N N . ALA A 1 337 ? 89.721 101.147 81.412 1.00 149.05 383 ALA A N 1
ATOM 1483 C CA . ALA A 1 337 ? 90.296 101.599 80.145 1.00 149.05 383 ALA A CA 1
ATOM 1484 C C . ALA A 1 337 ? 90.467 103.118 80.111 1.00 149.05 383 ALA A C 1
ATOM 1485 O O . ALA A 1 337 ? 89.865 103.821 79.298 1.00 149.05 383 ALA A O 1
ATOM 1487 N N . GLN A 1 338 ? 91.301 103.614 81.027 1.00 145.40 384 GLN A N 1
ATOM 1488 C CA . GLN A 1 338 ? 91.593 105.039 81.146 1.00 145.40 384 GLN A CA 1
ATOM 1489 C C . GLN A 1 338 ? 93.078 105.340 80.977 1.00 145.40 384 GLN A C 1
ATOM 1490 O O . GLN A 1 338 ? 93.551 106.380 81.443 1.00 145.40 384 GLN A O 1
ATOM 1496 N N . VAL A 1 339 ? 93.822 104.461 80.313 1.00 149.94 385 VAL A N 1
ATOM 1497 C CA . VAL A 1 339 ? 95.245 104.667 80.073 1.00 149.94 385 VAL A CA 1
ATOM 1498 C C . VAL A 1 339 ? 95.378 105.462 78.780 1.00 149.94 385 VAL A C 1
ATOM 1499 O O . VAL A 1 339 ? 95.011 104.978 77.706 1.00 149.94 385 VAL A O 1
ATOM 1503 N N . ASP A 1 340 ? 95.910 106.679 78.884 1.00 156.69 386 ASP A N 1
ATOM 1504 C CA . ASP A 1 340 ? 96.014 107.608 77.769 1.00 156.69 386 ASP A CA 1
ATOM 1505 C C . ASP A 1 340 ? 97.469 107.990 77.535 1.00 156.69 386 ASP A C 1
ATOM 1506 O O . ASP A 1 340 ? 98.269 108.057 78.473 1.00 156.69 386 ASP A O 1
ATOM 1511 N N . GLY A 1 341 ? 97.803 108.240 76.264 1.00 154.03 387 GLY A N 1
ATOM 1512 C CA . GLY A 1 341 ? 99.131 108.681 75.899 1.00 154.03 387 GLY A CA 1
ATOM 1513 C C . GLY A 1 341 ? 99.255 110.193 75.854 1.00 154.03 387 GLY A C 1
ATOM 1514 O O . GLY A 1 341 ? 98.266 110.917 75.758 1.00 154.03 387 GLY A O 1
ATOM 1515 N N . ASP A 1 342 ? 100.497 110.667 75.932 1.00 154.74 388 ASP A N 1
ATOM 1516 C CA . ASP A 1 342 ? 100.780 112.097 75.852 1.00 154.74 388 ASP A CA 1
ATOM 1517 C C . ASP A 1 342 ? 102.187 112.286 75.311 1.00 154.74 388 ASP A C 1
ATOM 1518 O O . ASP A 1 342 ? 103.149 111.775 75.893 1.00 154.74 388 ASP A O 1
ATOM 1523 N N . SER A 1 343 ? 102.305 113.021 74.204 1.00 160.59 389 SER A N 1
ATOM 1524 C CA . SER A 1 343 ? 103.607 113.238 73.586 1.00 160.59 389 SER A CA 1
ATOM 1525 C C . SER A 1 343 ? 104.508 114.140 74.418 1.00 160.59 389 SER A C 1
ATOM 1526 O O . SER A 1 343 ? 105.732 114.082 74.259 1.00 160.59 389 SER A O 1
ATOM 1529 N N . VAL A 1 344 ? 103.941 114.971 75.294 1.00 155.63 390 VAL A N 1
ATOM 1530 C CA . VAL A 1 344 ? 104.764 115.875 76.091 1.00 155.63 390 VAL A CA 1
ATOM 1531 C C . VAL A 1 344 ? 105.631 115.080 77.058 1.00 155.63 390 VAL A C 1
ATOM 1532 O O . VAL A 1 344 ? 106.848 115.282 77.138 1.00 155.63 390 VAL A O 1
ATOM 1536 N N . SER A 1 345 ? 105.020 114.151 77.793 1.00 151.97 391 SER A N 1
ATOM 1537 C CA . SER A 1 345 ? 105.770 113.334 78.737 1.00 151.97 391 SER A CA 1
ATOM 1538 C C . SER A 1 345 ? 106.465 112.169 78.051 1.00 151.97 391 SER A C 1
ATOM 1539 O O . SER A 1 345 ? 107.540 111.749 78.491 1.00 151.97 391 SER A O 1
ATOM 1542 N N . GLY A 1 346 ? 105.880 111.647 76.976 1.00 157.95 392 GLY A N 1
ATOM 1543 C CA . GLY A 1 346 ? 106.444 110.525 76.262 1.00 157.95 392 GLY A CA 1
ATOM 1544 C C . GLY A 1 346 ? 106.047 109.157 76.773 1.00 157.95 392 GLY A C 1
ATOM 1545 O O . GLY A 1 346 ? 106.619 108.161 76.312 1.00 157.95 392 GLY A O 1
ATOM 1546 N N . ILE A 1 347 ? 105.112 109.072 77.722 1.00 149.21 393 ILE A N 1
ATOM 1547 C CA . ILE A 1 347 ? 104.623 107.798 78.233 1.00 149.21 393 ILE A CA 1
ATOM 1548 C C . ILE A 1 347 ? 103.105 107.837 78.323 1.00 149.21 393 ILE A C 1
ATOM 1549 O O . ILE A 1 347 ? 102.481 108.899 78.287 1.00 149.21 393 ILE A O 1
ATOM 1554 N N . CYS A 1 348 ? 102.517 106.652 78.456 1.00 154.09 394 CYS A N 1
ATOM 1555 C CA . CYS A 1 348 ? 101.104 106.537 78.777 1.00 154.09 394 CYS A CA 1
ATOM 1556 C C . CYS A 1 348 ? 100.899 106.659 80.283 1.00 154.09 394 CYS A C 1
ATOM 1557 O O . CYS A 1 348 ? 101.735 106.226 81.081 1.00 154.09 394 CYS A O 1
ATOM 1560 N N . PHE A 1 349 ? 99.779 107.264 80.669 1.00 143.04 395 PHE A N 1
ATOM 1561 C CA . PHE A 1 349 ? 99.485 107.513 82.075 1.00 143.04 395 PHE A CA 1
ATOM 1562 C C . PHE A 1 349 ? 97.976 107.677 82.220 1.00 143.04 395 PHE A C 1
ATOM 1563 O O . PHE A 1 349 ? 97.232 107.631 81.237 1.00 143.04 395 PHE A O 1
ATOM 1571 N N . VAL A 1 350 ? 97.528 107.872 83.452 1.00 141.90 396 VAL A N 1
ATOM 1572 C CA . VAL A 1 350 ? 96.111 107.844 83.791 1.00 141.90 396 VAL A CA 1
ATOM 1573 C C . VAL A 1 350 ? 95.477 109.203 83.536 1.00 141.90 396 VAL A C 1
ATOM 1574 O O . VAL A 1 350 ? 96.040 110.251 83.873 1.00 141.90 396 VAL A O 1
ATOM 1578 N N . GLY A 1 351 ? 94.293 109.176 82.930 1.00 149.90 397 GLY A N 1
ATOM 1579 C CA . GLY A 1 351 ? 93.366 110.288 83.010 1.00 149.90 397 GLY A CA 1
ATOM 1580 C C . GLY A 1 351 ? 93.777 111.571 82.326 1.00 149.90 397 GLY A C 1
ATOM 1581 O O . GLY A 1 351 ? 93.455 112.653 82.826 1.00 149.90 397 GLY A O 1
ATOM 1582 N N . TYR A 1 352 ? 94.468 111.494 81.188 1.00 149.54 398 TYR A N 1
ATOM 1583 C CA . TYR A 1 352 ? 94.668 112.705 80.401 1.00 149.54 398 TYR A CA 1
ATOM 1584 C C . TYR A 1 352 ? 93.368 113.162 79.756 1.00 149.54 398 TYR A C 1
ATOM 1585 O O . TYR A 1 352 ? 93.138 114.368 79.616 1.00 149.54 398 TYR A O 1
ATOM 1594 N N . LYS A 1 353 ? 92.510 112.220 79.362 1.00 155.81 399 LYS A N 1
ATOM 1595 C CA . LYS A 1 353 ? 91.240 112.575 78.740 1.00 155.81 399 LYS A CA 1
ATOM 1596 C C . LYS A 1 353 ? 90.182 112.960 79.766 1.00 155.81 399 LYS A C 1
ATOM 1597 O O . LYS A 1 353 ? 89.239 113.682 79.427 1.00 155.81 399 LYS A O 1
ATOM 1603 N N . ASN A 1 354 ? 90.310 112.489 81.006 1.00 154.23 400 ASN A N 1
ATOM 1604 C CA . ASN A 1 354 ? 89.341 112.784 82.063 1.00 154.23 400 ASN A CA 1
ATOM 1605 C C . ASN A 1 354 ? 90.122 113.000 83.355 1.00 154.23 400 ASN A C 1
ATOM 1606 O O . ASN A 1 354 ? 90.745 112.070 83.876 1.00 154.23 400 ASN A O 1
ATOM 1611 N N . TYR A 1 355 ? 90.098 114.239 83.853 1.00 154.72 401 TYR A N 1
ATOM 1612 C CA . TYR A 1 355 ? 90.824 114.584 85.071 1.00 154.72 401 TYR A CA 1
ATOM 1613 C C . TYR A 1 355 ? 90.397 113.737 86.263 1.00 154.72 401 TYR A C 1
ATOM 1614 O O . TYR A 1 355 ? 91.203 113.493 87.167 1.00 154.72 401 TYR A O 1
ATOM 1623 N N . ARG A 1 356 ? 89.141 113.285 86.288 1.00 154.55 402 ARG A N 1
ATOM 1624 C CA . ARG A 1 356 ? 88.614 112.631 87.481 1.00 154.55 402 ARG A CA 1
ATOM 1625 C C . ARG A 1 356 ? 89.346 111.333 87.785 1.00 154.55 402 ARG A C 1
ATOM 1626 O O . ARG A 1 356 ? 89.569 111.010 88.956 1.00 154.55 402 ARG A O 1
ATOM 1634 N N . TYR A 1 357 ? 89.741 110.585 86.756 1.00 147.19 403 TYR A N 1
ATOM 1635 C CA . TYR A 1 357 ? 90.460 109.343 86.998 1.00 147.19 403 TYR A CA 1
ATOM 1636 C C . TYR A 1 357 ? 91.893 109.597 87.444 1.00 147.19 403 TYR A C 1
ATOM 1637 O O . TYR A 1 357 ? 92.438 108.815 88.231 1.00 147.19 403 TYR A O 1
ATOM 1646 N N . ARG A 1 358 ? 92.515 110.677 86.968 1.00 145.29 404 ARG A N 1
ATOM 1647 C CA . ARG A 1 358 ? 93.862 111.000 87.422 1.00 145.29 404 ARG A CA 1
ATOM 1648 C C . ARG A 1 358 ? 93.860 111.405 88.889 1.00 145.29 404 ARG A C 1
ATOM 1649 O O . ARG A 1 358 ? 94.762 111.028 89.645 1.00 145.29 404 ARG A O 1
ATOM 1657 N N . ALA A 1 359 ? 92.857 112.176 89.308 1.00 147.08 405 ALA A N 1
ATOM 1658 C CA . ALA A 1 359 ? 92.742 112.522 90.719 1.00 147.08 405 ALA A CA 1
ATOM 1659 C C . ALA A 1 359 ? 92.473 111.286 91.565 1.00 147.08 405 ALA A C 1
ATOM 1660 O O . ALA A 1 359 ? 93.034 111.135 92.657 1.00 147.08 405 ALA A O 1
ATOM 1662 N N . GLY A 1 360 ? 91.616 110.390 91.076 1.00 148.54 406 GLY A N 1
ATOM 1663 C CA . GLY A 1 360 ? 91.243 109.230 91.868 1.00 148.54 406 GLY A CA 1
ATOM 1664 C C . GLY A 1 360 ? 92.394 108.267 92.092 1.00 148.54 406 GLY A C 1
ATOM 1665 O O . GLY A 1 360 ? 92.594 107.773 93.204 1.00 148.54 406 GLY A O 1
ATOM 1666 N N . PHE A 1 361 ? 93.158 107.978 91.040 1.00 146.32 407 PHE A N 1
ATOM 1667 C CA . PHE A 1 361 ? 94.133 106.895 91.068 1.00 146.32 407 PHE A CA 1
ATOM 1668 C C . PHE A 1 361 ? 95.570 107.347 91.293 1.00 146.32 407 PHE A C 1
ATOM 1669 O O . PHE A 1 361 ? 96.430 106.489 91.509 1.00 146.32 407 PHE A O 1
ATOM 1677 N N . VAL A 1 362 ? 95.856 108.650 91.245 1.00 141.69 408 VAL A N 1
ATOM 1678 C CA . VAL A 1 362 ? 97.213 109.157 91.443 1.00 141.69 408 VAL A CA 1
ATOM 1679 C C . VAL A 1 362 ? 97.235 110.107 92.631 1.00 141.69 408 VAL A C 1
ATOM 1680 O O . VAL A 1 362 ? 97.976 109.893 93.596 1.00 141.69 408 VAL A O 1
ATOM 1684 N N . LEU A 1 363 ? 96.428 111.167 92.568 1.00 143.64 409 LEU A N 1
ATOM 1685 C CA . LEU A 1 363 ? 96.455 112.177 93.620 1.00 143.64 409 LEU A CA 1
ATOM 1686 C C . LEU A 1 363 ? 95.983 111.602 94.950 1.00 143.64 409 LEU A C 1
ATOM 1687 O O . LEU A 1 363 ? 96.634 111.792 95.983 1.00 143.64 409 LEU A O 1
ATOM 1692 N N . ALA A 1 364 ? 94.851 110.901 94.944 1.00 146.15 410 ALA A N 1
ATOM 1693 C CA . ALA A 1 364 ? 94.300 110.373 96.191 1.00 146.15 410 ALA A CA 1
ATOM 1694 C C . ALA A 1 364 ? 95.224 109.381 96.888 1.00 146.15 410 ALA A C 1
ATOM 1695 O O . ALA A 1 364 ? 95.489 109.567 98.088 1.00 146.15 410 ALA A O 1
ATOM 1697 N N . PRO A 1 365 ? 95.727 108.322 96.241 1.00 140.34 411 PRO A N 1
ATOM 1698 C CA . PRO A 1 365 ? 96.630 107.411 96.966 1.00 140.34 411 PRO A CA 1
ATOM 1699 C C . PRO A 1 365 ? 97.910 108.070 97.443 1.00 140.34 411 PRO A C 1
ATOM 1700 O O . PRO A 1 365 ? 98.438 107.684 98.493 1.00 140.34 411 PRO A O 1
ATOM 1704 N N . ILE A 1 366 ? 98.426 109.058 96.712 1.00 140.41 412 ILE A N 1
ATOM 1705 C CA . ILE A 1 366 ? 99.627 109.750 97.165 1.00 140.41 412 ILE A CA 1
ATOM 1706 C C . ILE A 1 366 ? 99.322 110.567 98.412 1.00 140.41 412 ILE A C 1
ATOM 1707 O O . ILE A 1 366 ? 100.166 110.702 99.305 1.00 140.41 412 ILE A O 1
ATOM 1712 N N . GLY A 1 367 ? 98.125 111.146 98.485 1.00 142.39 413 GLY A N 1
ATOM 1713 C CA . GLY A 1 367 ? 97.745 111.879 99.680 1.00 142.39 413 GLY A CA 1
ATOM 1714 C C . GLY A 1 367 ? 97.683 110.998 100.912 1.00 142.39 413 GLY A C 1
ATOM 1715 O O . GLY A 1 367 ? 98.089 111.409 102.002 1.00 142.39 413 GLY A O 1
ATOM 1716 N N . LEU A 1 368 ? 97.178 109.773 100.759 1.00 139.59 414 LEU A N 1
ATOM 1717 C CA . LEU A 1 368 ? 97.013 108.898 101.915 1.00 139.59 414 LEU A CA 1
ATOM 1718 C C . LEU A 1 368 ? 98.356 108.473 102.493 1.00 139.59 414 LEU A C 1
ATOM 1719 O O . LEU A 1 368 ? 98.524 108.439 103.717 1.00 139.59 414 LEU A O 1
ATOM 1724 N N . VAL A 1 369 ? 99.326 108.144 101.637 1.00 135.72 415 VAL A N 1
ATOM 1725 C CA . VAL A 1 369 ? 100.626 107.724 102.152 1.00 135.72 415 VAL A CA 1
ATOM 1726 C C . VAL A 1 369 ? 101.326 108.883 102.846 1.00 135.72 415 VAL A C 1
ATOM 1727 O O . VAL A 1 369 ? 102.089 108.674 103.796 1.00 135.72 415 VAL A O 1
ATOM 1731 N N . LEU A 1 370 ? 101.090 110.115 102.395 1.00 134.91 416 LEU A N 1
ATOM 1732 C CA . LEU A 1 370 ? 101.652 111.266 103.093 1.00 134.91 416 LEU A CA 1
ATOM 1733 C C . LEU A 1 370 ? 101.057 111.407 104.488 1.00 134.91 416 LEU A C 1
ATOM 1734 O O . LEU A 1 370 ? 101.764 111.766 105.435 1.00 134.91 416 LEU A O 1
ATOM 1739 N N . ILE A 1 371 ? 99.758 111.139 104.634 1.00 135.31 417 ILE A N 1
ATOM 1740 C CA . ILE A 1 371 ? 99.131 111.215 105.952 1.00 135.31 417 ILE A CA 1
ATOM 1741 C C . ILE A 1 371 ? 99.722 110.158 106.877 1.00 135.31 417 ILE A C 1
ATOM 1742 O O . ILE A 1 371 ? 100.085 110.442 108.024 1.00 135.31 417 ILE A O 1
ATOM 1747 N N . VAL A 1 372 ? 99.824 108.922 106.391 1.00 136.97 418 VAL A N 1
ATOM 1748 C CA . VAL A 1 372 ? 100.356 107.842 107.215 1.00 136.97 418 VAL A CA 1
ATOM 1749 C C . VAL A 1 372 ? 101.833 108.073 107.504 1.00 136.97 418 VAL A C 1
ATOM 1750 O O . VAL A 1 372 ? 102.289 107.924 108.643 1.00 136.97 418 VAL A O 1
ATOM 1754 N N . GLY A 1 373 ? 102.602 108.432 106.476 1.00 135.18 419 GLY A N 1
ATOM 1755 C CA . GLY A 1 373 ? 104.021 108.675 106.678 1.00 135.18 419 GLY A CA 1
ATOM 1756 C C . GLY A 1 373 ? 104.280 109.813 107.644 1.00 135.18 419 GLY A C 1
ATOM 1757 O O . GLY A 1 373 ? 105.192 109.744 108.471 1.00 135.18 419 GLY A O 1
ATOM 1758 N N . GLY A 1 374 ? 103.480 110.875 107.553 1.00 137.95 420 GLY A N 1
ATOM 1759 C CA . GLY A 1 374 ? 103.613 111.968 108.501 1.00 137.95 420 GLY A CA 1
ATOM 1760 C C . GLY A 1 374 ? 103.309 111.537 109.921 1.00 137.95 420 GLY A C 1
ATOM 1761 O O . GLY A 1 374 ? 104.000 111.930 110.864 1.00 137.95 420 GLY A O 1
ATOM 1762 N N . TYR A 1 375 ? 102.255 110.735 110.093 1.00 136.32 421 TYR A N 1
ATOM 1763 C CA . TYR A 1 375 ? 101.846 110.300 111.424 1.00 136.32 421 TYR A CA 1
ATOM 1764 C C . TYR A 1 375 ? 102.970 109.563 112.140 1.00 136.32 421 TYR A C 1
ATOM 1765 O O . TYR A 1 375 ? 103.282 109.856 113.298 1.00 136.32 421 TYR A O 1
ATOM 1774 N N . PHE A 1 376 ? 103.594 108.600 111.462 1.00 135.74 422 PHE A N 1
ATOM 1775 C CA . PHE A 1 376 ? 104.685 107.864 112.088 1.00 135.74 422 PHE A CA 1
ATOM 1776 C C . PHE A 1 376 ? 105.908 108.749 112.283 1.00 135.74 422 PHE A C 1
ATOM 1777 O O . PHE A 1 376 ? 106.598 108.642 113.303 1.00 135.74 422 PHE A O 1
ATOM 1785 N N . LEU A 1 377 ? 106.195 109.630 111.322 1.00 134.90 423 LEU A N 1
ATOM 1786 C CA . LEU A 1 377 ? 107.337 110.527 111.470 1.00 134.90 423 LEU A CA 1
ATOM 1787 C C . LEU A 1 377 ? 107.163 111.448 112.669 1.00 134.90 423 LEU A C 1
ATOM 1788 O O . LEU A 1 377 ? 108.121 111.703 113.407 1.00 134.90 423 LEU A O 1
ATOM 1793 N N . ILE A 1 378 ? 105.949 111.960 112.876 1.00 137.96 424 ILE A N 1
ATOM 1794 C CA . ILE A 1 378 ? 105.704 112.870 113.993 1.00 137.96 424 ILE A CA 1
ATOM 1795 C C . ILE A 1 378 ? 105.940 112.155 115.316 1.00 137.96 424 ILE A C 1
ATOM 1796 O O . ILE A 1 378 ? 106.589 112.689 116.223 1.00 137.96 424 ILE A O 1
ATOM 1801 N N . ARG A 1 379 ? 105.416 110.936 115.447 1.00 140.28 425 ARG A N 1
ATOM 1802 C CA . ARG A 1 379 ? 105.623 110.182 116.678 1.00 140.28 425 ARG A CA 1
ATOM 1803 C C . ARG A 1 379 ? 107.095 109.854 116.876 1.00 140.28 425 ARG A C 1
ATOM 1804 O O . ARG A 1 379 ? 107.587 109.835 118.010 1.00 140.28 425 ARG A O 1
ATOM 1812 N N . GLY A 1 380 ? 107.814 109.591 115.787 1.00 138.59 426 GLY A N 1
ATOM 1813 C CA . GLY A 1 380 ? 109.241 109.349 115.904 1.00 138.59 426 GLY A CA 1
ATOM 1814 C C . GLY A 1 380 ? 109.992 110.561 116.420 1.00 138.59 426 GLY A C 1
ATOM 1815 O O . GLY A 1 380 ? 110.948 110.431 117.188 1.00 138.59 426 GLY A O 1
ATOM 1816 N N . VAL A 1 381 ? 109.574 111.756 116.001 1.00 139.10 427 VAL A N 1
ATOM 1817 C CA . VAL A 1 381 ? 110.213 112.975 116.485 1.00 139.10 427 VAL A CA 1
ATOM 1818 C C . VAL A 1 381 ? 109.966 113.153 117.976 1.00 139.10 427 VAL A C 1
ATOM 1819 O O . VAL A 1 381 ? 110.879 113.508 118.731 1.00 139.10 427 VAL A O 1
ATOM 1823 N N . MET A 1 382 ? 108.729 112.924 118.422 1.00 144.21 428 MET A N 1
ATOM 1824 C CA . MET A 1 382 ? 108.417 113.074 119.839 1.00 144.21 428 MET A CA 1
ATOM 1825 C C . MET A 1 382 ? 109.242 112.114 120.684 1.00 144.21 428 MET A C 1
ATOM 1826 O O . MET A 1 382 ? 109.706 112.473 121.771 1.00 144.21 428 MET A O 1
ATOM 1831 N N . THR A 1 383 ? 109.441 110.890 120.197 1.00 144.61 429 THR A N 1
ATOM 1832 C CA . THR A 1 383 ? 110.319 109.952 120.886 1.00 144.61 429 THR A CA 1
ATOM 1833 C C . THR A 1 383 ? 111.751 110.468 120.924 1.00 144.61 429 THR A C 1
ATOM 1834 O O . THR A 1 383 ? 112.376 110.516 121.989 1.00 144.61 429 THR A O 1
ATOM 1838 N N . LEU A 1 384 ? 112.288 110.862 119.768 1.00 142.44 430 LEU A N 1
ATOM 1839 C CA . LEU A 1 384 ? 113.693 111.252 119.705 1.00 142.44 430 LEU A CA 1
ATOM 1840 C C . LEU A 1 384 ? 113.947 112.539 120.479 1.00 142.44 430 LEU A C 1
ATOM 1841 O O . LEU A 1 384 ? 114.961 112.660 121.176 1.00 142.44 430 LEU A O 1
ATOM 1846 N N . PHE A 1 385 ? 113.042 113.513 120.371 1.00 146.97 431 PHE A N 1
ATOM 1847 C CA . PHE A 1 385 ? 113.197 114.738 121.149 1.00 146.97 431 PHE A CA 1
ATOM 1848 C C . PHE A 1 385 ? 113.033 114.467 122.637 1.00 146.97 431 PHE A C 1
ATOM 1849 O O . PHE A 1 385 ? 113.741 115.056 123.462 1.00 146.97 431 PHE A O 1
ATOM 1857 N N . SER A 1 386 ? 112.105 113.581 122.999 1.00 146.77 432 SER A N 1
ATOM 1858 C CA . SER A 1 386 ? 111.916 113.249 124.406 1.00 146.77 432 SER A CA 1
ATOM 1859 C C . SER A 1 386 ? 113.171 112.613 124.988 1.00 146.77 432 SER A C 1
ATOM 1860 O O . SER A 1 386 ? 113.511 112.846 126.154 1.00 146.77 432 SER A O 1
ATOM 1863 N N . ILE A 1 387 ? 113.871 111.800 124.195 1.00 149.06 433 ILE A N 1
ATOM 1864 C CA . ILE A 1 387 ? 115.098 111.170 124.675 1.00 149.06 433 ILE A CA 1
ATOM 1865 C C . ILE A 1 387 ? 116.164 112.222 124.956 1.00 149.06 433 ILE A C 1
ATOM 1866 O O . ILE A 1 387 ? 116.750 112.257 126.042 1.00 149.06 433 ILE A O 1
ATOM 1871 N N . LYS A 1 388 ? 116.419 113.106 123.990 1.00 147.43 434 LYS A N 1
ATOM 1872 C CA . LYS A 1 388 ? 117.508 114.065 124.144 1.00 147.43 434 LYS A CA 1
ATOM 1873 C C . LYS A 1 388 ? 117.254 115.030 125.290 1.00 147.43 434 LYS A C 1
ATOM 1874 O O . LYS A 1 388 ? 118.194 115.437 125.978 1.00 147.43 434 LYS A O 1
ATOM 1880 N N . SER A 1 389 ? 115.997 115.398 125.523 1.00 157.75 435 SER A N 1
ATOM 1881 C CA . SER A 1 389 ? 115.700 116.301 126.625 1.00 157.75 435 SER A CA 1
ATOM 1882 C C . SER A 1 389 ? 115.966 115.625 127.963 1.00 157.75 435 SER A C 1
ATOM 1883 O O . SER A 1 389 ? 116.598 116.211 128.848 1.00 157.75 435 SER A O 1
ATOM 1886 N N . ASN A 1 390 ? 115.511 114.381 128.119 1.00 161.69 436 ASN A N 1
ATOM 1887 C CA . ASN A 1 390 ? 115.566 113.698 129.406 1.00 161.69 436 ASN A CA 1
ATOM 1888 C C . ASN A 1 390 ? 116.798 112.816 129.563 1.00 161.69 436 ASN A C 1
ATOM 1889 O O . ASN A 1 390 ? 117.475 112.891 130.594 1.00 161.69 436 ASN A O 1
ATOM 1894 N N . HIS A 1 391 ? 117.110 111.989 128.564 1.00 154.53 437 HIS A N 1
ATOM 1895 C CA . HIS A 1 391 ? 118.220 111.035 128.646 1.00 154.53 437 HIS A CA 1
ATOM 1896 C C . HIS A 1 391 ? 119.071 111.137 127.386 1.00 154.53 437 HIS A C 1
ATOM 1897 O O . HIS A 1 391 ? 119.214 110.172 126.631 1.00 154.53 437 HIS A O 1
ATOM 1904 N N . PRO A 1 392 ? 119.672 112.298 127.138 1.00 156.38 438 PRO A N 1
ATOM 1905 C CA . PRO A 1 392 ? 120.575 112.411 125.992 1.00 156.38 438 PRO A CA 1
ATOM 1906 C C . PRO A 1 392 ? 121.802 111.552 126.209 1.00 156.38 438 PRO A C 1
ATOM 1907 O O . PRO A 1 392 ? 122.182 111.248 127.341 1.00 156.38 438 PRO A O 1
ATOM 1911 N N . GLY A 1 393 ? 122.411 111.138 125.108 1.00 159.58 439 GLY A N 1
ATOM 1912 C CA . GLY A 1 393 ? 123.565 110.280 125.211 1.00 159.58 439 GLY A CA 1
ATOM 1913 C C . GLY A 1 393 ? 123.247 108.846 125.548 1.00 159.58 439 GLY A C 1
ATOM 1914 O O . GLY A 1 393 ? 124.143 108.117 125.988 1.00 159.58 439 GLY A O 1
ATOM 1915 N N . LEU A 1 394 ? 121.998 108.415 125.365 1.00 153.08 440 LEU A N 1
ATOM 1916 C CA . LEU A 1 394 ? 121.618 107.009 125.503 1.00 153.08 440 LEU A CA 1
ATOM 1917 C C . LEU A 1 394 ? 122.121 106.227 124.286 1.00 153.08 440 LEU A C 1
ATOM 1918 O O . LEU A 1 394 ? 121.364 105.650 123.508 1.00 153.08 440 LEU A O 1
ATOM 1923 N N . LEU A 1 395 ? 123.446 106.221 124.149 1.00 158.35 441 LEU A N 1
ATOM 1924 C CA . LEU A 1 395 ? 124.141 105.896 122.913 1.00 158.35 441 LEU A CA 1
ATOM 1925 C C . LEU A 1 395 ? 125.413 105.127 123.258 1.00 158.35 441 LEU A C 1
ATOM 1926 O O . LEU A 1 395 ? 125.520 104.569 124.354 1.00 158.35 441 LEU A O 1
ATOM 1931 N N . GLY A 1 396 ? 126.387 105.101 122.344 1.00 167.35 1001 GLY A N 1
ATOM 1932 C CA . GLY A 1 396 ? 127.303 103.982 122.236 1.00 167.35 1001 GLY A CA 1
ATOM 1933 C C . GLY A 1 396 ? 128.170 103.685 123.441 1.00 167.35 1001 GLY A C 1
ATOM 1934 O O . GLY A 1 396 ? 128.617 102.540 123.567 1.00 167.35 1001 GLY A O 1
ATOM 1935 N N . ILE A 1 397 ? 128.426 104.658 124.329 1.00 172.52 1002 ILE A N 1
ATOM 1936 C CA . ILE A 1 397 ? 129.252 104.356 125.500 1.00 172.52 1002 ILE A CA 1
ATOM 1937 C C . ILE A 1 397 ? 128.482 104.626 126.793 1.00 172.52 1002 ILE A C 1
ATOM 1938 O O . ILE A 1 397 ? 127.884 103.701 127.352 1.00 172.52 1002 ILE A O 1
ATOM 1943 N N . ASP A 1 398 ? 128.471 105.879 127.270 1.00 173.07 1003 ASP A N 1
ATOM 1944 C CA . ASP A 1 398 ? 127.503 106.417 128.224 1.00 173.07 1003 ASP A CA 1
ATOM 1945 C C . ASP A 1 398 ? 127.845 107.885 128.454 1.00 173.07 1003 ASP A C 1
ATOM 1946 O O . ASP A 1 398 ? 128.949 108.170 128.927 1.00 173.07 1003 ASP A O 1
ATOM 1951 N N . CYS A 1 399 ? 126.964 108.831 128.133 1.00 172.60 1004 CYS A N 1
ATOM 1952 C CA . CYS A 1 399 ? 127.248 110.205 128.540 1.00 172.60 1004 CYS A CA 1
ATOM 1953 C C . CYS A 1 399 ? 125.990 111.056 128.627 1.00 172.60 1004 CYS A C 1
ATOM 1954 O O . CYS A 1 399 ? 125.527 111.588 127.616 1.00 172.60 1004 CYS A O 1
ATOM 1957 N N . SER A 1 400 ? 125.472 111.244 129.839 1.00 168.74 1005 SER A N 1
ATOM 1958 C CA . SER A 1 400 ? 124.216 111.956 130.034 1.00 168.74 1005 SER A CA 1
ATOM 1959 C C . SER A 1 400 ? 124.268 112.815 131.286 1.00 168.74 1005 SER A C 1
ATOM 1960 O O . SER A 1 400 ? 125.340 113.036 131.859 1.00 168.74 1005 SER A O 1
ATOM 1963 N N . PHE A 1 401 ? 123.097 113.288 131.722 1.00 171.46 1006 PHE A N 1
ATOM 1964 C CA . PHE A 1 401 ? 122.974 113.853 133.060 1.00 171.46 1006 PHE A CA 1
ATOM 1965 C C . PHE A 1 401 ? 123.388 112.838 134.118 1.00 171.46 1006 PHE A C 1
ATOM 1966 O O . PHE A 1 401 ? 123.784 113.222 135.222 1.00 171.46 1006 PHE A O 1
ATOM 1974 N N . TRP A 1 402 ? 123.285 111.548 133.803 1.00 181.94 1007 TRP A N 1
ATOM 1975 C CA . TRP A 1 402 ? 123.932 110.493 134.566 1.00 181.94 1007 TRP A CA 1
ATOM 1976 C C . TRP A 1 402 ? 125.370 110.298 134.096 1.00 181.94 1007 TRP A C 1
ATOM 1977 O O . TRP A 1 402 ? 125.654 110.328 132.895 1.00 181.94 1007 TRP A O 1
ATOM 1988 N N . ASN A 1 403 ? 126.273 110.105 135.056 1.00 189.81 1008 ASN A N 1
ATOM 1989 C CA . ASN A 1 403 ? 127.614 109.607 134.787 1.00 189.81 1008 ASN A CA 1
ATOM 1990 C C . ASN A 1 403 ? 128.129 108.959 136.063 1.00 189.81 1008 ASN A C 1
ATOM 1991 O O . ASN A 1 403 ? 127.712 109.322 137.166 1.00 189.81 1008 ASN A O 1
ATOM 1996 N N . GLU A 1 404 ? 129.026 107.981 135.902 1.00 179.92 1009 GLU A N 1
ATOM 1997 C CA . GLU A 1 404 ? 129.575 107.289 137.065 1.00 179.92 1009 GLU A CA 1
ATOM 1998 C C . GLU A 1 404 ? 130.298 108.244 138.004 1.00 179.92 1009 GLU A C 1
ATOM 1999 O O . GLU A 1 404 ? 130.297 108.033 139.222 1.00 179.92 1009 GLU A O 1
ATOM 2005 N N . SER A 1 405 ? 130.909 109.299 137.468 1.00 184.68 1010 SER A N 1
ATOM 2006 C CA . SER A 1 405 ? 131.679 110.224 138.286 1.00 184.68 1010 SER A CA 1
ATOM 2007 C C . SER A 1 405 ? 130.818 111.235 139.033 1.00 184.68 1010 SER A C 1
ATOM 2008 O O . SER A 1 405 ? 131.336 111.918 139.923 1.00 184.68 1010 SER A O 1
ATOM 2011 N N . TYR A 1 406 ? 129.529 111.352 138.708 1.00 179.98 1011 TYR A N 1
ATOM 2012 C CA . TYR A 1 406 ? 128.713 112.394 139.322 1.00 179.98 1011 TYR A CA 1
ATOM 2013 C C . TYR A 1 406 ? 128.335 112.067 140.760 1.00 179.98 1011 TYR A C 1
ATOM 2014 O O . TYR A 1 406 ? 128.176 112.987 141.571 1.00 179.98 1011 TYR A O 1
ATOM 2023 N N . LEU A 1 407 ? 128.188 110.788 141.097 1.00 178.32 1012 LEU A N 1
ATOM 2024 C CA . LEU A 1 407 ? 127.822 110.359 142.440 1.00 178.32 1012 LEU A CA 1
ATOM 2025 C C . LEU A 1 407 ? 129.044 109.798 143.152 1.00 178.32 1012 LEU A C 1
ATOM 2026 O O . LEU A 1 407 ? 129.869 109.110 142.542 1.00 178.32 1012 LEU A O 1
ATOM 2031 N N . THR A 1 408 ? 129.150 110.100 144.445 1.00 181.55 1013 THR A N 1
ATOM 2032 C CA . THR A 1 408 ? 130.299 109.742 145.261 1.00 181.55 1013 THR A CA 1
ATOM 2033 C C . THR A 1 408 ? 129.873 108.823 146.398 1.00 181.55 1013 THR A C 1
ATOM 2034 O O . THR A 1 408 ? 128.697 108.754 146.765 1.00 181.55 1013 THR A O 1
ATOM 2038 N N . GLY A 1 409 ? 130.854 108.116 146.956 1.00 187.57 1014 GLY A N 1
ATOM 2039 C CA . GLY A 1 409 ? 130.610 107.230 148.074 1.00 187.57 1014 GLY A CA 1
ATOM 2040 C C . GLY A 1 409 ? 130.077 105.879 147.639 1.00 187.57 1014 GLY A C 1
ATOM 2041 O O . GLY A 1 409 ? 129.893 105.588 146.456 1.00 187.57 1014 GLY A O 1
ATOM 2042 N N . SER A 1 410 ? 129.822 105.037 148.634 1.00 182.81 1015 SER A N 1
ATOM 2043 C CA . SER A 1 410 ? 129.295 103.703 148.401 1.00 182.81 1015 SER A CA 1
ATOM 2044 C C . SER A 1 410 ? 127.771 103.735 148.343 1.00 182.81 1015 SER A C 1
ATOM 2045 O O . SER A 1 410 ? 127.129 104.754 148.607 1.00 182.81 1015 SER A O 1
ATOM 2048 N N . ARG A 1 411 ? 127.191 102.588 147.982 1.00 178.34 1016 ARG A N 1
ATOM 2049 C CA . ARG A 1 411 ? 125.737 102.472 147.947 1.00 178.34 1016 ARG A CA 1
ATOM 2050 C C . ARG A 1 411 ? 125.136 102.678 149.331 1.00 178.34 1016 ARG A C 1
ATOM 2051 O O . ARG A 1 411 ? 124.129 103.379 149.482 1.00 178.34 1016 ARG A O 1
ATOM 2059 N N . ASP A 1 412 ? 125.744 102.081 150.358 1.00 186.13 1017 ASP A N 1
ATOM 2060 C CA . ASP A 1 412 ? 125.200 102.201 151.706 1.00 186.13 1017 ASP A CA 1
ATOM 2061 C C . ASP A 1 412 ? 125.375 103.612 152.253 1.00 186.13 1017 ASP A C 1
ATOM 2062 O O . ASP A 1 412 ? 124.485 104.132 152.935 1.00 186.13 1017 ASP A O 1
ATOM 2067 N N . GLU A 1 413 ? 126.517 104.242 151.970 1.00 184.14 1018 GLU A N 1
ATOM 2068 C CA . GLU A 1 413 ? 126.770 105.580 152.493 1.00 184.14 1018 GLU A CA 1
ATOM 2069 C C . GLU A 1 413 ? 125.750 106.581 151.969 1.00 184.14 1018 GLU A C 1
ATOM 2070 O O . GLU A 1 413 ? 125.238 107.412 152.727 1.00 184.14 1018 GLU A O 1
ATOM 2076 N N . ARG A 1 414 ? 125.438 106.514 150.674 1.00 180.91 1019 ARG A N 1
ATOM 2077 C CA . ARG A 1 414 ? 124.421 107.401 150.124 1.00 180.91 1019 ARG A CA 1
ATOM 2078 C C . ARG A 1 414 ? 123.045 107.070 150.686 1.00 180.91 1019 ARG A C 1
ATOM 2079 O O . ARG A 1 414 ? 122.244 107.975 150.952 1.00 180.91 1019 ARG A O 1
ATOM 2087 N N . LYS A 1 415 ? 122.749 105.781 150.866 1.00 184.46 1020 LYS A N 1
ATOM 2088 C CA . LYS A 1 415 ? 121.466 105.388 151.442 1.00 184.46 1020 LYS A CA 1
ATOM 2089 C C . LYS A 1 415 ? 121.306 105.938 152.853 1.00 184.46 1020 LYS A C 1
ATOM 2090 O O . LYS A 1 415 ? 120.245 106.461 153.211 1.00 184.46 1020 LYS A O 1
ATOM 2096 N N . LYS A 1 416 ? 122.355 105.824 153.670 1.00 178.28 1021 LYS A N 1
ATOM 2097 C CA . LYS A 1 416 ? 122.285 106.341 155.032 1.00 178.28 1021 LYS A CA 1
ATOM 2098 C C . LYS A 1 416 ? 122.082 107.850 155.036 1.00 178.28 1021 LYS A C 1
ATOM 2099 O O . LYS A 1 416 ? 121.327 108.381 155.859 1.00 178.28 1021 LYS A O 1
ATOM 2105 N N . SER A 1 417 ? 122.751 108.557 154.124 1.00 184.40 1022 SER A N 1
ATOM 2106 C CA . SER A 1 417 ? 122.587 110.004 154.042 1.00 184.40 1022 SER A CA 1
ATOM 2107 C C . SER A 1 417 ? 121.151 110.374 153.691 1.00 184.40 1022 SER A C 1
ATOM 2108 O O . SER A 1 417 ? 120.547 111.242 154.332 1.00 184.40 1022 SER A O 1
ATOM 2111 N N . LEU A 1 418 ? 120.587 109.722 152.671 1.00 179.44 1023 LEU A N 1
ATOM 2112 C CA . LEU A 1 418 ? 119.216 110.024 152.272 1.00 179.44 1023 LEU A CA 1
ATOM 2113 C C . LEU A 1 418 ? 118.232 109.686 153.382 1.00 179.44 1023 LEU A C 1
ATOM 2114 O O . LEU A 1 418 ? 117.326 110.474 153.680 1.00 179.44 1023 LEU A O 1
ATOM 2119 N N . LEU A 1 419 ? 118.399 108.522 154.010 1.00 181.96 1024 LEU A N 1
ATOM 2120 C CA . LEU A 1 419 ? 117.488 108.115 155.072 1.00 181.96 1024 LEU A CA 1
ATOM 2121 C C . LEU A 1 419 ? 117.554 109.078 156.250 1.00 181.96 1024 LEU A C 1
ATOM 2122 O O . LEU A 1 419 ? 116.532 109.369 156.882 1.00 181.96 1024 LEU A O 1
ATOM 2127 N N . SER A 1 420 ? 118.751 109.577 156.563 1.00 183.08 1025 SER A N 1
ATOM 2128 C CA . SER A 1 420 ? 118.881 110.584 157.609 1.00 183.08 1025 SER A CA 1
ATOM 2129 C C . SER A 1 420 ? 118.091 111.837 157.256 1.00 183.08 1025 SER A C 1
ATOM 2130 O O . SER A 1 420 ? 117.414 112.420 158.110 1.00 183.08 1025 SER A O 1
ATOM 2133 N N . LYS A 1 421 ? 118.168 112.268 155.994 1.00 180.32 1026 LYS A N 1
ATOM 2134 C CA . LYS A 1 421 ? 117.420 113.445 155.567 1.00 180.32 1026 LYS A CA 1
ATOM 2135 C C . LYS A 1 421 ? 115.919 113.240 155.711 1.00 180.32 1026 LYS A C 1
ATOM 2136 O O . LYS A 1 421 ? 115.196 114.180 156.059 1.00 180.32 1026 LYS A O 1
ATOM 2142 N N . PHE A 1 422 ? 115.436 112.028 155.458 1.00 177.16 1027 PHE A N 1
ATOM 2143 C CA . PHE A 1 422 ? 114.020 111.711 155.577 1.00 177.16 1027 PHE A CA 1
ATOM 2144 C C . PHE A 1 422 ? 113.630 111.245 156.974 1.00 177.16 1027 PHE A C 1
ATOM 2145 O O . PHE A 1 422 ? 112.463 110.905 157.191 1.00 177.16 1027 PHE A O 1
ATOM 2153 N N . GLY A 1 423 ? 114.564 111.222 157.923 1.00 182.43 1028 GLY A N 1
ATOM 2154 C CA . GLY A 1 423 ? 114.244 110.760 159.259 1.00 182.43 1028 GLY A CA 1
ATOM 2155 C C . GLY A 1 423 ? 113.968 109.277 159.345 1.00 182.43 1028 GLY A C 1
ATOM 2156 O O . GLY A 1 423 ? 113.169 108.851 160.185 1.00 182.43 1028 GLY A O 1
ATOM 2157 N N . MET A 1 424 ? 114.612 108.479 158.495 1.00 181.80 1029 MET A N 1
ATOM 2158 C CA . MET A 1 424 ? 114.425 107.038 158.440 1.00 181.80 1029 MET A CA 1
ATOM 2159 C C . MET A 1 424 ? 115.714 106.338 158.841 1.00 181.80 1029 MET A C 1
ATOM 2160 O O . MET A 1 424 ? 116.810 106.885 158.688 1.00 181.80 1029 MET A O 1
ATOM 2165 N N . ASP A 1 425 ? 115.569 105.127 159.372 1.00 186.27 1030 ASP A N 1
ATOM 2166 C CA . ASP A 1 425 ? 116.704 104.298 159.739 1.00 186.27 1030 ASP A CA 1
ATOM 2167 C C . ASP A 1 425 ? 117.067 103.382 158.569 1.00 186.27 1030 ASP A C 1
ATOM 2168 O O . ASP A 1 425 ? 116.425 103.394 157.516 1.00 186.27 1030 ASP A O 1
ATOM 2173 N N . GLU A 1 426 ? 118.109 102.576 158.753 1.00 189.80 1031 GLU A N 1
ATOM 2174 C CA . GLU A 1 426 ? 118.579 101.711 157.680 1.00 189.80 1031 GLU A CA 1
ATOM 2175 C C . GLU A 1 426 ? 117.563 100.616 157.382 1.00 189.80 1031 GLU A C 1
ATOM 2176 O O . GLU A 1 426 ? 116.905 100.090 158.284 1.00 189.80 1031 GLU A O 1
ATOM 2182 N N . GLY A 1 427 ? 117.436 100.282 156.104 1.00 178.67 1032 GLY A N 1
ATOM 2183 C CA . GLY A 1 427 ? 116.547 99.213 155.688 1.00 178.67 1032 GLY A CA 1
ATOM 2184 C C . GLY A 1 427 ? 116.635 99.024 154.191 1.00 178.67 1032 GLY A C 1
ATOM 2185 O O . GLY A 1 427 ? 117.446 99.657 153.506 1.00 178.67 1032 GLY A O 1
ATOM 2186 N N . VAL A 1 428 ? 115.783 98.138 153.687 1.00 177.71 1033 VAL A N 1
ATOM 2187 C CA . VAL A 1 428 ? 115.704 97.861 152.257 1.00 177.71 1033 VAL A CA 1
ATOM 2188 C C . VAL A 1 428 ? 114.767 98.885 151.633 1.00 177.71 1033 VAL A C 1
ATOM 2189 O O . VAL A 1 428 ? 113.593 98.974 152.008 1.00 177.71 1033 VAL A O 1
ATOM 2193 N N . THR A 1 429 ? 115.284 99.656 150.681 1.00 178.18 1034 THR A N 1
ATOM 2194 C CA . THR A 1 429 ? 114.584 100.811 150.134 1.00 178.18 1034 THR A CA 1
ATOM 2195 C C . THR A 1 429 ? 113.871 100.444 148.840 1.00 178.18 1034 THR A C 1
ATOM 2196 O O . THR A 1 429 ? 114.477 99.867 147.932 1.00 178.18 1034 THR A O 1
ATOM 2200 N N . PHE A 1 430 ? 112.583 100.781 148.768 1.00 176.75 1035 PHE A N 1
ATOM 2201 C CA . PHE A 1 430 ? 111.774 100.646 147.561 1.00 176.75 1035 PHE A CA 1
ATOM 2202 C C . PHE A 1 430 ? 111.259 102.026 147.178 1.00 176.75 1035 PHE A C 1
ATOM 2203 O O . PHE A 1 430 ? 110.620 102.697 147.994 1.00 176.75 1035 PHE A O 1
ATOM 2211 N N . MET A 1 431 ? 111.529 102.440 145.942 1.00 174.38 1036 MET A N 1
ATOM 2212 C CA . MET A 1 431 ? 111.209 103.777 145.460 1.00 174.38 1036 MET A CA 1
ATOM 2213 C C . MET A 1 431 ? 110.260 103.693 144.276 1.00 174.38 1036 MET A C 1
ATOM 2214 O O . MET A 1 431 ? 110.394 102.814 143.420 1.00 174.38 1036 MET A O 1
ATOM 2219 N N . PHE A 1 432 ? 109.303 104.616 144.237 1.00 171.96 1037 PHE A N 1
ATOM 2220 C CA . PHE A 1 432 ? 108.447 104.812 143.078 1.00 171.96 1037 PHE A CA 1
ATOM 2221 C C . PHE A 1 432 ? 108.304 106.300 142.814 1.00 171.96 1037 PHE A C 1
ATOM 2222 O O . PHE A 1 432 ? 108.074 107.080 143.742 1.00 171.96 1037 PHE A O 1
ATOM 2230 N N . ILE A 1 433 ? 108.440 106.685 141.548 1.00 170.99 1038 ILE A N 1
ATOM 2231 C CA . ILE A 1 433 ? 108.225 108.058 141.110 1.00 170.99 1038 ILE A CA 1
ATOM 2232 C C . ILE A 1 433 ? 107.347 108.037 139.869 1.00 170.99 1038 ILE A C 1
ATOM 2233 O O . ILE A 1 433 ? 107.590 107.265 138.935 1.00 170.99 1038 ILE A O 1
ATOM 2238 N N . GLY A 1 434 ? 106.324 108.882 139.863 1.00 172.83 1039 GLY A N 1
ATOM 2239 C CA . GLY A 1 434 ? 105.413 108.945 138.738 1.00 172.83 1039 GLY A CA 1
ATOM 2240 C C . GLY A 1 434 ? 104.194 109.761 139.091 1.00 172.83 1039 GLY A C 1
ATOM 2241 O O . GLY A 1 434 ? 103.977 110.142 140.244 1.00 172.83 1039 GLY A O 1
ATOM 2242 N N . ARG A 1 435 ? 103.387 110.019 138.068 1.00 178.16 1040 ARG A N 1
ATOM 2243 C CA . ARG A 1 435 ? 102.191 110.829 138.245 1.00 178.16 1040 ARG A CA 1
ATOM 2244 C C . ARG A 1 435 ? 101.105 110.034 138.961 1.00 178.16 1040 ARG A C 1
ATOM 2245 O O . ARG A 1 435 ? 100.949 108.829 138.746 1.00 178.16 1040 ARG A O 1
ATOM 2253 N N . PHE A 1 436 ? 100.342 110.722 139.812 1.00 178.78 1041 PHE A N 1
ATOM 2254 C CA . PHE A 1 436 ? 99.256 110.096 140.570 1.00 178.78 1041 PHE A CA 1
ATOM 2255 C C . PHE A 1 436 ? 98.015 110.016 139.680 1.00 178.78 1041 PHE A C 1
ATOM 2256 O O . PHE A 1 436 ? 97.021 110.723 139.862 1.00 178.78 1041 PHE A O 1
ATOM 2264 N N . ASP A 1 437 ? 98.093 109.122 138.697 1.00 185.43 1042 ASP A N 1
ATOM 2265 C CA . ASP A 1 437 ? 97.033 108.897 137.729 1.00 185.43 1042 ASP A CA 1
ATOM 2266 C C . ASP A 1 437 ? 96.295 107.601 138.069 1.00 185.43 1042 ASP A C 1
ATOM 2267 O O . ASP A 1 437 ? 96.696 106.839 138.952 1.00 185.43 1042 ASP A O 1
ATOM 2272 N N . ARG A 1 438 ? 95.197 107.356 137.355 1.00 185.77 1043 ARG A N 1
ATOM 2273 C CA . ARG A 1 438 ? 94.421 106.128 137.466 1.00 185.77 1043 ARG A CA 1
ATOM 2274 C C . ARG A 1 438 ? 94.287 105.523 136.079 1.00 185.77 1043 ARG A C 1
ATOM 2275 O O . ARG A 1 438 ? 93.945 106.228 135.123 1.00 185.77 1043 ARG A O 1
ATOM 2283 N N . GLY A 1 439 ? 94.566 104.226 135.968 1.00 186.63 1044 GLY A N 1
ATOM 2284 C CA . GLY A 1 439 ? 94.468 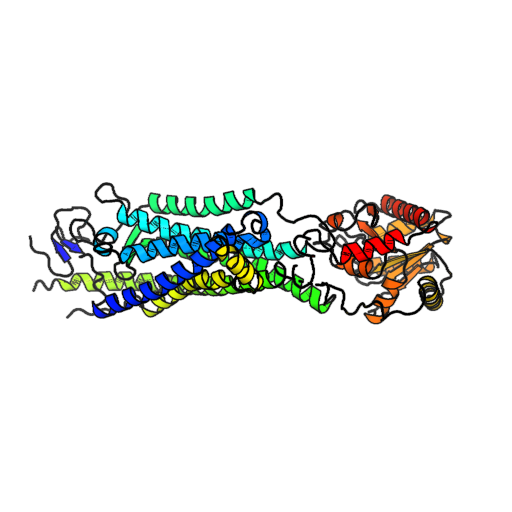103.524 134.709 1.00 186.63 1044 GLY A CA 1
ATOM 2285 C C . GLY A 1 439 ? 95.714 103.568 133.851 1.00 186.63 1044 GLY A C 1
ATOM 2286 O O . GLY A 1 439 ? 95.790 102.823 132.865 1.00 186.63 1044 GLY A O 1
ATOM 2287 N N . GLN A 1 440 ? 96.688 104.413 134.190 1.00 184.42 1045 GLN A N 1
ATOM 2288 C CA . GLN A 1 440 ? 97.957 104.519 133.478 1.00 184.42 1045 GLN A CA 1
ATOM 2289 C C . GLN A 1 440 ? 99.147 104.121 134.333 1.00 184.42 1045 GLN A C 1
ATOM 2290 O O . GLN A 1 440 ? 100.010 103.373 133.867 1.00 184.42 1045 GLN A O 1
ATOM 2296 N N . LYS A 1 441 ? 99.216 104.609 135.569 1.00 180.02 1046 LYS A N 1
ATOM 2297 C CA . LYS A 1 441 ? 100.215 104.196 136.543 1.00 180.02 1046 LYS A CA 1
ATOM 2298 C C . LYS A 1 441 ? 99.504 103.678 137.783 1.00 180.02 1046 LYS A C 1
ATOM 2299 O O . LYS A 1 441 ? 98.584 104.322 138.297 1.00 180.02 1046 LYS A O 1
ATOM 2305 N N . GLY A 1 442 ? 99.935 102.514 138.260 1.00 184.43 1047 GLY A N 1
ATOM 2306 C CA . GLY A 1 442 ? 99.257 101.857 139.359 1.00 184.43 1047 GLY A CA 1
ATOM 2307 C C . GLY A 1 442 ? 99.622 102.410 140.719 1.00 184.43 1047 GLY A C 1
ATOM 2308 O O . GLY A 1 442 ? 100.115 101.677 141.582 1.00 184.43 1047 GLY A O 1
ATOM 2309 N N . VAL A 1 443 ? 99.384 103.705 140.926 1.00 181.53 1048 VAL A N 1
ATOM 2310 C CA . VAL A 1 443 ? 99.590 104.282 142.248 1.00 181.53 1048 VAL A CA 1
ATOM 2311 C C . VAL A 1 443 ? 98.598 103.688 143.237 1.00 181.53 1048 VAL A C 1
ATOM 2312 O O . VAL A 1 443 ? 98.953 103.361 144.375 1.00 181.53 1048 VAL A O 1
ATOM 2316 N N . ASP A 1 444 ? 97.343 103.528 142.817 1.00 187.53 1049 ASP A N 1
ATOM 2317 C CA . ASP A 1 444 ? 96.365 102.860 143.667 1.00 187.53 1049 ASP A CA 1
ATOM 2318 C C . ASP A 1 444 ? 96.765 101.417 143.941 1.00 187.53 1049 ASP A C 1
ATOM 2319 O O . ASP A 1 444 ? 96.559 100.918 145.054 1.00 187.53 1049 ASP A O 1
ATOM 2324 N N . VAL A 1 445 ? 97.338 100.736 142.948 1.00 180.44 1050 VAL A N 1
ATOM 2325 C CA . VAL A 1 445 ? 97.815 99.374 143.161 1.00 180.44 1050 VAL A CA 1
ATOM 2326 C C . VAL A 1 445 ? 98.970 99.364 144.152 1.00 180.44 1050 VAL A C 1
ATOM 2327 O O . VAL A 1 445 ? 99.013 98.536 145.069 1.00 180.44 1050 VAL A O 1
ATOM 2331 N N . LEU A 1 446 ? 99.928 100.278 143.981 1.00 176.34 1051 LEU A N 1
ATOM 2332 C CA . LEU A 1 446 ? 101.068 100.326 144.889 1.00 176.34 1051 LEU A CA 1
ATOM 2333 C C . LEU A 1 446 ? 100.629 100.675 146.304 1.00 176.34 1051 LEU A C 1
ATOM 2334 O O . LEU A 1 446 ? 101.089 100.060 147.273 1.00 176.34 1051 LEU A O 1
ATOM 2339 N N . LEU A 1 447 ? 99.736 101.657 146.445 1.00 181.87 1052 LEU A N 1
ATOM 2340 C CA . LEU A 1 447 ? 99.267 102.042 147.772 1.00 181.87 1052 LEU A CA 1
ATOM 2341 C C . LEU A 1 447 ? 98.503 100.903 148.435 1.00 181.87 1052 LEU A C 1
ATOM 2342 O O . LEU A 1 447 ? 98.661 100.656 149.636 1.00 181.87 1052 LEU A O 1
ATOM 2347 N N . LYS A 1 448 ? 97.671 100.196 147.668 1.00 183.47 1053 LYS A N 1
ATOM 2348 C CA . LYS A 1 448 ? 96.935 99.069 148.228 1.00 183.47 1053 LYS A CA 1
ATOM 2349 C C . LYS A 1 448 ? 97.878 97.936 148.613 1.00 183.47 1053 LYS A C 1
ATOM 2350 O O . LYS A 1 448 ? 97.642 97.234 149.603 1.00 183.47 1053 LYS A O 1
ATOM 2356 N N . ALA A 1 449 ? 98.948 97.740 147.838 1.00 180.68 1054 ALA A N 1
ATOM 2357 C CA . ALA A 1 449 ? 99.915 96.698 148.165 1.00 180.68 1054 ALA A CA 1
ATOM 2358 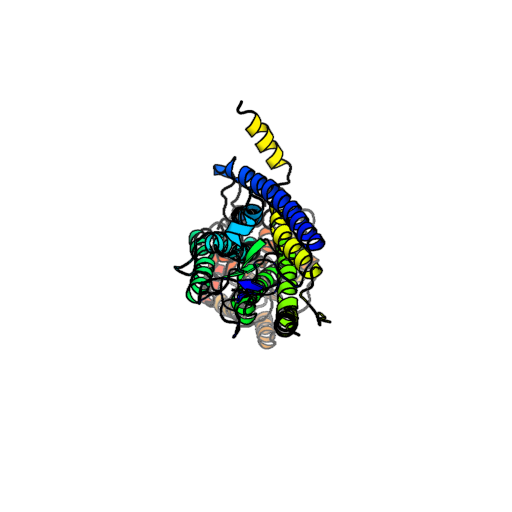C C . ALA A 1 449 ? 100.586 96.961 149.505 1.00 180.68 1054 ALA A C 1
ATOM 2359 O O . ALA A 1 449 ? 100.861 96.018 150.257 1.00 180.68 1054 ALA A O 1
ATOM 2361 N N . ILE A 1 450 ? 100.856 98.227 149.821 1.00 176.86 1055 ILE A N 1
ATOM 2362 C CA . ILE A 1 450 ? 101.447 98.557 151.113 1.00 176.86 1055 ILE A CA 1
ATOM 2363 C C . ILE A 1 450 ? 100.485 98.204 152.240 1.00 176.86 1055 ILE A C 1
ATOM 2364 O O . ILE A 1 450 ? 100.899 97.706 153.294 1.00 176.86 1055 ILE A O 1
ATOM 2369 N N . GLU A 1 451 ? 99.190 98.471 152.046 1.00 184.46 1056 GLU A N 1
ATOM 2370 C CA . GLU A 1 451 ? 98.201 98.097 153.052 1.00 184.46 1056 GLU A CA 1
ATOM 2371 C C . GLU A 1 451 ? 98.201 96.594 153.285 1.00 184.46 1056 GLU A C 1
ATOM 2372 O O . GLU A 1 451 ? 98.136 96.134 154.430 1.00 184.46 1056 GLU A O 1
ATOM 2378 N N . ILE A 1 452 ? 98.267 95.812 152.208 1.00 180.92 1057 ILE A N 1
ATOM 2379 C CA . ILE A 1 452 ? 98.385 94.366 152.349 1.00 180.92 1057 ILE A CA 1
ATOM 2380 C C . ILE A 1 452 ? 99.725 94.010 152.980 1.00 180.92 1057 ILE A C 1
ATOM 2381 O O . ILE A 1 452 ? 99.807 93.162 153.876 1.00 180.92 1057 ILE A O 1
ATOM 2386 N N . LEU A 1 453 ? 100.797 94.658 152.519 1.00 180.88 1058 LEU A N 1
ATOM 2387 C CA . LEU A 1 453 ? 102.130 94.361 153.032 1.00 180.88 1058 LEU A CA 1
ATOM 2388 C C . LEU A 1 453 ? 102.271 94.738 154.501 1.00 180.88 1058 LEU A C 1
ATOM 2389 O O . LEU A 1 453 ? 103.138 94.196 155.197 1.00 180.88 1058 LEU A O 1
ATOM 2394 N N . SER A 1 454 ? 101.442 95.663 154.993 1.00 182.15 1059 SER A N 1
ATOM 2395 C CA . SER A 1 454 ? 101.558 96.114 156.376 1.00 182.15 1059 SER A CA 1
ATOM 2396 C C . SER A 1 454 ? 101.318 94.996 157.384 1.00 182.15 1059 SER A C 1
ATOM 2397 O O . SER A 1 454 ? 101.752 95.116 158.535 1.00 182.15 1059 SER A O 1
ATOM 2400 N N . SER A 1 455 ? 100.645 93.916 156.987 1.00 180.62 1060 SER A N 1
ATOM 2401 C CA . SER A 1 455 ? 100.340 92.830 157.909 1.00 180.62 1060 SER A CA 1
ATOM 2402 C C . SER A 1 455 ? 101.510 91.878 158.135 1.00 180.62 1060 SER A C 1
ATOM 2403 O O . SER A 1 455 ? 101.436 91.048 159.047 1.00 180.62 1060 SER A O 1
ATOM 2406 N N . LYS A 1 456 ? 102.579 91.974 157.348 1.00 180.29 1061 LYS A N 1
ATOM 2407 C CA . LYS A 1 456 ? 103.700 91.050 157.453 1.00 180.29 1061 LYS A CA 1
ATOM 2408 C C . LYS A 1 456 ? 104.711 91.534 158.484 1.00 180.29 1061 LYS A C 1
ATOM 2409 O O . LYS A 1 456 ? 104.909 92.736 158.675 1.00 180.29 1061 LYS A O 1
ATOM 2415 N N . LYS A 1 457 ? 105.355 90.572 159.151 1.00 177.40 1062 LYS A N 1
ATOM 2416 C CA . LYS A 1 457 ? 106.404 90.900 160.110 1.00 177.40 1062 LYS A CA 1
ATOM 2417 C C . LYS A 1 457 ? 107.630 91.507 159.441 1.00 177.40 1062 LYS A C 1
ATOM 2418 O O . LYS A 1 457 ? 108.397 92.211 160.105 1.00 177.40 1062 LYS A O 1
ATOM 2424 N N . GLU A 1 458 ? 107.834 91.247 158.148 1.00 180.64 1063 GLU A N 1
ATOM 2425 C CA . GLU A 1 458 ? 108.957 91.825 157.420 1.00 180.64 1063 GLU A CA 1
ATOM 2426 C C . GLU A 1 458 ? 108.749 93.296 157.088 1.00 180.64 1063 GLU A C 1
ATOM 2427 O O . GLU A 1 458 ? 109.688 93.937 156.602 1.00 180.64 1063 GLU A O 1
ATOM 2433 N N . PHE A 1 459 ? 107.550 93.836 157.330 1.00 179.56 1064 PHE A N 1
ATOM 2434 C CA . PHE A 1 459 ? 107.236 95.205 156.935 1.00 179.56 1064 PHE A CA 1
ATOM 2435 C C . PHE A 1 459 ? 108.181 96.208 157.586 1.00 179.56 1064 PHE A C 1
ATOM 2436 O O . PHE A 1 459 ? 108.567 97.202 156.962 1.00 179.56 1064 PHE A O 1
ATOM 2444 N N . GLN A 1 460 ? 108.564 95.966 158.837 1.00 178.71 1065 GLN A N 1
ATOM 2445 C CA . GLN A 1 460 ? 109.458 96.870 159.550 1.00 178.71 1065 GLN A CA 1
ATOM 2446 C C . GLN A 1 460 ? 110.903 96.782 159.076 1.00 178.71 1065 GLN A C 1
ATOM 2447 O O . GLN A 1 460 ? 111.717 97.620 159.479 1.00 178.71 1065 GLN A O 1
ATOM 2453 N N . GLU A 1 461 ? 111.243 95.803 158.240 1.00 177.04 1066 GLU A N 1
ATOM 2454 C CA . GLU A 1 461 ? 112.585 95.675 157.691 1.00 177.04 1066 GLU A CA 1
ATOM 2455 C C . GLU A 1 461 ? 112.783 96.461 156.401 1.00 177.04 1066 GLU A C 1
ATOM 2456 O O . GLU A 1 461 ? 113.909 96.510 155.896 1.00 177.04 1066 GLU A O 1
ATOM 2462 N N . MET A 1 462 ? 111.730 97.078 155.864 1.00 178.99 1067 MET A N 1
ATOM 2463 C CA . MET A 1 462 ? 111.763 97.736 154.567 1.00 178.99 1067 MET A CA 1
ATOM 2464 C C . MET A 1 462 ? 111.486 99.224 154.716 1.00 178.99 1067 MET A C 1
ATOM 2465 O O . MET A 1 462 ? 110.845 99.664 155.676 1.00 178.99 1067 MET A O 1
ATOM 2470 N N . ARG A 1 463 ? 111.982 99.991 153.748 1.00 179.72 1068 ARG A N 1
ATOM 2471 C CA . ARG A 1 463 ? 111.809 101.434 153.685 1.00 179.72 1068 ARG A CA 1
ATOM 2472 C C . ARG A 1 463 ? 111.210 101.783 152.332 1.00 179.72 1068 ARG A C 1
ATOM 2473 O O . ARG A 1 463 ? 111.523 101.141 151.326 1.00 179.72 1068 ARG A O 1
ATOM 2481 N N . PHE A 1 464 ? 110.334 102.785 152.317 1.00 177.84 1069 PHE A N 1
ATOM 2482 C CA . PHE A 1 464 ? 109.581 103.152 151.128 1.00 177.84 1069 PHE A CA 1
ATOM 2483 C C . PHE A 1 464 ? 109.658 104.653 150.895 1.00 177.84 1069 PHE A C 1
ATOM 2484 O O . PHE A 1 464 ? 109.827 105.437 151.831 1.00 177.84 1069 PHE A O 1
ATOM 2492 N N . ILE A 1 465 ? 109.562 105.044 149.627 1.00 171.26 1070 ILE A N 1
ATOM 2493 C CA . ILE A 1 465 ? 109.480 106.450 149.247 1.00 171.26 1070 ILE A CA 1
ATOM 2494 C C . ILE A 1 465 ? 108.636 106.556 147.986 1.00 171.26 1070 ILE A C 1
ATOM 2495 O O . ILE A 1 465 ? 108.832 105.790 147.037 1.00 171.26 1070 ILE A O 1
ATOM 2500 N N . ILE A 1 466 ? 107.696 107.500 147.979 1.00 174.69 1071 ILE A N 1
ATOM 2501 C CA . ILE A 1 466 ? 106.812 107.751 146.845 1.00 174.69 1071 ILE A CA 1
ATOM 2502 C C . ILE A 1 466 ? 106.914 109.224 146.476 1.00 174.69 1071 ILE A C 1
ATOM 2503 O O . ILE A 1 466 ? 106.828 110.095 147.350 1.00 174.69 1071 ILE A O 1
ATOM 2508 N N . ILE A 1 467 ? 107.107 109.496 145.187 1.00 172.02 1072 ILE A N 1
ATOM 2509 C CA . ILE A 1 467 ? 107.298 110.845 144.667 1.00 172.02 1072 ILE A CA 1
ATOM 2510 C C . ILE A 1 467 ? 106.289 111.073 143.552 1.00 172.02 1072 ILE A C 1
ATOM 2511 O O . ILE A 1 467 ? 106.201 110.269 142.618 1.00 172.02 1072 ILE A O 1
ATOM 2516 N N . GLY A 1 468 ? 105.538 112.158 143.644 1.00 175.77 1073 GLY A N 1
ATOM 2517 C CA . GLY A 1 468 ? 104.637 112.539 142.573 1.00 175.77 1073 GLY A CA 1
ATOM 2518 C C . GLY A 1 468 ? 103.431 113.286 143.101 1.00 175.77 1073 GLY A C 1
ATOM 2519 O O . GLY A 1 468 ? 103.199 113.383 144.303 1.00 175.77 1073 GLY A O 1
ATOM 2520 N N . LYS A 1 469 ? 102.651 113.810 142.158 1.00 172.39 1074 LYS A N 1
ATOM 2521 C CA . LYS A 1 469 ? 101.429 114.535 142.468 1.00 172.39 1074 LYS A CA 1
ATOM 2522 C C . LYS A 1 469 ? 100.427 114.289 141.351 1.00 172.39 1074 LYS A C 1
ATOM 2523 O O . LYS A 1 469 ? 100.760 113.719 140.309 1.00 172.39 1074 LYS A O 1
ATOM 2529 N N . GLY A 1 470 ? 99.195 114.736 141.575 1.00 178.11 1075 GLY A N 1
ATOM 2530 C CA . GLY A 1 470 ? 98.111 114.416 140.669 1.00 178.11 1075 GLY A CA 1
ATOM 2531 C C . GLY A 1 470 ? 96.762 114.433 141.355 1.00 178.11 1075 GLY A C 1
ATOM 2532 O O . GLY A 1 470 ? 96.367 115.454 141.926 1.00 178.11 1075 GLY A O 1
ATOM 2533 N N . ASP A 1 471 ? 96.035 113.323 141.269 1.00 185.73 1076 ASP A N 1
ATOM 2534 C CA . ASP A 1 471 ? 94.698 113.249 141.845 1.00 185.73 1076 ASP A CA 1
ATOM 2535 C C . ASP A 1 471 ? 94.766 113.516 143.349 1.00 185.73 1076 ASP A C 1
ATOM 2536 O O . ASP A 1 471 ? 95.567 112.877 144.046 1.00 185.73 1076 ASP A O 1
ATOM 2541 N N . PRO A 1 472 ? 93.959 114.441 143.892 1.00 187.04 1077 PRO A N 1
ATOM 2542 C CA . PRO A 1 472 ? 94.102 114.767 145.319 1.00 187.04 1077 PRO A CA 1
ATOM 2543 C C . PRO A 1 472 ? 93.728 113.626 146.245 1.00 187.04 1077 PRO A C 1
ATOM 2544 O O . PRO A 1 472 ? 94.175 113.618 147.399 1.00 187.04 1077 PRO A O 1
ATOM 2548 N N . GLU A 1 473 ? 92.933 112.661 145.782 1.00 189.56 1078 GLU A N 1
ATOM 2549 C CA . GLU A 1 473 ? 92.550 111.552 146.647 1.00 189.56 1078 GLU A CA 1
ATOM 2550 C C . GLU A 1 473 ? 93.706 110.579 146.835 1.00 189.56 1078 GLU A C 1
ATOM 2551 O O . GLU A 1 473 ? 93.893 110.039 147.931 1.00 189.56 1078 GLU A O 1
ATOM 2557 N N . LEU A 1 474 ? 94.493 110.346 145.783 1.00 183.15 1079 LEU A N 1
ATOM 2558 C CA . LEU A 1 474 ? 95.711 109.561 145.943 1.00 183.15 1079 LEU A CA 1
ATOM 2559 C C . LEU A 1 474 ? 96.694 110.274 146.859 1.00 183.15 1079 LEU A C 1
ATOM 2560 O O . LEU A 1 474 ? 97.365 109.640 147.681 1.00 183.15 1079 LEU A O 1
ATOM 2565 N N . GLU A 1 475 ? 96.789 111.599 146.731 1.00 178.25 1080 GLU A N 1
ATOM 2566 C CA . GLU A 1 475 ? 97.675 112.366 147.597 1.00 178.25 1080 GLU A CA 1
ATOM 2567 C C . GLU A 1 475 ? 97.233 112.274 149.051 1.00 178.25 1080 GLU A C 1
ATOM 2568 O O . GLU A 1 475 ? 98.062 112.088 149.949 1.00 178.25 1080 GLU A O 1
ATOM 2574 N N . GLY A 1 476 ? 95.929 112.397 149.304 1.00 179.60 1081 GLY A N 1
ATOM 2575 C CA . GLY A 1 476 ? 95.432 112.211 150.656 1.00 179.60 1081 GLY A CA 1
ATOM 2576 C C . GLY A 1 476 ? 95.649 110.798 151.160 1.00 179.60 1081 GLY A C 1
ATOM 2577 O O . GLY A 1 476 ? 96.001 110.589 152.323 1.00 179.60 1081 GLY A O 1
ATOM 2578 N N . TRP A 1 477 ? 95.435 109.808 150.290 1.00 182.96 1082 TRP A N 1
ATOM 2579 C CA . TRP A 1 477 ? 95.651 108.417 150.673 1.00 182.96 1082 TRP A CA 1
ATOM 2580 C C . TRP A 1 477 ? 97.110 108.178 151.042 1.00 182.96 1082 TRP A C 1
ATOM 2581 O O . TRP A 1 477 ? 97.411 107.529 152.050 1.00 182.96 1082 TRP A O 1
ATOM 2592 N N . ALA A 1 478 ? 98.033 108.702 150.232 1.00 180.07 1083 ALA A N 1
ATOM 2593 C CA . ALA A 1 478 ? 99.452 108.505 150.502 1.00 180.07 1083 ALA A CA 1
ATOM 2594 C C . ALA A 1 478 ? 99.864 109.160 151.814 1.00 180.07 1083 ALA A C 1
ATOM 2595 O O . ALA A 1 478 ? 100.595 108.562 152.612 1.00 180.07 1083 ALA A O 1
ATOM 2597 N N . ARG A 1 479 ? 99.401 110.387 152.058 1.00 178.85 1084 ARG A N 1
ATOM 2598 C CA . ARG A 1 479 ? 99.793 111.089 153.275 1.00 178.85 1084 ARG A CA 1
ATOM 2599 C C . ARG A 1 479 ? 99.215 110.413 154.512 1.00 178.85 1084 ARG A C 1
ATOM 2600 O O . ARG A 1 479 ? 99.856 110.390 155.569 1.00 178.85 1084 ARG A O 1
ATOM 2608 N N . SER A 1 480 ? 98.004 109.865 154.402 1.00 178.34 1085 SER A N 1
ATOM 2609 C CA . SER A 1 480 ? 97.410 109.152 155.528 1.00 178.34 1085 SER A CA 1
ATOM 2610 C C . SER A 1 480 ? 98.255 107.944 155.913 1.00 178.34 1085 SER A C 1
ATOM 2611 O O . SER A 1 480 ? 98.501 107.694 157.098 1.00 178.34 1085 SER A O 1
ATOM 2614 N N . LEU A 1 481 ? 98.713 107.184 154.916 1.00 179.08 1086 LEU A N 1
ATOM 2615 C CA . LEU A 1 481 ? 99.585 106.050 155.196 1.00 179.08 1086 LEU A CA 1
ATOM 2616 C C . LEU A 1 481 ? 100.925 106.505 155.754 1.00 179.08 1086 LEU A C 1
ATOM 2617 O O . LEU A 1 481 ? 101.552 105.776 156.532 1.00 179.08 1086 LEU A O 1
ATOM 2622 N N . GLU A 1 482 ? 101.386 107.695 155.359 1.00 177.36 1087 GLU A N 1
ATOM 2623 C CA . GLU A 1 482 ? 102.653 108.206 155.869 1.00 177.36 1087 GLU A CA 1
ATOM 2624 C C . GLU A 1 482 ? 102.610 108.365 157.382 1.00 177.36 1087 GLU A C 1
ATOM 2625 O O . GLU A 1 482 ? 103.560 107.994 158.081 1.00 177.36 1087 GLU A O 1
ATOM 2631 N N . GLU A 1 483 ? 101.512 108.910 157.906 1.00 177.81 1088 GLU A N 1
ATOM 2632 C CA . GLU A 1 483 ? 101.371 109.061 159.348 1.00 177.81 1088 GLU A CA 1
ATOM 2633 C C . GLU A 1 483 ? 101.047 107.730 160.016 1.00 177.81 1088 GLU A C 1
ATOM 2634 O O . GLU A 1 483 ? 101.552 107.443 161.107 1.00 177.81 1088 GLU A O 1
ATOM 2640 N N . LYS A 1 484 ? 100.208 106.909 159.379 1.00 176.95 1089 LYS A N 1
ATOM 2641 C CA . LYS A 1 484 ? 99.825 105.635 159.979 1.00 176.95 1089 LYS A CA 1
ATOM 2642 C C . LYS A 1 484 ? 101.025 104.708 160.117 1.00 176.95 1089 LYS A C 1
ATOM 2643 O O . LYS A 1 484 ? 101.169 104.016 161.132 1.00 176.95 1089 LYS A O 1
ATOM 2649 N N . HIS A 1 485 ? 101.895 104.680 159.107 1.00 176.85 1090 HIS A N 1
ATOM 2650 C CA . HIS A 1 485 ? 103.091 103.835 159.085 1.00 176.85 1090 HIS A CA 1
ATOM 2651 C C . HIS A 1 485 ? 104.289 104.749 158.858 1.00 176.85 1090 HIS A C 1
ATOM 2652 O O . HIS A 1 485 ? 104.546 105.184 157.732 1.00 176.85 1090 HIS A O 1
ATOM 2659 N N . GLY A 1 486 ? 105.024 105.035 159.929 1.00 173.67 1091 GLY A N 1
ATOM 2660 C CA . GLY A 1 486 ? 106.148 105.948 159.856 1.00 173.67 1091 GLY A CA 1
ATOM 2661 C C . GLY A 1 486 ? 107.433 105.322 159.355 1.00 173.67 1091 GLY A C 1
ATOM 2662 O O . GLY A 1 486 ? 108.487 105.484 159.978 1.00 173.67 1091 GLY A O 1
ATOM 2663 N N . ASN A 1 487 ? 107.357 104.594 158.237 1.00 176.54 1092 ASN A N 1
ATOM 2664 C CA . ASN A 1 487 ? 108.533 104.070 157.554 1.00 176.54 1092 ASN A CA 1
ATOM 2665 C C . ASN A 1 487 ? 108.513 104.381 156.062 1.00 176.54 1092 ASN A C 1
ATOM 2666 O O . ASN A 1 487 ? 109.243 103.738 155.299 1.00 176.54 109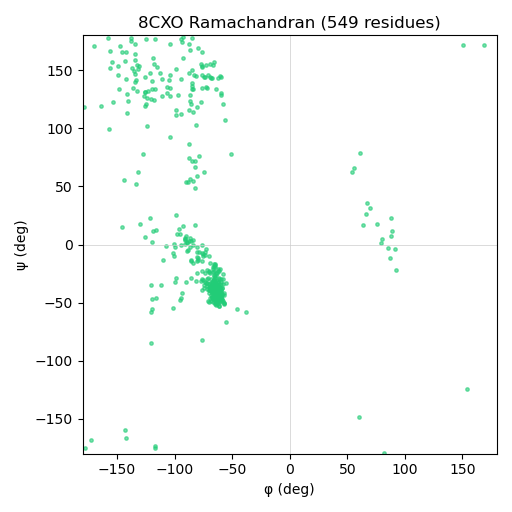2 ASN A O 1
ATOM 2671 N N . VAL A 1 488 ? 107.692 105.338 155.628 1.00 173.89 1093 VAL A N 1
ATOM 2672 C CA . VAL A 1 488 ? 107.561 105.712 154.227 1.00 173.89 1093 VAL A CA 1
ATOM 2673 C C . VAL A 1 488 ? 107.613 107.229 154.124 1.00 173.89 1093 VAL A C 1
ATOM 2674 O O . VAL A 1 488 ? 107.073 107.935 154.983 1.00 173.89 1093 VAL A O 1
ATOM 2678 N N . LYS A 1 489 ? 108.269 107.726 153.077 1.00 173.05 1094 LYS A N 1
ATOM 2679 C CA . LYS A 1 489 ? 108.355 109.151 152.788 1.00 173.05 1094 LYS A CA 1
ATOM 2680 C C . LYS A 1 489 ? 107.465 109.480 151.598 1.00 173.05 1094 LYS A C 1
ATOM 2681 O O . LYS A 1 489 ? 107.461 108.757 150.597 1.00 173.05 1094 LYS A O 1
ATOM 2687 N N . VAL A 1 490 ? 106.712 110.570 151.716 1.00 175.81 1095 VAL A N 1
ATOM 2688 C CA . VAL A 1 490 ? 105.811 111.042 150.670 1.00 175.81 1095 VAL A CA 1
ATOM 2689 C C . VAL A 1 490 ? 106.282 112.421 150.234 1.00 175.81 1095 VAL A C 1
ATOM 2690 O O . VAL A 1 490 ? 106.407 113.330 151.064 1.00 175.81 1095 VAL A O 1
ATOM 2694 N N . ILE A 1 491 ? 106.544 112.573 148.937 1.00 171.60 1096 ILE A N 1
ATOM 2695 C CA . ILE A 1 491 ? 106.966 113.837 148.344 1.00 171.60 1096 ILE A CA 1
ATOM 2696 C C . ILE A 1 491 ? 105.993 114.177 147.226 1.00 171.60 1096 ILE A C 1
ATOM 2697 O O . ILE A 1 491 ? 105.766 113.359 146.327 1.00 171.60 1096 ILE A O 1
ATOM 2702 N N . THR A 1 492 ? 105.426 115.382 147.284 1.00 175.93 1097 THR A N 1
ATOM 2703 C CA . THR A 1 492 ? 104.458 115.850 146.302 1.00 175.93 1097 THR A CA 1
ATOM 2704 C C . THR A 1 492 ? 104.905 117.102 145.561 1.00 175.93 1097 THR A C 1
ATOM 2705 O O . THR A 1 492 ? 104.142 117.614 144.733 1.00 175.93 1097 THR A O 1
ATOM 2709 N N . GLU A 1 493 ? 106.108 117.606 145.825 1.00 173.83 1098 GLU A N 1
ATOM 2710 C CA . GLU A 1 493 ? 106.593 118.830 145.210 1.00 173.83 1098 GLU A CA 1
ATOM 2711 C C . GLU A 1 493 ? 107.412 118.492 143.966 1.00 173.83 1098 GLU A C 1
ATOM 2712 O O . GLU A 1 493 ? 107.636 117.326 143.632 1.00 173.83 1098 GLU A O 1
ATOM 2718 N N . MET A 1 494 ? 107.865 119.528 143.267 1.00 170.94 1099 MET A N 1
ATOM 2719 C CA . MET A 1 494 ? 108.735 119.347 142.113 1.00 170.94 1099 MET A CA 1
ATOM 2720 C C . MET A 1 494 ? 110.140 119.032 142.608 1.00 170.94 1099 MET A C 1
ATOM 2721 O O . MET A 1 494 ? 110.728 119.818 143.359 1.00 170.94 1099 MET A O 1
ATOM 2726 N N . LEU A 1 495 ? 110.675 117.891 142.186 1.00 169.47 1100 LEU A N 1
ATOM 2727 C CA . LEU A 1 495 ? 111.981 117.416 142.617 1.00 169.47 1100 LEU A CA 1
ATOM 2728 C C . LEU A 1 495 ? 113.000 117.640 141.510 1.00 169.47 1100 LEU A C 1
ATOM 2729 O O . LEU A 1 495 ? 112.735 117.349 140.339 1.00 169.47 1100 LEU A O 1
ATOM 2734 N N . SER A 1 496 ? 114.165 118.160 141.886 1.00 169.31 1101 SER A N 1
ATOM 2735 C CA . SER A 1 496 ? 115.191 118.482 140.909 1.00 169.31 1101 SER A CA 1
ATOM 2736 C C . SER A 1 496 ? 115.780 117.212 140.304 1.00 169.31 1101 SER A C 1
ATOM 2737 O O . SER A 1 496 ? 115.762 116.135 140.905 1.00 169.31 1101 SER A O 1
ATOM 2740 N N . ARG A 1 497 ? 116.317 117.356 139.093 1.00 168.00 1102 ARG A N 1
ATOM 2741 C CA . ARG A 1 497 ? 116.956 116.226 138.430 1.00 168.00 1102 ARG A CA 1
ATOM 2742 C C . ARG A 1 497 ? 118.193 115.772 139.192 1.00 168.00 1102 ARG A C 1
ATOM 2743 O O . ARG A 1 497 ? 118.519 114.580 139.204 1.00 168.00 1102 ARG A O 1
ATOM 2751 N N . GLU A 1 498 ? 118.898 116.711 139.824 1.00 173.03 1103 GLU A N 1
ATOM 2752 C CA . GLU A 1 498 ? 120.096 116.354 140.575 1.00 173.03 1103 GLU A CA 1
ATOM 2753 C C . GLU A 1 498 ? 119.751 115.436 141.737 1.00 173.03 1103 GLU A C 1
ATOM 2754 O O . GLU A 1 498 ? 120.460 114.457 142.000 1.00 173.03 1103 GLU A O 1
ATOM 2760 N N . PHE A 1 499 ? 118.663 115.738 142.447 1.00 172.98 1104 PHE A N 1
ATOM 2761 C CA . PHE A 1 499 ? 118.227 114.877 143.539 1.00 172.98 1104 PHE A CA 1
ATOM 2762 C C . PHE A 1 499 ? 117.826 113.501 143.024 1.00 172.98 1104 PHE A C 1
ATOM 2763 O O . PHE A 1 499 ? 118.154 112.481 143.641 1.00 172.98 1104 PHE A O 1
ATOM 2771 N N . VAL A 1 500 ? 117.111 113.456 141.897 1.00 168.98 1105 VAL A N 1
ATOM 2772 C CA . VAL A 1 500 ? 116.641 112.185 141.351 1.00 168.98 1105 VAL A CA 1
ATOM 2773 C C . VAL A 1 500 ? 117.819 111.297 140.976 1.00 168.98 1105 VAL A C 1
ATOM 2774 O O . VAL A 1 500 ? 117.796 110.082 141.206 1.00 168.98 1105 VAL A O 1
ATOM 2778 N N . ARG A 1 501 ? 118.854 111.884 140.373 1.00 173.12 1106 ARG A N 1
ATOM 2779 C CA . ARG A 1 501 ? 120.017 111.109 139.955 1.00 173.12 1106 ARG A CA 1
ATOM 2780 C C . ARG A 1 501 ? 120.667 110.409 141.141 1.00 173.12 1106 ARG A C 1
ATOM 2781 O O . ARG A 1 501 ? 120.990 109.218 141.074 1.00 173.12 1106 ARG A O 1
ATOM 2789 N N . GLU A 1 502 ? 120.870 111.136 142.238 1.00 175.66 1107 GLU A N 1
ATOM 2790 C CA . GLU A 1 502 ? 121.439 110.520 143.430 1.00 175.66 1107 GLU A CA 1
ATOM 2791 C C . GLU A 1 502 ? 120.495 109.474 144.008 1.00 175.66 1107 GLU A C 1
ATOM 2792 O O . GLU A 1 502 ? 120.937 108.411 144.459 1.00 175.66 1107 GLU A O 1
ATOM 2798 N N . LEU A 1 503 ? 119.193 109.760 144.003 1.00 171.06 1108 LEU A N 1
ATOM 2799 C CA . LEU A 1 503 ? 118.222 108.826 144.563 1.00 171.06 1108 LEU A CA 1
ATOM 2800 C C . LEU A 1 503 ? 118.202 107.519 143.781 1.00 171.06 1108 LEU A C 1
ATOM 2801 O O . LEU A 1 503 ? 118.158 106.432 144.367 1.00 171.06 1108 LEU A O 1
ATOM 2806 N N . TYR A 1 504 ? 118.226 107.607 142.450 1.00 167.77 1109 TYR A N 1
ATOM 2807 C CA . TYR A 1 504 ? 118.215 106.401 141.626 1.00 167.77 1109 TYR A CA 1
ATOM 2808 C C . TYR A 1 504 ? 119.449 105.544 141.878 1.00 167.77 1109 TYR A C 1
ATOM 2809 O O . TYR A 1 504 ? 119.364 104.311 141.893 1.00 167.77 1109 TYR A O 1
ATOM 2818 N N . GLY A 1 505 ? 120.602 106.173 142.071 1.00 172.23 1110 GLY A N 1
ATOM 2819 C CA . GLY A 1 505 ? 121.835 105.440 142.261 1.00 172.23 1110 GLY A CA 1
ATOM 2820 C C . GLY A 1 505 ? 122.068 104.902 143.651 1.00 172.23 1110 GLY A C 1
ATOM 2821 O O . GLY A 1 505 ? 123.077 104.228 143.872 1.00 172.23 1110 GLY A O 1
ATOM 2822 N N . SER A 1 506 ? 121.163 105.173 144.592 1.00 174.16 1111 SER A N 1
ATOM 2823 C CA . SER A 1 506 ? 121.280 104.709 145.968 1.00 174.16 1111 SER A CA 1
ATOM 2824 C C . SER A 1 506 ? 120.232 103.680 146.351 1.00 174.16 1111 SER A C 1
ATOM 2825 O O . SER A 1 506 ? 120.534 102.769 147.123 1.00 174.16 1111 SER A O 1
ATOM 2828 N N . VAL A 1 507 ? 119.015 103.797 145.822 1.00 175.85 1112 VAL A N 1
ATOM 2829 C CA . VAL A 1 507 ? 117.922 102.930 146.240 1.00 175.85 1112 VAL A CA 1
ATOM 2830 C C . VAL A 1 507 ? 118.155 101.512 145.727 1.00 175.85 1112 VAL A C 1
ATOM 2831 O O . VAL A 1 507 ? 118.717 101.297 144.646 1.00 175.85 1112 VAL A O 1
ATOM 2835 N N . ASP A 1 508 ? 117.721 100.530 146.521 1.00 177.75 1113 ASP A N 1
ATOM 2836 C CA . ASP A 1 508 ? 117.897 99.133 146.141 1.00 177.75 1113 ASP A CA 1
ATOM 2837 C C . ASP A 1 508 ? 117.003 98.757 144.963 1.00 177.75 1113 ASP A C 1
ATOM 2838 O O . ASP A 1 508 ? 117.475 98.173 143.981 1.00 177.75 1113 ASP A O 1
ATOM 2843 N N . PHE A 1 509 ? 115.709 99.083 145.043 1.00 175.72 1114 PHE A N 1
ATOM 2844 C CA . PHE A 1 509 ? 114.720 98.646 144.065 1.00 175.72 1114 PHE A CA 1
ATOM 2845 C C . PHE A 1 509 ? 113.827 99.803 143.648 1.00 175.72 1114 PHE A C 1
ATOM 2846 O O . PHE A 1 509 ? 113.492 100.674 144.455 1.00 175.72 1114 PHE A O 1
ATOM 2854 N N . VAL A 1 510 ? 113.410 99.773 142.385 1.00 171.49 1115 VAL A N 1
ATOM 2855 C CA . VAL A 1 510 ? 112.510 100.765 141.806 1.00 171.49 1115 VAL A CA 1
ATOM 2856 C C . VAL A 1 510 ? 111.259 100.042 141.331 1.00 171.49 1115 VAL A C 1
ATOM 2857 O O . VAL A 1 510 ? 111.351 98.991 140.688 1.00 171.49 1115 VAL A O 1
ATOM 2861 N N . ILE A 1 511 ? 110.096 100.603 141.652 1.00 173.95 1116 ILE A N 1
ATOM 2862 C CA . ILE A 1 511 ? 108.804 99.992 141.359 1.00 173.95 1116 ILE A CA 1
ATOM 2863 C C . ILE A 1 511 ? 108.161 100.761 140.215 1.00 173.95 1116 ILE A C 1
ATOM 2864 O O . ILE A 1 511 ? 108.095 101.996 140.250 1.00 173.95 1116 ILE A O 1
ATOM 2869 N N . ILE A 1 512 ? 107.693 100.033 139.205 1.00 168.04 1117 ILE A N 1
ATOM 2870 C CA . ILE A 1 512 ? 107.041 100.617 138.034 1.00 168.04 1117 ILE A CA 1
ATOM 2871 C C . ILE A 1 512 ? 105.699 99.913 137.862 1.00 168.04 1117 ILE A C 1
ATOM 2872 O O . ILE A 1 512 ? 105.572 99.036 136.996 1.00 168.04 1117 ILE A O 1
ATOM 2877 N N . PRO A 1 513 ? 104.674 100.251 138.648 1.00 174.37 1118 PRO A N 1
ATOM 2878 C CA . PRO A 1 513 ? 103.398 99.522 138.574 1.00 174.37 1118 PRO A CA 1
ATOM 2879 C C . PRO A 1 513 ? 102.473 100.087 137.497 1.00 174.37 1118 PRO A C 1
ATOM 2880 O O . PRO A 1 513 ? 101.333 100.477 137.756 1.00 174.37 1118 PRO A O 1
ATOM 2884 N N . SER A 1 514 ? 102.968 100.130 136.266 1.00 174.47 1119 SER A N 1
ATOM 2885 C CA . SER A 1 514 ? 102.209 100.738 135.189 1.00 174.47 1119 SER A CA 1
ATOM 2886 C C . SER A 1 514 ? 101.089 99.815 134.717 1.00 174.47 1119 SER A C 1
ATOM 2887 O O . SER A 1 514 ? 101.155 98.590 134.850 1.00 174.47 1119 SER A O 1
ATOM 2890 N N . TYR A 1 515 ? 100.045 100.430 134.162 1.00 177.11 1120 TYR A N 1
ATOM 2891 C CA . TYR A 1 515 ? 99.026 99.719 133.402 1.00 177.11 1120 TYR A CA 1
ATOM 2892 C C . TYR A 1 515 ? 99.361 99.647 131.923 1.00 177.11 1120 TYR A C 1
ATOM 2893 O O . TYR A 1 515 ? 99.000 98.669 131.261 1.00 177.11 1120 TYR A O 1
ATOM 2902 N N . PHE A 1 516 ? 100.030 100.671 131.398 1.00 175.44 1121 PHE A N 1
ATOM 2903 C CA . PHE A 1 516 ? 100.517 100.688 130.028 1.00 175.44 1121 PHE A CA 1
ATOM 2904 C C . PHE A 1 516 ? 101.872 101.377 129.994 1.00 175.44 1121 PHE A C 1
ATOM 2905 O O . PHE A 1 516 ? 102.098 102.349 130.720 1.00 175.44 1121 PHE A O 1
ATOM 2913 N N . GLU A 1 517 ? 102.770 100.861 129.156 1.00 174.37 1122 GLU A N 1
ATOM 2914 C CA . GLU A 1 517 ? 104.084 101.450 128.931 1.00 174.37 1122 GLU A CA 1
ATOM 2915 C C . GLU A 1 517 ? 104.412 101.339 127.442 1.00 174.37 1122 GLU A C 1
ATOM 2916 O O . GLU A 1 517 ? 104.355 100.225 126.906 1.00 174.37 1122 GLU A O 1
ATOM 2922 N N . PRO A 1 518 ? 104.712 102.438 126.724 1.00 169.60 1123 PRO A N 1
ATOM 2923 C CA . PRO A 1 518 ? 104.989 102.294 125.279 1.00 169.60 1123 PRO A CA 1
ATOM 2924 C C . PRO A 1 518 ? 106.101 101.309 124.936 1.00 169.60 1123 PRO A C 1
ATOM 2925 O O . PRO A 1 518 ? 105.810 100.270 124.332 1.00 169.60 1123 PRO A O 1
ATOM 2929 N N . PHE A 1 519 ? 107.358 101.591 125.289 1.00 166.44 1124 PHE A N 1
ATOM 2930 C CA . PHE A 1 519 ? 108.400 100.576 125.163 1.00 166.44 1124 PHE A CA 1
ATOM 2931 C C . PHE A 1 519 ? 109.455 100.660 126.267 1.00 166.44 1124 PHE A C 1
ATOM 2932 O O . PHE A 1 519 ? 110.528 100.059 126.147 1.00 166.44 1124 PHE A O 1
ATOM 2940 N N . GLY A 1 520 ? 109.177 101.390 127.341 1.00 172.35 1125 GLY A N 1
ATOM 2941 C CA . GLY A 1 520 ? 109.943 101.249 128.561 1.00 172.35 1125 GLY A CA 1
ATOM 2942 C C . GLY A 1 520 ? 111.190 102.094 128.696 1.00 172.35 1125 GLY A C 1
ATOM 2943 O O . GLY A 1 520 ? 112.083 101.711 129.460 1.00 172.35 1125 GLY A O 1
ATOM 2944 N N . LEU A 1 521 ? 111.295 103.215 127.979 1.00 163.79 1126 LEU A N 1
ATOM 2945 C CA . LEU A 1 521 ? 112.473 104.066 128.126 1.00 163.79 1126 LEU A CA 1
ATOM 2946 C C . LEU A 1 521 ? 112.630 104.573 129.553 1.00 163.79 1126 LEU A C 1
ATOM 2947 O O . LEU A 1 521 ? 113.758 104.739 130.030 1.00 163.79 1126 LEU A O 1
ATOM 2952 N N . VAL A 1 522 ? 111.517 104.819 130.249 1.00 161.22 1127 VAL A N 1
ATOM 2953 C CA . VAL A 1 522 ? 111.587 105.357 131.602 1.00 161.22 1127 VAL A CA 1
ATOM 2954 C C . VAL A 1 522 ? 112.263 104.393 132.565 1.00 161.22 1127 VAL A C 1
ATOM 2955 O O . VAL A 1 522 ? 112.827 104.828 133.575 1.00 161.22 1127 VAL A O 1
ATOM 2959 N N . ALA A 1 523 ? 112.220 103.093 132.286 1.00 164.87 1128 ALA A N 1
ATOM 2960 C CA . ALA A 1 523 ? 112.874 102.112 133.139 1.00 164.87 1128 ALA A CA 1
ATOM 2961 C C . ALA A 1 523 ? 114.371 102.008 132.890 1.00 164.87 1128 ALA A C 1
ATOM 2962 O O . ALA A 1 523 ? 115.073 101.402 133.706 1.00 164.87 1128 ALA A O 1
ATOM 2964 N N . LEU A 1 524 ? 114.882 102.580 131.798 1.00 166.41 1129 LEU A N 1
ATOM 2965 C CA . LEU A 1 524 ? 116.293 102.421 131.472 1.00 166.41 1129 LEU A CA 1
ATOM 2966 C C . LEU A 1 524 ? 117.201 103.299 132.317 1.00 166.41 1129 LEU A C 1
ATOM 2967 O O . LEU A 1 524 ? 118.341 102.904 132.585 1.00 166.41 1129 LEU A O 1
ATOM 2972 N N . GLU A 1 525 ? 116.735 104.474 132.743 1.00 163.12 1130 GLU A N 1
ATOM 2973 C CA . GLU A 1 525 ? 117.582 105.323 133.571 1.00 163.12 1130 GLU A CA 1
ATOM 2974 C C . GLU A 1 525 ? 117.859 104.663 134.915 1.00 163.12 1130 GLU A C 1
ATOM 2975 O O . GLU A 1 525 ? 118.995 104.682 135.400 1.00 163.12 1130 GLU A O 1
ATOM 2981 N N . ALA A 1 526 ? 116.839 104.055 135.521 1.00 168.64 1131 ALA A N 1
ATOM 2982 C CA . ALA A 1 526 ? 117.044 103.349 136.780 1.00 168.64 1131 ALA A CA 1
ATOM 2983 C C . ALA A 1 526 ? 118.008 102.185 136.608 1.00 168.64 1131 ALA A C 1
ATOM 2984 O O . ALA A 1 526 ? 118.866 101.947 137.466 1.00 168.64 1131 ALA A O 1
ATOM 2986 N N . MET A 1 527 ? 117.886 101.446 135.505 1.00 171.76 1132 MET A N 1
ATOM 2987 C CA . MET A 1 527 ? 118.823 100.360 135.246 1.00 171.76 1132 MET A CA 1
ATOM 2988 C C . MET A 1 527 ? 120.236 100.892 135.044 1.00 171.76 1132 MET A C 1
ATOM 2989 O O . MET A 1 527 ? 121.209 100.271 135.486 1.00 171.76 1132 MET A O 1
ATOM 2994 N N . CYS A 1 528 ? 120.370 102.036 134.370 1.00 171.93 1133 CYS A N 1
ATOM 2995 C CA . CYS A 1 528 ? 121.687 102.629 134.177 1.00 171.93 1133 CYS A CA 1
ATOM 2996 C C . CYS A 1 528 ? 122.362 102.985 135.494 1.00 171.93 1133 CYS A C 1
ATOM 2997 O O . CYS A 1 528 ? 123.594 102.955 135.569 1.00 171.93 1133 CYS A O 1
ATOM 3000 N N . LEU A 1 529 ? 121.589 103.302 136.532 1.00 175.33 1134 LEU A N 1
ATOM 3001 C CA . LEU A 1 529 ? 122.130 103.702 137.825 1.00 175.33 1134 LEU A CA 1
ATOM 3002 C C . LEU A 1 529 ? 122.229 102.544 138.813 1.00 175.33 1134 LEU A C 1
ATOM 3003 O O . LEU A 1 529 ? 122.527 102.772 139.990 1.00 175.33 1134 LEU A O 1
ATOM 3008 N N . GLY A 1 530 ? 121.998 101.313 138.368 1.00 171.24 1135 GLY A N 1
ATOM 3009 C CA . GLY A 1 530 ? 122.183 100.157 139.216 1.00 171.24 1135 GLY A CA 1
ATOM 3010 C C . GLY A 1 530 ? 120.978 99.751 140.028 1.00 171.24 1135 GLY A C 1
ATOM 3011 O O . GLY A 1 530 ? 121.117 98.915 140.928 1.00 171.24 1135 GLY A O 1
ATOM 3012 N N . ALA A 1 531 ? 119.806 100.309 139.750 1.00 173.29 1136 ALA A N 1
ATOM 3013 C CA . ALA A 1 531 ? 118.592 99.910 140.440 1.00 173.29 1136 ALA A CA 1
ATOM 3014 C C . ALA A 1 531 ? 118.032 98.642 139.812 1.00 173.29 1136 ALA A C 1
ATOM 3015 O O . ALA A 1 531 ? 118.124 98.434 138.600 1.00 173.29 1136 ALA A O 1
ATOM 3017 N N . ILE A 1 532 ? 117.451 97.793 140.651 1.00 170.96 1137 ILE A N 1
ATOM 3018 C CA . ILE A 1 532 ? 116.858 96.531 140.223 1.00 170.96 1137 ILE A CA 1
ATOM 3019 C C . ILE A 1 532 ? 115.352 96.755 140.095 1.00 170.96 1137 ILE A C 1
ATOM 3020 O O . ILE A 1 532 ? 114.688 96.960 141.123 1.00 170.96 1137 ILE A O 1
ATOM 3025 N N . PRO A 1 533 ? 1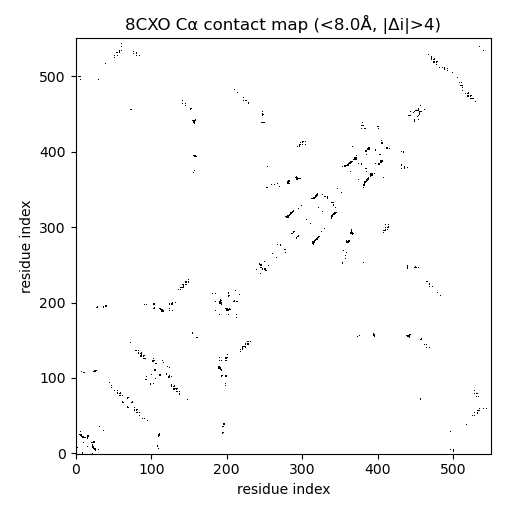14.778 96.729 138.893 1.00 166.96 1138 PRO A N 1
ATOM 3026 C CA . PRO A 1 533 ? 113.376 97.127 138.758 1.00 166.96 1138 PRO A CA 1
ATOM 3027 C C . PRO A 1 533 ? 112.401 96.001 139.049 1.00 166.96 1138 PRO A C 1
ATOM 3028 O O . PRO A 1 533 ? 112.683 94.819 138.840 1.00 166.96 1138 PRO A O 1
ATOM 3032 N N . ILE A 1 534 ? 111.235 96.401 139.545 1.00 171.82 1139 ILE A N 1
ATOM 3033 C CA . ILE A 1 534 ? 110.064 95.543 139.662 1.00 171.82 1139 ILE A CA 1
ATOM 3034 C C . ILE A 1 534 ? 108.943 96.268 138.937 1.00 171.82 1139 ILE A C 1
ATOM 3035 O O . ILE A 1 534 ? 108.605 97.400 139.301 1.00 171.82 1139 ILE A O 1
ATOM 3040 N N . ALA A 1 535 ? 108.371 95.632 137.917 1.00 171.21 1140 ALA A N 1
ATOM 3041 C CA . ALA A 1 535 ? 107.467 96.323 137.011 1.00 171.21 1140 ALA A CA 1
ATOM 3042 C C . ALA A 1 535 ? 106.333 95.406 136.583 1.00 171.21 1140 ALA A C 1
ATOM 3043 O O . ALA A 1 535 ? 106.432 94.180 136.647 1.00 171.21 1140 ALA A O 1
ATOM 3045 N N . SER A 1 536 ? 105.243 96.032 136.153 1.00 173.11 1141 SER A N 1
ATOM 3046 C CA . SER A 1 536 ? 104.132 95.297 135.570 1.00 173.11 1141 SER A CA 1
ATOM 3047 C C . SER A 1 536 ? 104.537 94.720 134.220 1.00 173.11 1141 SER A C 1
ATOM 3048 O O . SER A 1 536 ? 105.290 95.339 133.463 1.00 173.11 1141 SER A O 1
ATOM 3051 N N . ALA A 1 537 ? 104.030 93.526 133.918 1.00 169.93 1142 ALA A N 1
ATOM 3052 C CA . ALA A 1 537 ? 104.291 92.878 132.633 1.00 169.93 1142 ALA A CA 1
ATOM 3053 C C . ALA A 1 537 ? 103.288 93.396 131.602 1.00 169.93 1142 ALA A C 1
ATOM 3054 O O . ALA A 1 537 ? 102.358 92.706 131.179 1.00 169.93 1142 ALA A O 1
ATOM 3056 N N . VAL A 1 538 ? 103.496 94.653 131.204 1.00 172.17 1143 VAL A N 1
ATOM 3057 C CA . VAL A 1 538 ? 102.613 95.344 130.274 1.00 172.17 1143 VAL A CA 1
ATOM 3058 C C . VAL A 1 538 ? 103.448 96.029 129.204 1.00 172.17 1143 VAL A C 1
ATOM 3059 O O . VAL A 1 538 ? 104.610 96.382 129.416 1.00 172.17 1143 VAL A O 1
ATOM 3063 N N . GLY A 1 539 ? 102.824 96.222 128.044 1.00 172.26 1144 GLY A N 1
ATOM 3064 C CA . GLY A 1 539 ? 103.454 96.952 126.959 1.00 172.26 1144 GLY A CA 1
ATOM 3065 C C . GLY A 1 539 ? 104.740 96.296 126.501 1.00 172.26 1144 GLY A C 1
ATOM 3066 O O . GLY A 1 539 ? 104.907 95.074 126.570 1.00 172.26 1144 GLY A O 1
ATOM 3067 N N . GLY A 1 540 ? 105.672 97.125 126.041 1.00 170.78 1145 GLY A N 1
ATOM 3068 C CA . GLY A 1 540 ? 106.967 96.672 125.589 1.00 170.78 1145 GLY A CA 1
ATOM 3069 C C . GLY A 1 540 ? 108.013 96.560 126.670 1.00 170.78 1145 GLY A C 1
ATOM 3070 O O . GLY A 1 540 ? 109.164 96.224 126.375 1.00 170.78 1145 GLY A O 1
ATOM 3071 N N . LEU A 1 541 ? 107.649 96.826 127.924 1.00 168.03 1146 LEU A N 1
ATOM 3072 C CA . LEU A 1 541 ? 108.594 96.706 129.022 1.00 168.03 1146 LEU A CA 1
ATOM 3073 C C . LEU A 1 541 ? 108.922 95.257 129.348 1.00 168.03 1146 LEU A C 1
ATOM 3074 O O . LEU A 1 541 ? 109.972 94.993 129.943 1.00 168.03 1146 LEU A O 1
ATOM 3079 N N . ARG A 1 542 ? 108.052 94.317 128.971 1.00 166.77 1147 ARG A N 1
ATOM 3080 C CA . ARG A 1 542 ? 108.345 92.903 129.170 1.00 166.77 1147 ARG A CA 1
ATOM 3081 C C . ARG A 1 542 ? 109.575 92.453 128.395 1.00 166.77 1147 ARG A C 1
ATOM 3082 O O . ARG A 1 542 ? 110.195 91.452 128.769 1.00 166.77 1147 ARG A O 1
ATOM 3090 N N . ASP A 1 543 ? 109.943 93.163 127.329 1.00 172.47 1148 ASP A N 1
ATOM 3091 C CA . ASP A 1 543 ? 111.102 92.796 126.529 1.00 172.47 1148 ASP A CA 1
ATOM 3092 C C . ASP A 1 543 ? 112.421 93.251 127.140 1.00 172.47 1148 ASP A C 1
ATOM 3093 O O . ASP A 1 543 ? 113.476 92.773 126.708 1.00 172.47 1148 ASP A O 1
ATOM 3098 N N . ILE A 1 544 ? 112.391 94.143 128.125 1.00 169.32 1149 ILE A N 1
ATOM 3099 C CA . ILE A 1 544 ? 113.599 94.649 128.762 1.00 169.32 1149 ILE A CA 1
ATOM 3100 C C . ILE A 1 544 ? 113.945 93.856 130.014 1.00 169.32 1149 ILE A C 1
ATOM 3101 O O . ILE A 1 544 ? 115.099 93.473 130.209 1.00 169.32 1149 ILE A O 1
ATOM 3106 N N . ILE A 1 545 ? 112.961 93.602 130.867 1.00 167.55 1150 ILE A N 1
ATOM 3107 C CA . ILE A 1 545 ? 113.189 92.949 132.150 1.00 167.55 1150 ILE A CA 1
ATOM 3108 C C . ILE A 1 545 ? 113.144 91.442 131.947 1.00 167.55 1150 ILE A C 1
ATOM 3109 O O . ILE A 1 545 ? 112.197 90.913 131.354 1.00 167.55 1150 ILE A O 1
ATOM 3114 N N . THR A 1 546 ? 114.170 90.755 132.438 1.00 175.71 1151 THR A N 1
ATOM 3115 C CA . THR A 1 546 ? 114.277 89.306 132.385 1.00 175.71 1151 THR A CA 1
ATOM 3116 C C . THR A 1 546 ? 114.479 88.761 133.793 1.00 175.71 1151 THR A C 1
ATOM 3117 O O . THR A 1 546 ? 114.584 89.511 134.767 1.00 175.71 1151 THR A O 1
ATOM 3121 N N . ASN A 1 547 ? 114.524 87.430 133.891 1.00 177.83 1152 ASN A N 1
ATOM 3122 C CA . ASN A 1 547 ? 114.673 86.785 135.192 1.00 177.83 1152 ASN A CA 1
ATOM 3123 C C . ASN A 1 547 ? 115.983 87.176 135.863 1.00 177.83 1152 ASN A C 1
ATOM 3124 O O . ASN A 1 547 ? 116.042 87.314 137.090 1.00 177.83 1152 ASN A O 1
ATOM 3129 N N . GLU A 1 548 ? 117.042 87.361 135.080 1.00 179.19 1153 GLU A N 1
ATOM 3130 C CA . GLU A 1 548 ? 118.348 87.719 135.617 1.00 179.19 1153 GLU A CA 1
ATOM 3131 C C . GLU A 1 548 ? 118.521 89.221 135.815 1.00 179.19 1153 GLU A C 1
ATOM 3132 O O . GLU A 1 548 ? 119.612 89.653 136.201 1.00 179.19 1153 GLU A O 1
ATOM 3138 N N . THR A 1 549 ? 117.485 90.020 135.554 1.00 171.63 1154 THR A N 1
ATOM 3139 C CA . THR A 1 549 ? 117.536 91.474 135.662 1.00 171.63 1154 THR A CA 1
ATOM 3140 C C . THR A 1 549 ? 116.530 92.036 136.651 1.00 171.63 1154 THR A C 1
ATOM 3141 O O . THR A 1 549 ? 116.825 93.026 137.323 1.00 171.63 1154 THR A O 1
ATOM 3145 N N . GLY A 1 550 ? 115.351 91.438 136.760 1.00 169.93 1155 GLY A N 1
ATOM 3146 C CA . GLY A 1 550 ? 114.337 91.982 137.638 1.00 169.93 1155 GLY A CA 1
ATOM 3147 C C . GLY A 1 550 ? 113.152 91.051 137.748 1.00 169.93 1155 GLY A C 1
ATOM 3148 O O . GLY A 1 550 ? 113.200 89.898 137.318 1.00 169.93 1155 GLY A O 1
ATOM 3149 N N . ILE A 1 551 ? 112.082 91.577 138.340 1.00 169.44 1156 ILE A N 1
ATOM 3150 C CA . ILE A 1 551 ? 110.855 90.832 138.598 1.00 169.44 1156 ILE A CA 1
ATOM 3151 C C . ILE A 1 551 ? 109.725 91.479 137.811 1.00 169.44 1156 ILE A C 1
ATOM 3152 O O . ILE A 1 551 ? 109.580 92.707 137.820 1.00 169.44 1156 ILE A O 1
ATOM 3157 N N . LEU A 1 552 ? 108.934 90.654 137.129 1.00 166.29 1157 LEU A N 1
ATOM 3158 C CA . LEU A 1 552 ? 107.731 91.091 136.433 1.00 166.29 1157 LEU A CA 1
ATOM 3159 C C . LEU A 1 552 ? 106.501 90.536 137.136 1.00 166.29 1157 LEU A C 1
ATOM 3160 O O . LEU A 1 552 ? 106.515 89.404 137.627 1.00 166.29 1157 LEU A O 1
ATOM 3165 N N . VAL A 1 553 ? 105.442 91.346 137.187 1.00 169.16 1158 VAL A N 1
ATOM 3166 C CA . VAL A 1 553 ? 104.207 90.991 137.871 1.00 169.16 1158 VAL A CA 1
ATOM 3167 C C . VAL A 1 553 ? 103.020 91.342 136.984 1.00 169.16 1158 VAL A C 1
ATOM 3168 O O . VAL A 1 553 ? 103.116 92.161 136.067 1.00 169.16 1158 VAL A O 1
ATOM 3172 N N . LYS A 1 554 ? 101.891 90.698 137.268 1.00 170.01 1159 LYS A N 1
ATOM 3173 C CA . LYS A 1 554 ? 100.652 90.996 136.563 1.00 170.01 1159 LYS A CA 1
ATOM 3174 C C . LYS A 1 554 ? 100.118 92.355 136.994 1.00 170.01 1159 LYS A C 1
ATOM 3175 O O . LYS A 1 554 ? 100.086 92.672 138.187 1.00 170.01 1159 LYS A O 1
ATOM 3181 N N . ALA A 1 555 ? 99.695 93.157 136.023 1.00 173.14 1160 ALA A N 1
ATOM 3182 C CA . ALA A 1 555 ? 99.147 94.470 136.326 1.00 173.14 1160 ALA A CA 1
ATOM 3183 C C . ALA A 1 555 ? 97.818 94.342 137.060 1.00 173.14 1160 ALA A C 1
ATOM 3184 O O . ALA A 1 555 ? 97.021 93.441 136.785 1.00 173.14 1160 ALA A O 1
ATOM 3186 N N . GLY A 1 556 ? 97.584 95.253 138.005 1.00 177.50 1161 GLY A N 1
ATOM 3187 C CA . GLY A 1 556 ? 96.333 95.314 138.728 1.00 177.50 1161 GLY A CA 1
ATOM 3188 C C . GLY A 1 556 ? 96.236 94.406 139.935 1.00 177.50 1161 GLY A C 1
ATOM 3189 O O . GLY A 1 556 ? 95.220 94.454 140.641 1.00 177.50 1161 GLY A O 1
ATOM 3190 N N . ASP A 1 557 ? 97.256 93.585 140.200 1.00 181.80 1162 ASP A N 1
ATOM 3191 C CA . ASP A 1 557 ? 97.235 92.620 141.290 1.00 181.80 1162 ASP A CA 1
ATOM 3192 C C . ASP A 1 557 ? 98.091 93.152 142.437 1.00 181.80 1162 ASP A C 1
ATOM 3193 O O . ASP A 1 557 ? 99.308 92.914 142.452 1.00 181.80 1162 ASP A O 1
ATOM 3198 N N . PRO A 1 558 ? 97.526 93.869 143.416 1.00 180.16 1163 PRO A N 1
ATOM 3199 C CA . PRO A 1 558 ? 98.356 94.307 144.548 1.00 180.16 1163 PRO A CA 1
ATOM 3200 C C . PRO A 1 558 ? 98.858 93.161 145.403 1.00 180.16 1163 PRO A C 1
ATOM 3201 O O . PRO A 1 558 ? 99.906 93.304 146.045 1.00 180.16 1163 PRO A O 1
ATOM 3205 N N . GLY A 1 559 ? 98.153 92.029 145.432 1.00 179.72 1164 GLY A N 1
ATOM 3206 C CA . GLY A 1 559 ? 98.651 90.886 146.180 1.00 179.72 1164 GLY A CA 1
ATOM 3207 C C . GLY A 1 559 ? 99.912 90.305 145.569 1.00 179.72 1164 GLY A C 1
ATOM 3208 O O . GLY A 1 559 ? 100.883 90.015 146.273 1.00 179.72 1164 GLY A O 1
ATOM 3209 N N . GLU A 1 560 ? 99.915 90.134 144.245 1.00 178.91 1165 GLU A N 1
ATOM 3210 C CA . GLU A 1 560 ? 101.105 89.631 143.567 1.00 178.91 1165 GLU A CA 1
ATOM 3211 C C . GLU A 1 560 ? 102.262 90.607 143.711 1.00 178.91 1165 GLU A C 1
ATOM 3212 O O . GLU A 1 560 ? 103.416 90.196 143.882 1.00 178.91 1165 GLU A O 1
ATOM 3218 N N . LEU A 1 561 ? 101.969 91.906 143.640 1.00 177.57 1166 LEU A N 1
ATOM 3219 C CA . LEU A 1 561 ? 103.009 92.914 143.807 1.00 177.57 1166 LEU A CA 1
ATOM 3220 C C . LEU A 1 561 ? 103.649 92.802 145.183 1.00 177.57 1166 LEU A C 1
ATOM 3221 O O . LEU A 1 561 ? 104.876 92.859 145.316 1.00 177.57 1166 LEU A O 1
ATOM 3226 N N . ALA A 1 562 ? 102.829 92.624 146.220 1.00 178.72 1167 ALA A N 1
ATOM 3227 C CA . ALA A 1 562 ? 103.367 92.434 147.562 1.00 178.72 1167 ALA A CA 1
ATOM 3228 C C . ALA A 1 562 ? 104.229 91.180 147.632 1.00 178.72 1167 ALA A C 1
ATOM 3229 O O . ALA A 1 562 ? 105.271 91.171 148.297 1.00 178.72 1167 ALA A O 1
ATOM 3231 N N . ASN A 1 563 ? 103.813 90.113 146.948 1.00 173.79 1168 ASN A N 1
ATOM 3232 C CA . ASN A 1 563 ? 104.623 88.900 146.921 1.00 173.79 1168 ASN A CA 1
ATOM 3233 C C . ASN A 1 563 ? 105.958 89.152 146.235 1.00 173.79 1168 ASN A C 1
ATOM 3234 O O . ASN A 1 563 ? 106.987 88.604 146.648 1.00 173.79 1168 ASN A O 1
ATOM 3239 N N . ALA A 1 564 ? 105.961 89.978 145.189 1.00 171.89 1169 ALA A N 1
ATOM 3240 C CA . ALA A 1 564 ? 107.215 90.330 144.535 1.00 171.89 1169 ALA A CA 1
ATOM 3241 C C . ALA A 1 564 ? 108.129 91.096 145.482 1.00 171.89 1169 ALA A C 1
ATOM 3242 O O . ALA A 1 564 ? 109.350 90.904 145.470 1.00 171.89 1169 ALA A O 1
ATOM 3244 N N . ILE A 1 565 ? 107.555 91.968 146.312 1.00 175.48 1170 ILE A N 1
ATOM 3245 C CA . ILE A 1 565 ? 108.355 92.669 147.311 1.00 175.48 1170 ILE A CA 1
ATOM 3246 C C . ILE A 1 565 ? 108.956 91.675 148.293 1.00 175.48 1170 ILE A C 1
ATOM 3247 O O . ILE A 1 565 ? 110.124 91.794 148.682 1.00 175.48 1170 ILE A O 1
ATOM 3252 N N . LEU A 1 566 ? 108.170 90.684 148.715 1.00 173.32 1171 LEU A N 1
ATOM 3253 C CA . LEU A 1 566 ? 108.707 89.642 149.581 1.00 173.32 1171 LEU A CA 1
ATOM 3254 C C . LEU A 1 566 ? 109.812 88.870 148.876 1.00 173.32 1171 LEU A C 1
ATOM 3255 O O . LEU A 1 566 ? 110.800 88.471 149.504 1.00 173.32 1171 LEU A O 1
ATOM 3260 N N . LYS A 1 567 ? 109.666 88.653 147.569 1.00 176.35 1172 LYS A N 1
ATOM 3261 C CA . LYS A 1 567 ? 110.738 88.025 146.807 1.00 176.35 1172 LYS A CA 1
ATOM 3262 C C . LYS A 1 567 ? 111.973 88.916 146.774 1.00 176.35 1172 LYS A C 1
ATOM 3263 O O . LYS A 1 567 ? 113.105 88.419 146.807 1.00 176.35 1172 LYS A O 1
ATOM 3269 N N . ALA A 1 568 ? 111.774 90.234 146.694 1.00 173.96 1173 ALA A N 1
ATOM 3270 C CA . ALA A 1 568 ? 112.905 91.154 146.712 1.00 173.96 1173 ALA A CA 1
ATOM 3271 C C . ALA A 1 568 ? 113.685 91.038 148.014 1.00 173.96 1173 ALA A C 1
ATOM 3272 O O . ALA A 1 568 ? 114.918 91.140 148.020 1.00 173.96 1173 ALA A O 1
ATOM 3274 N N . LEU A 1 569 ? 112.984 90.824 149.129 1.00 175.13 1174 LEU A N 1
ATOM 3275 C CA . LEU A 1 569 ? 113.667 90.635 150.403 1.00 175.13 1174 LEU A CA 1
ATOM 3276 C C . LEU A 1 569 ? 114.559 89.404 150.368 1.00 175.13 1174 LEU A C 1
ATOM 3277 O O . LEU A 1 569 ? 115.680 89.426 150.890 1.00 175.13 1174 LEU A O 1
ATOM 3282 N N . GLU A 1 570 ? 114.076 88.319 149.759 1.00 177.73 1175 GLU A N 1
ATOM 3283 C CA . GLU A 1 570 ? 114.888 87.113 149.636 1.00 177.73 1175 GLU A CA 1
ATOM 3284 C C . GLU A 1 570 ? 116.172 87.395 148.867 1.00 177.73 1175 GLU A C 1
ATOM 3285 O O . GLU A 1 570 ? 117.251 86.924 149.248 1.00 177.73 1175 GLU A O 1
ATOM 3291 N N . LEU A 1 571 ? 116.079 88.171 147.787 1.00 173.18 1176 LEU A N 1
ATOM 3292 C CA . LEU A 1 571 ? 117.274 88.533 147.035 1.00 173.18 1176 LEU A CA 1
ATOM 3293 C C . LEU A 1 571 ? 118.154 89.488 147.829 1.00 173.18 1176 LEU A C 1
ATOM 3294 O O . LEU A 1 571 ? 119.386 89.378 147.798 1.00 173.18 1176 LEU A O 1
ATOM 3299 N N . SER A 1 572 ? 117.542 90.432 148.548 1.00 176.43 1177 SER A N 1
ATOM 3300 C CA . SER A 1 572 ? 118.312 91.456 149.243 1.00 176.43 1177 SER A CA 1
ATOM 3301 C C . SER A 1 572 ? 119.171 90.881 150.358 1.00 176.43 1177 SER A C 1
ATOM 3302 O O . SER A 1 572 ? 120.209 91.466 150.686 1.00 176.43 1177 SER A O 1
ATOM 3305 N N . ARG A 1 573 ? 118.776 89.749 150.939 1.00 178.01 1178 ARG A N 1
ATOM 3306 C CA . ARG A 1 573 ? 119.596 89.110 151.958 1.00 178.01 1178 ARG A CA 1
ATOM 3307 C C . ARG A 1 573 ? 120.826 88.422 151.380 1.00 178.01 1178 ARG A C 1
ATOM 3308 O O . ARG A 1 573 ? 121.662 87.944 152.153 1.00 178.01 1178 ARG A O 1
ATOM 3316 N N . SER A 1 574 ? 120.956 88.363 150.054 1.00 183.27 1179 SER A N 1
ATOM 3317 C CA . SER A 1 574 ? 122.096 87.793 149.363 1.00 183.27 1179 SER A CA 1
ATOM 3318 C C . SER A 1 574 ? 122.788 88.898 148.559 1.00 183.27 1179 SER A C 1
ATOM 3319 O O . SER A 1 574 ? 122.426 90.079 148.664 1.00 183.27 1179 SER A O 1
ATOM 3322 N N . ASP A 1 575 ? 123.777 88.515 147.755 1.00 181.05 1180 ASP A N 1
ATOM 3323 C CA . ASP A 1 575 ? 124.613 89.473 147.039 1.00 181.05 1180 ASP A CA 1
ATOM 3324 C C . ASP A 1 575 ? 123.908 89.874 145.749 1.00 181.05 1180 ASP A C 1
ATOM 3325 O O . ASP A 1 575 ? 123.726 89.049 144.848 1.00 181.05 1180 ASP A O 1
ATOM 3330 N N . LEU A 1 576 ? 123.520 91.144 145.661 1.00 173.59 1181 LEU A N 1
ATOM 3331 C CA . LEU A 1 576 ? 122.797 91.681 144.516 1.00 173.59 1181 LEU A CA 1
ATOM 3332 C C . LEU A 1 576 ? 123.715 92.233 143.431 1.00 173.59 1181 LEU A C 1
ATOM 3333 O O . LEU A 1 576 ? 123.217 92.843 142.479 1.00 173.59 1181 LEU A O 1
ATOM 3338 N N . SER A 1 577 ? 125.034 92.045 143.553 1.00 173.00 1182 SER A N 1
ATOM 3339 C CA . SER A 1 577 ? 125.968 92.671 142.620 1.00 173.00 1182 SER A CA 1
ATOM 3340 C C . SER A 1 577 ? 125.728 92.210 141.187 1.00 173.00 1182 SER A C 1
ATOM 3341 O O . SER A 1 577 ? 125.821 93.009 140.249 1.00 173.00 1182 SER A O 1
ATOM 3344 N N . LYS A 1 578 ? 125.423 90.925 140.997 1.00 174.76 1183 LYS A N 1
ATOM 3345 C CA . LYS A 1 578 ? 125.193 90.421 139.647 1.00 174.76 1183 LYS A CA 1
ATOM 3346 C C . LYS A 1 578 ? 123.977 91.078 139.009 1.00 174.76 1183 LYS A C 1
ATOM 3347 O O . LYS A 1 578 ? 123.992 91.394 137.814 1.00 174.76 1183 LYS A O 1
ATOM 3353 N N . PHE A 1 579 ? 122.915 91.297 139.787 1.00 170.73 1184 PHE A N 1
ATOM 3354 C CA . PHE A 1 579 ? 121.727 91.940 139.236 1.00 170.73 1184 PHE A CA 1
ATOM 3355 C C . PHE A 1 579 ? 122.020 93.371 138.806 1.00 170.73 1184 PHE A C 1
ATOM 3356 O O . PHE A 1 579 ? 121.585 93.803 137.733 1.00 170.73 1184 PHE A O 1
ATOM 3364 N N . ARG A 1 580 ? 122.757 94.122 139.627 1.00 173.34 1185 ARG A N 1
ATOM 3365 C CA . ARG A 1 580 ? 123.077 95.500 139.270 1.00 173.34 1185 ARG A CA 1
ATOM 3366 C C . ARG A 1 580 ? 123.974 95.558 138.042 1.00 173.34 1185 ARG A C 1
ATOM 3367 O O . ARG A 1 580 ? 123.798 96.424 137.178 1.00 173.34 1185 ARG A O 1
ATOM 3375 N N . GLU A 1 581 ? 124.943 94.647 137.948 1.00 170.94 1186 GLU A N 1
ATOM 3376 C CA . GLU A 1 581 ? 125.804 94.608 136.772 1.00 170.94 1186 GLU A CA 1
ATOM 3377 C C . GLU A 1 581 ? 125.006 94.281 135.517 1.00 170.94 1186 GLU A C 1
ATOM 3378 O O . GLU A 1 581 ? 125.232 94.877 134.458 1.00 170.94 1186 GLU A O 1
ATOM 3384 N N . ASN A 1 582 ? 124.067 93.338 135.617 1.00 171.21 1187 ASN A N 1
ATOM 3385 C CA . ASN A 1 582 ? 123.245 92.993 134.463 1.00 171.21 1187 ASN A CA 1
ATOM 3386 C C . ASN A 1 582 ? 122.362 94.161 134.045 1.00 171.21 1187 ASN A C 1
ATOM 3387 O O . ASN A 1 582 ? 122.118 94.367 132.851 1.00 171.21 1187 ASN A O 1
ATOM 3392 N N . CYS A 1 583 ? 121.865 94.933 135.016 1.00 172.78 1188 CYS A N 1
ATOM 3393 C CA . CYS A 1 583 ? 120.997 96.060 134.689 1.00 172.78 1188 CYS A CA 1
ATOM 3394 C C . CYS A 1 583 ? 121.727 97.096 133.847 1.00 172.78 1188 CYS A C 1
ATOM 3395 O O . CYS A 1 583 ? 121.188 97.589 132.850 1.00 172.78 1188 CYS A O 1
ATOM 3398 N N . LYS A 1 584 ? 122.957 97.441 134.230 1.00 170.46 1189 LYS A N 1
ATOM 3399 C CA . LYS A 1 584 ? 123.702 98.442 133.476 1.00 170.46 1189 LYS A CA 1
ATOM 3400 C C . LYS A 1 584 ? 124.091 97.921 132.099 1.00 170.46 1189 LYS A C 1
ATOM 3401 O O . LYS A 1 584 ? 123.969 98.640 131.101 1.00 170.46 1189 LYS A O 1
ATOM 3407 N N . LYS A 1 585 ? 124.559 96.674 132.023 1.00 163.88 1190 LYS A N 1
ATOM 3408 C CA . LYS A 1 585 ? 125.002 96.133 130.744 1.00 163.88 1190 LYS A CA 1
ATOM 3409 C C . LYS A 1 585 ? 123.843 95.992 129.766 1.00 163.88 1190 LYS A C 1
ATOM 3410 O O . LYS A 1 585 ? 123.991 96.288 128.576 1.00 163.88 1190 LYS A O 1
ATOM 3416 N N . ARG A 1 586 ? 122.684 95.541 130.246 1.00 171.05 1191 ARG A N 1
ATOM 3417 C CA . ARG A 1 586 ? 121.553 95.336 129.347 1.00 171.05 1191 ARG A CA 1
ATOM 3418 C C . ARG A 1 586 ? 120.994 96.660 128.847 1.00 171.05 1191 ARG A C 1
ATOM 3419 O O . ARG A 1 586 ? 120.659 96.788 127.664 1.00 171.05 1191 ARG A O 1
ATOM 3427 N N . ALA A 1 587 ? 120.882 97.654 129.733 1.00 167.51 1192 ALA A N 1
ATOM 3428 C CA . ALA A 1 587 ? 120.226 98.905 129.367 1.00 167.51 1192 ALA A CA 1
ATOM 3429 C C . ALA A 1 587 ? 120.956 99.621 128.239 1.00 167.51 1192 ALA A C 1
ATOM 3430 O O . ALA A 1 587 ? 120.315 100.241 127.384 1.00 167.51 1192 ALA A O 1
ATOM 3432 N N . MET A 1 588 ? 122.286 99.543 128.217 1.00 166.83 1193 MET A N 1
ATOM 3433 C CA . MET A 1 588 ? 123.110 100.239 127.238 1.00 166.83 1193 MET A CA 1
ATOM 3434 C C . MET A 1 588 ? 123.542 99.338 126.082 1.00 166.83 1193 MET A C 1
ATOM 3435 O O . MET A 1 588 ? 124.582 99.596 125.467 1.00 166.83 1193 MET A O 1
ATOM 3440 N N . SER A 1 589 ? 122.781 98.282 125.781 1.00 172.19 1194 SER A N 1
ATOM 3441 C CA . SER A 1 589 ? 123.148 97.344 124.727 1.00 172.19 1194 SER A CA 1
ATOM 3442 C C . SER A 1 589 ? 121.912 96.886 123.963 1.00 172.19 1194 SER A C 1
ATOM 3443 O O . SER A 1 589 ? 120.771 97.076 124.393 1.00 172.19 1194 SER A O 1
ATOM 3446 N N . PHE A 1 590 ? 122.170 96.272 122.808 1.00 177.20 1195 PHE A N 1
ATOM 3447 C CA . PHE A 1 590 ? 121.163 95.576 122.019 1.00 177.20 1195 PHE A CA 1
ATOM 3448 C C . PHE A 1 590 ? 121.857 94.386 121.356 1.00 177.20 1195 PHE A C 1
ATOM 3449 O O . PHE A 1 590 ? 123.088 94.309 121.314 1.00 177.20 1195 PHE A O 1
ATOM 3457 N N . SER A 1 591 ? 121.062 93.451 120.835 1.00 179.80 1196 SER A N 1
ATOM 3458 C CA . SER A 1 591 ? 121.561 92.176 120.338 1.00 179.80 1196 SER A CA 1
ATOM 3459 C C . SER A 1 591 ? 122.020 92.221 118.887 1.00 179.80 1196 SER A C 1
ATOM 3460 O O . SER A 1 591 ? 122.369 91.170 118.338 1.00 179.80 1196 SER A O 1
ATOM 3463 N N . ASP A 1 592 ? 122.038 93.390 118.252 1.00 182.95 1197 ASP A N 1
ATOM 3464 C CA . ASP A 1 592 ? 122.492 93.495 116.864 1.00 182.95 1197 ASP A CA 1
ATOM 3465 C C . ASP A 1 592 ? 123.998 93.721 116.798 1.00 182.95 1197 ASP A C 1
ATOM 3466 O O . ASP A 1 592 ? 124.491 94.634 116.137 1.00 182.95 1197 ASP A O 1
ATOM 3471 N N . GLN A 1 593 ? 124.758 92.844 117.455 1.00 177.62 1198 GLN A N 1
ATOM 3472 C CA . GLN A 1 593 ? 126.216 92.953 117.481 1.00 177.62 1198 GLN A CA 1
ATOM 3473 C C . GLN A 1 593 ? 126.838 92.301 116.243 1.00 177.62 1198 GLN A C 1
ATOM 3474 O O . GLN A 1 593 ? 127.710 91.437 116.323 1.00 177.62 1198 GLN A O 1
ATOM 3480 N N . ALA A 1 594 ? 126.374 92.745 115.074 1.00 182.26 1199 ALA A N 1
ATOM 3481 C CA . ALA A 1 594 ? 127.075 92.419 113.842 1.00 182.26 1199 ALA A CA 1
ATOM 3482 C C . ALA A 1 594 ? 128.409 93.145 113.789 1.00 182.26 1199 ALA A C 1
ATOM 3483 O O . ALA A 1 594 ? 129.405 92.599 113.299 1.00 182.26 1199 ALA A O 1
ATOM 3485 N N . ARG A 1 595 ? 128.445 94.377 114.293 1.00 177.72 1200 ARG A N 1
ATOM 3486 C CA . ARG A 1 595 ? 129.675 95.147 114.400 1.00 177.72 1200 ARG A CA 1
ATOM 3487 C C . ARG A 1 595 ? 129.673 95.993 115.668 1.00 177.72 1200 ARG A C 1
ATOM 3488 O O . ARG A 1 595 ? 129.855 97.214 115.617 1.00 177.72 1200 ARG A O 1
ATOM 3496 N N . MET A 1 596 ? 129.475 95.354 116.826 1.00 175.92 1201 MET A N 1
ATOM 3497 C CA . MET A 1 596 ? 129.633 96.040 118.107 1.00 175.92 1201 MET A CA 1
ATOM 3498 C C . MET A 1 596 ? 128.669 97.209 118.263 1.00 175.92 1201 MET A C 1
ATOM 3499 O O . MET A 1 596 ? 129.062 98.354 118.023 1.00 175.92 1201 MET A O 1
ATOM 3504 N N . ASP A 1 597 ? 127.401 96.931 118.591 1.00 176.72 1202 ASP A N 1
ATOM 3505 C CA . ASP A 1 597 ? 126.330 97.937 118.623 1.00 176.72 1202 ASP A CA 1
ATOM 3506 C C . ASP A 1 597 ? 126.763 99.155 119.452 1.00 176.72 1202 ASP A C 1
ATOM 3507 O O . ASP A 1 597 ? 126.370 99.359 120.602 1.00 176.72 1202 ASP A O 1
ATOM 3512 N N . ILE A 1 598 ? 127.600 99.985 118.814 1.00 172.62 1203 ILE A N 1
ATOM 3513 C CA . ILE A 1 598 ? 128.162 101.193 119.416 1.00 172.62 1203 ILE A CA 1
ATOM 3514 C C . ILE A 1 598 ? 127.649 102.378 118.609 1.00 172.62 1203 ILE A C 1
ATOM 3515 O O . ILE A 1 598 ? 126.836 102.209 117.692 1.00 172.62 1203 ILE A O 1
ATOM 3520 N N . ARG A 1 599 ? 128.131 103.581 118.930 1.00 173.13 1204 ARG A N 1
ATOM 3521 C CA . ARG A 1 599 ? 127.648 104.788 118.269 1.00 173.13 1204 ARG A CA 1
ATOM 3522 C C . ARG A 1 599 ? 127.901 104.779 116.770 1.00 173.13 1204 ARG A C 1
ATOM 3523 O O . ARG A 1 599 ? 127.224 105.510 116.039 1.00 173.13 1204 ARG A O 1
ATOM 3531 N N . LEU A 1 600 ? 128.852 103.975 116.295 1.00 173.38 1205 LEU A N 1
ATOM 3532 C CA . LEU A 1 600 ? 129.120 103.832 114.874 1.00 173.38 1205 LEU A CA 1
ATOM 3533 C C . LEU A 1 600 ? 128.312 102.703 114.238 1.00 173.38 1205 LEU A C 1
ATOM 3534 O O . LEU A 1 600 ? 128.442 102.473 113.031 1.00 173.38 1205 LEU A O 1
ATOM 3539 N N . ALA A 1 601 ? 127.480 102.003 115.018 1.00 163.85 1206 ALA A N 1
ATOM 3540 C CA . ALA A 1 601 ? 126.708 100.874 114.508 1.00 163.85 1206 ALA A CA 1
ATOM 3541 C C . ALA A 1 601 ? 125.207 101.096 114.635 1.00 163.85 1206 ALA A C 1
ATOM 3542 O O . ALA A 1 601 ? 124.480 101.017 113.641 1.00 163.85 1206 ALA A O 1
ATOM 3544 N N . LYS A 1 602 ? 124.731 101.374 115.850 1.00 155.53 1207 LYS A N 1
ATOM 3545 C CA . LYS A 1 602 ? 123.292 101.405 116.091 1.00 155.53 1207 LYS A CA 1
ATOM 3546 C C . LYS A 1 602 ? 122.649 102.747 115.765 1.00 155.53 1207 LYS A C 1
ATOM 3547 O O . LYS A 1 602 ? 121.418 102.815 115.693 1.00 155.53 1207 LYS A O 1
ATOM 3553 N N . ASN A 1 603 ? 123.432 103.810 115.568 1.00 149.87 450 ASN A N 1
ATOM 3554 C CA . ASN A 1 603 ? 122.855 105.074 115.119 1.00 149.87 450 ASN A CA 1
ATOM 3555 C C . ASN A 1 603 ? 122.271 104.978 113.716 1.00 149.87 450 ASN A C 1
ATOM 3556 O O . ASN A 1 603 ? 121.495 105.856 113.321 1.00 149.87 450 ASN A O 1
ATOM 3561 N N . GLU A 1 604 ? 122.642 103.946 112.952 1.00 140.83 451 GLU A N 1
ATOM 3562 C CA . GLU A 1 604 ? 122.104 103.766 111.609 1.00 140.83 451 GLU A CA 1
ATOM 3563 C C . GLU A 1 604 ? 120.584 103.676 111.624 1.00 140.83 451 GLU A C 1
ATOM 3564 O O . GLU A 1 604 ? 119.911 104.290 110.789 1.00 140.83 451 GLU A O 1
ATOM 3570 N N . THR A 1 605 ? 120.024 102.933 112.576 1.00 134.91 452 THR A N 1
ATOM 3571 C CA . THR A 1 605 ? 118.593 102.667 112.628 1.00 134.91 452 THR A CA 1
ATOM 3572 C C . THR A 1 605 ? 117.849 103.586 113.589 1.00 134.91 452 THR A C 1
ATOM 3573 O O . THR A 1 605 ? 116.669 103.347 113.861 1.00 134.91 452 THR A O 1
ATOM 3577 N N . MET A 1 606 ? 118.510 104.616 114.116 1.00 138.06 453 MET A N 1
ATOM 3578 C CA . MET A 1 606 ? 117.878 105.623 114.960 1.00 138.06 453 MET A CA 1
ATOM 3579 C C . MET A 1 606 ? 117.985 107.017 114.368 1.00 138.06 453 MET A C 1
ATOM 3580 O O . MET A 1 606 ? 116.984 107.741 114.324 1.00 138.06 453 MET A O 1
ATOM 3585 N N . LEU A 1 607 ? 119.173 107.413 113.906 1.00 140.41 454 LEU A N 1
ATOM 3586 C CA . LEU A 1 607 ? 119.413 108.743 113.356 1.00 140.41 454 LEU A CA 1
ATOM 3587 C C . LEU A 1 607 ? 119.441 108.763 111.833 1.00 140.41 454 LEU A C 1
ATOM 3588 O O . LEU A 1 607 ? 118.708 109.539 111.215 1.00 140.41 454 LEU A O 1
ATOM 3593 N N . ARG A 1 608 ? 120.282 107.931 111.213 1.00 136.76 455 ARG A N 1
ATOM 3594 C CA . ARG A 1 608 ? 120.413 107.970 109.760 1.00 136.76 455 ARG A CA 1
ATOM 3595 C C . ARG A 1 608 ? 119.106 107.583 109.080 1.00 136.76 455 ARG A C 1
ATOM 3596 O O . ARG A 1 608 ? 118.717 108.195 108.080 1.00 136.76 455 ARG A O 1
ATOM 3604 N N . LEU A 1 609 ? 118.419 106.568 109.607 1.00 128.40 456 LEU A N 1
ATOM 3605 C CA . LEU A 1 609 ? 117.106 106.209 109.082 1.00 128.40 456 LEU A CA 1
ATOM 3606 C C . LEU A 1 609 ? 116.136 107.377 109.190 1.00 128.40 456 LEU A C 1
ATOM 3607 O O . LEU A 1 609 ? 115.321 107.604 108.289 1.00 128.40 456 LEU A O 1
ATOM 3612 N N . GLY A 1 610 ? 116.198 108.121 110.294 1.00 131.68 457 GLY A N 1
ATOM 3613 C CA . GLY A 1 610 ? 115.295 109.246 110.467 1.00 131.68 457 GLY A CA 1
ATOM 3614 C C . GLY A 1 610 ? 115.488 110.326 109.420 1.00 131.68 457 GLY A C 1
ATOM 3615 O O . GLY A 1 610 ? 114.523 110.954 108.980 1.00 131.68 457 GLY A O 1
ATOM 3616 N N . ILE A 1 611 ? 116.737 110.565 109.018 1.00 135.64 458 ILE A N 1
ATOM 3617 C CA . ILE A 1 611 ? 117.009 111.612 108.036 1.00 135.64 458 ILE A CA 1
ATOM 3618 C C . ILE A 1 611 ? 116.344 111.270 106.712 1.00 135.64 458 ILE A C 1
ATOM 3619 O O . ILE A 1 611 ? 115.664 112.102 106.101 1.00 135.64 458 ILE A O 1
ATOM 3624 N N . PHE A 1 612 ? 116.519 110.030 106.256 1.00 132.37 459 PHE A N 1
ATOM 3625 C CA . PHE A 1 612 ? 115.952 109.633 104.975 1.00 132.37 459 PHE A CA 1
ATOM 3626 C C . PHE A 1 612 ? 114.433 109.570 105.031 1.00 132.37 459 PHE A C 1
ATOM 3627 O O . PHE A 1 612 ? 113.771 109.784 104.010 1.00 132.37 459 PHE A O 1
ATOM 3635 N N . GLY A 1 613 ? 113.868 109.267 106.200 1.00 129.40 460 GLY A N 1
ATOM 3636 C CA . GLY A 1 613 ? 112.421 109.278 106.331 1.00 129.40 460 GLY A CA 1
ATOM 3637 C C . GLY A 1 613 ? 111.827 110.634 106.007 1.00 129.40 460 GLY A C 1
ATOM 3638 O O . GLY A 1 613 ? 110.870 110.741 105.238 1.00 129.40 460 GLY A O 1
ATOM 3639 N N . PHE A 1 614 ? 112.398 111.692 106.581 1.00 136.99 461 PHE A N 1
ATOM 3640 C CA . PHE A 1 614 ? 111.932 113.038 106.268 1.00 136.99 461 PHE A CA 1
ATOM 3641 C C . PHE A 1 614 ? 112.358 113.466 104.872 1.00 136.99 461 PHE A C 1
ATOM 3642 O O . PHE A 1 614 ? 111.626 114.204 104.202 1.00 136.99 461 PHE A O 1
ATOM 3650 N N . LEU A 1 615 ? 113.529 113.019 104.416 1.00 136.27 462 LEU A N 1
ATOM 3651 C CA . LEU A 1 615 ? 114.005 113.411 103.094 1.00 136.27 462 LEU A CA 1
ATOM 3652 C C . LEU A 1 615 ? 113.075 112.889 102.007 1.00 136.27 462 LEU A C 1
ATOM 3653 O O . LEU A 1 615 ? 112.695 113.625 101.091 1.00 136.27 462 LEU A O 1
ATOM 3658 N N . ALA A 1 616 ? 112.684 111.618 102.105 1.00 133.03 463 ALA A N 1
ATOM 3659 C CA . ALA A 1 616 ? 111.723 111.065 101.158 1.00 133.03 463 ALA A CA 1
ATOM 3660 C C . ALA A 1 616 ? 110.379 111.772 101.268 1.00 133.03 463 ALA A C 1
ATOM 3661 O O . ALA A 1 616 ? 109.705 111.999 100.258 1.00 133.03 463 ALA A O 1
ATOM 3663 N N . PHE A 1 617 ? 109.973 112.117 102.492 1.00 131.67 464 PHE A N 1
ATOM 3664 C CA . PHE A 1 617 ? 108.688 112.775 102.708 1.00 131.67 464 PHE A CA 1
ATOM 3665 C C . PHE A 1 617 ? 108.606 114.092 101.948 1.00 131.67 464 PHE A C 1
ATOM 3666 O O . PHE A 1 617 ? 107.573 114.414 101.350 1.00 131.67 464 PHE A O 1
ATOM 3674 N N . GLY A 1 618 ? 109.681 114.874 101.976 1.00 132.19 465 GLY A N 1
ATOM 3675 C CA . GLY A 1 618 ? 109.714 116.153 101.293 1.00 132.19 465 GLY A CA 1
ATOM 3676 C C . GLY A 1 618 ? 109.419 116.065 99.810 1.00 132.19 465 GLY A C 1
ATOM 3677 O O . GLY A 1 618 ? 108.561 116.790 99.299 1.00 132.19 465 GLY A O 1
ATOM 3678 N N . PHE A 1 619 ? 110.120 115.172 99.109 1.00 135.75 466 PHE A N 1
ATOM 3679 C CA . PHE A 1 619 ? 109.907 115.034 97.672 1.00 135.75 466 PHE A CA 1
ATOM 3680 C C . PHE A 1 619 ? 108.492 114.562 97.367 1.00 135.75 466 PHE A C 1
ATOM 3681 O O . PHE A 1 619 ? 107.850 115.062 96.437 1.00 135.75 466 PHE A O 1
ATOM 3689 N N . VAL A 1 620 ? 107.988 113.602 98.144 1.00 129.25 467 VAL A N 1
ATOM 3690 C CA . VAL A 1 620 ? 106.649 113.077 97.899 1.00 129.25 467 VAL A CA 1
ATOM 3691 C C . VAL A 1 620 ? 105.608 114.164 98.120 1.00 129.25 467 VAL A C 1
ATOM 3692 O O . VAL A 1 620 ? 104.578 114.206 97.437 1.00 129.25 467 VAL A O 1
ATOM 3696 N N . LEU A 1 621 ? 105.847 115.052 99.086 1.00 132.84 468 LEU A N 1
ATOM 3697 C CA . LEU A 1 621 ? 104.946 116.183 99.274 1.00 132.84 468 LEU A CA 1
ATOM 3698 C C . LEU A 1 621 ? 104.936 117.085 98.046 1.00 132.84 468 LEU A C 1
ATOM 3699 O O . LEU A 1 621 ? 103.877 117.578 97.638 1.00 132.84 468 LEU A O 1
ATOM 3704 N N . ILE A 1 622 ? 106.106 117.323 97.449 1.00 136.55 469 ILE A N 1
ATOM 3705 C CA . ILE A 1 622 ? 106.172 118.157 96.252 1.00 136.55 469 ILE A CA 1
ATOM 3706 C C . ILE A 1 622 ? 105.384 117.514 95.121 1.00 136.55 469 ILE A C 1
ATOM 3707 O O . ILE A 1 622 ? 104.632 118.187 94.406 1.00 136.55 469 ILE A O 1
ATOM 3712 N N . THR A 1 623 ? 105.544 116.201 94.943 1.00 137.51 470 THR A N 1
ATOM 3713 C CA . THR A 1 623 ? 104.813 115.489 93.900 1.00 137.51 470 THR A CA 1
ATOM 3714 C C . THR A 1 623 ? 103.310 115.615 94.110 1.00 137.51 470 THR A C 1
ATOM 3715 O O . THR A 1 623 ? 102.547 115.775 93.151 1.00 137.51 470 THR A O 1
ATOM 3719 N N . PHE A 1 624 ? 102.867 115.536 95.365 1.00 138.98 471 PHE A N 1
ATOM 3720 C CA . PHE A 1 624 ? 101.453 115.719 95.670 1.00 138.98 471 PHE A CA 1
ATOM 3721 C C . PHE A 1 624 ? 100.977 117.100 95.240 1.00 138.98 471 PHE A C 1
ATOM 3722 O O . PHE A 1 624 ? 99.887 117.247 94.676 1.00 138.98 471 PHE A O 1
ATOM 3730 N N . SER A 1 625 ? 101.776 118.131 95.522 1.00 144.51 472 SER A N 1
ATOM 3731 C CA . SER A 1 625 ? 101.372 119.494 95.192 1.00 144.51 472 SER A CA 1
ATOM 3732 C C . SER A 1 625 ? 101.193 119.678 93.690 1.00 144.51 472 SER A C 1
ATOM 3733 O O . SER A 1 625 ? 100.220 120.301 93.248 1.00 144.51 472 SER A O 1
ATOM 3736 N N . CYS A 1 626 ? 102.125 119.151 92.892 1.00 143.97 473 CYS A N 1
ATOM 3737 C CA . CYS A 1 626 ? 102.038 119.304 91.443 1.00 143.97 473 CYS A CA 1
ATOM 3738 C C . CYS A 1 626 ? 100.760 118.680 90.900 1.00 143.97 473 CYS A C 1
ATOM 3739 O O . CYS A 1 626 ? 100.028 119.306 90.126 1.00 143.97 473 CYS A O 1
ATOM 3742 N N . HIS A 1 627 ? 100.476 117.439 91.298 1.00 139.77 474 HIS A N 1
ATOM 3743 C CA . HIS A 1 627 ? 99.245 116.794 90.859 1.00 139.77 474 HIS A CA 1
ATOM 3744 C C . HIS A 1 627 ? 98.024 117.526 91.396 1.00 139.77 474 HIS A C 1
ATOM 3745 O O . HIS A 1 627 ? 97.000 117.627 90.711 1.00 139.77 474 HIS A O 1
ATOM 3752 N N . PHE A 1 628 ? 98.110 118.035 92.625 1.00 147.02 475 PHE A N 1
ATOM 3753 C CA . PHE A 1 628 ? 96.998 118.793 93.185 1.00 147.02 475 PHE A CA 1
ATOM 3754 C C . PHE A 1 628 ? 96.730 120.051 92.369 1.00 147.02 475 PHE A C 1
ATOM 3755 O O . PHE A 1 628 ? 95.574 120.390 92.091 1.00 147.02 475 PHE A O 1
ATOM 3763 N N . TYR A 1 629 ? 97.792 120.766 91.992 1.00 154.74 476 TYR A N 1
ATOM 3764 C CA . TYR A 1 629 ? 97.626 121.978 91.195 1.00 154.74 476 TYR A CA 1
ATOM 3765 C C . TYR A 1 629 ? 96.956 121.672 89.863 1.00 154.74 476 TYR A C 1
ATOM 3766 O O . TYR A 1 629 ? 96.011 122.358 89.457 1.00 154.74 476 TYR A O 1
ATOM 3775 N N . ASP A 1 630 ? 97.442 120.644 89.164 1.00 156.50 477 ASP A N 1
ATOM 3776 C CA . ASP A 1 630 ? 96.886 120.301 87.860 1.00 156.50 477 ASP A CA 1
ATOM 3777 C C . ASP A 1 630 ? 95.417 119.925 87.977 1.00 156.50 477 ASP A C 1
ATOM 3778 O O . ASP A 1 630 ? 94.590 120.351 87.163 1.00 156.50 477 ASP A O 1
ATOM 3783 N N . PHE A 1 631 ? 95.077 119.132 88.995 1.00 153.69 478 PHE A N 1
ATOM 3784 C CA . PHE A 1 631 ? 93.697 118.698 89.192 1.00 153.69 478 PHE A CA 1
ATOM 3785 C C . PHE A 1 631 ? 92.754 119.888 89.315 1.00 153.69 478 PHE A C 1
ATOM 3786 O O . PHE A 1 631 ? 91.645 119.879 88.769 1.00 153.69 478 PHE A O 1
ATOM 3794 N N . PHE A 1 632 ? 93.179 120.917 90.048 1.00 156.31 479 PHE A N 1
ATOM 3795 C CA . PHE A 1 632 ? 92.355 122.111 90.206 1.00 156.31 479 PHE A CA 1
ATOM 3796 C C . PHE A 1 632 ? 92.090 122.777 88.860 1.00 156.31 479 PHE A C 1
ATOM 3797 O O . PHE A 1 632 ? 90.961 123.194 88.574 1.00 156.31 479 PHE A O 1
ATOM 3805 N N . ASN A 1 633 ? 93.119 122.879 88.018 1.00 158.94 480 ASN A N 1
ATOM 3806 C CA . ASN A 1 633 ? 93.038 123.605 86.755 1.00 158.94 480 ASN A CA 1
ATOM 3807 C C . ASN A 1 633 ? 92.816 122.717 85.536 1.00 158.94 480 ASN A C 1
ATOM 3808 O O . ASN A 1 633 ? 92.711 123.247 84.424 1.00 158.94 480 ASN A O 1
ATOM 3813 N N . GLN A 1 634 ? 92.758 121.393 85.696 1.00 163.49 481 GLN A N 1
ATOM 3814 C CA . GLN A 1 634 ? 92.608 120.526 84.530 1.00 163.49 481 GLN A CA 1
ATOM 3815 C C . GLN A 1 634 ? 91.257 120.731 83.857 1.00 163.49 481 GLN A C 1
ATOM 3816 O O . GLN A 1 634 ? 91.145 120.613 82.631 1.00 163.49 481 GLN A O 1
ATOM 3822 N N . ALA A 1 635 ? 90.217 121.022 84.643 1.00 162.47 482 ALA A N 1
ATOM 3823 C CA . ALA A 1 635 ? 88.875 121.154 84.082 1.00 162.47 482 ALA A CA 1
ATOM 3824 C C . ALA A 1 635 ? 88.806 122.280 83.059 1.00 162.47 482 ALA A C 1
ATOM 3825 O O . ALA A 1 635 ? 88.181 122.131 82.002 1.00 162.47 482 ALA A O 1
ATOM 3827 N N . GLU A 1 636 ? 89.443 123.414 83.351 1.00 169.92 483 GLU A N 1
ATOM 3828 C CA . GLU A 1 636 ? 89.420 124.529 82.411 1.00 169.92 483 GLU A CA 1
ATOM 3829 C C . GLU A 1 636 ? 90.272 124.233 81.182 1.00 169.92 483 GLU A C 1
ATOM 3830 O O . GLU A 1 636 ? 89.907 124.612 80.063 1.00 169.92 483 GLU A O 1
ATOM 3836 N N . TRP A 1 637 ? 91.414 123.568 81.371 1.00 162.73 484 TRP A N 1
ATOM 3837 C CA . TRP A 1 637 ? 92.271 123.241 80.235 1.00 162.73 484 TRP A CA 1
ATOM 3838 C C . TRP A 1 637 ? 91.562 122.306 79.266 1.00 162.73 484 TRP A C 1
ATOM 3839 O O . TRP A 1 637 ? 91.756 122.397 78.048 1.00 162.73 484 TRP A O 1
ATOM 3850 N N . GLU A 1 638 ? 90.740 121.395 79.789 1.00 166.35 485 GLU A N 1
ATOM 3851 C CA . GLU A 1 638 ? 89.948 120.532 78.920 1.00 166.35 485 GLU A CA 1
ATOM 3852 C C . GLU A 1 638 ? 88.993 121.356 78.064 1.00 166.35 485 GLU A C 1
ATOM 3853 O O . GLU A 1 638 ? 88.862 121.123 76.857 1.00 166.35 485 GLU A O 1
ATOM 3859 N N . ARG A 1 639 ? 88.319 122.330 78.678 1.00 168.17 486 ARG A N 1
ATOM 3860 C CA . ARG A 1 639 ? 87.426 123.206 77.927 1.00 168.17 486 ARG A CA 1
ATOM 3861 C C . ARG A 1 639 ? 88.197 124.005 76.883 1.00 168.17 486 ARG A C 1
ATOM 3862 O O . ARG A 1 639 ? 87.745 124.161 75.743 1.00 168.17 486 ARG A O 1
ATOM 3870 N N . SER A 1 640 ? 89.363 124.530 77.263 1.00 170.38 487 SER A N 1
ATOM 3871 C CA . SER A 1 640 ? 90.178 125.286 76.318 1.00 170.38 487 SER A CA 1
ATOM 3872 C C . SER A 1 640 ? 90.620 124.413 75.150 1.00 170.38 487 SER A C 1
ATOM 3873 O O . SER A 1 640 ? 90.591 124.849 73.994 1.00 170.38 487 SER A O 1
ATOM 3876 N N . PHE A 1 641 ? 91.040 123.179 75.436 1.00 172.21 488 PHE A N 1
ATOM 3877 C CA . PHE A 1 641 ? 91.503 122.284 74.380 1.00 172.21 488 PHE A CA 1
ATOM 3878 C C . PHE A 1 641 ? 90.390 121.992 73.384 1.00 172.21 488 PHE A C 1
ATOM 3879 O O . PHE A 1 641 ? 90.612 121.992 72.168 1.00 172.21 488 PHE A O 1
ATOM 3887 N N . ARG A 1 642 ? 89.186 121.717 73.889 1.00 181.64 489 ARG A N 1
ATOM 3888 C CA . ARG A 1 642 ? 88.036 121.482 73.023 1.00 181.64 489 ARG A CA 1
ATOM 3889 C C . ARG A 1 642 ? 87.794 122.669 72.098 1.00 181.64 489 ARG A C 1
ATOM 3890 O O . ARG A 1 642 ? 87.656 122.508 70.881 1.00 181.64 489 ARG A O 1
ATOM 3898 N N . ASP A 1 643 ? 87.736 123.874 72.667 1.00 180.59 490 ASP A N 1
ATOM 3899 C CA . ASP A 1 643 ? 87.435 125.057 71.869 1.00 180.59 490 ASP A CA 1
ATOM 3900 C C . ASP A 1 643 ? 88.518 125.317 70.831 1.00 180.59 490 ASP A C 1
ATOM 3901 O O . ASP A 1 643 ? 88.217 125.672 69.685 1.00 180.59 490 ASP A O 1
ATOM 3906 N N . TYR A 1 644 ? 89.785 125.153 71.215 1.00 178.25 491 TYR A N 1
ATOM 3907 C CA . TYR A 1 644 ? 90.884 125.458 70.305 1.00 178.25 491 TYR A CA 1
ATOM 3908 C C . TYR A 1 644 ? 90.871 124.542 69.088 1.00 178.25 491 TYR A C 1
ATOM 3909 O O . TYR A 1 644 ? 91.086 124.992 67.959 1.00 178.25 491 TYR A O 1
ATOM 3918 N N . VAL A 1 645 ? 90.645 123.246 69.301 1.00 181.35 492 VAL A N 1
ATOM 3919 C CA . VAL A 1 645 ? 90.762 122.282 68.209 1.00 181.35 492 VAL A CA 1
ATOM 3920 C C . VAL A 1 645 ? 89.689 122.521 67.152 1.00 181.35 492 VAL A C 1
ATOM 3921 O O . VAL A 1 645 ? 89.934 122.353 65.951 1.00 181.35 492 VAL A O 1
ATOM 3925 N N . LEU A 1 646 ? 88.481 122.895 67.581 1.00 192.47 493 LEU A N 1
ATOM 3926 C CA . LEU A 1 646 ? 87.360 123.012 66.651 1.00 192.47 493 LEU A CA 1
ATOM 3927 C C . LEU A 1 646 ? 87.612 124.075 65.584 1.00 192.47 493 LEU A C 1
ATOM 3928 O O . LEU A 1 646 ? 87.294 123.866 64.407 1.00 192.47 493 LEU A O 1
ATOM 3933 N N . CYS A 1 647 ? 88.188 125.214 65.966 1.00 196.60 494 CYS A N 1
ATOM 3934 C CA . CYS A 1 647 ? 88.375 126.317 65.030 1.00 196.60 494 CYS A CA 1
ATOM 3935 C C . CYS A 1 647 ? 89.508 126.084 64.035 1.00 196.60 494 CYS A C 1
ATOM 3936 O O . CYS A 1 647 ? 89.644 126.869 63.091 1.00 196.60 494 CYS A O 1
ATOM 3939 N N . GLN A 1 648 ? 90.326 125.043 64.221 1.00 192.89 495 GLN A N 1
ATOM 3940 C CA . GLN A 1 648 ? 91.534 124.895 63.413 1.00 192.89 495 GLN A CA 1
ATOM 3941 C C . GLN A 1 648 ? 91.230 124.641 61.943 1.00 192.89 495 GLN A C 1
ATOM 3942 O O . GLN A 1 648 ? 92.025 125.027 61.078 1.00 192.89 495 GLN A O 1
ATOM 3948 N N . ALA A 1 649 ? 90.107 123.984 61.636 1.00 199.64 496 ALA A N 1
ATOM 3949 C CA . ALA A 1 649 ? 89.892 123.498 60.275 1.00 199.64 496 ALA A CA 1
ATOM 3950 C C . ALA A 1 649 ? 89.795 124.637 59.266 1.00 199.64 496 ALA A C 1
ATOM 3951 O O . ALA A 1 649 ? 90.291 124.506 58.141 1.00 199.64 496 ALA A O 1
ATOM 3953 N N . ASN A 1 650 ? 89.189 125.760 59.654 1.00 207.21 497 ASN A N 1
ATOM 3954 C CA . ASN A 1 650 ? 89.091 126.950 58.806 1.00 207.21 497 ASN A CA 1
ATOM 3955 C C . ASN A 1 650 ? 88.440 126.620 57.463 1.00 207.21 497 ASN A C 1
ATOM 3956 O O . ASN A 1 650 ? 89.057 126.719 56.400 1.00 207.21 497 ASN A O 1
ATOM 3961 N N . VAL A 1 651 ? 87.163 126.246 57.521 1.00 213.20 498 VAL A N 1
ATOM 3962 C CA . VAL A 1 651 ? 86.470 125.683 56.365 1.00 213.20 498 VAL A CA 1
ATOM 3963 C C . VAL A 1 651 ? 85.751 126.764 55.563 1.00 213.20 498 VAL A C 1
ATOM 3964 O O . VAL A 1 651 ? 84.879 126.456 54.742 1.00 213.20 498 VAL A O 1
ATOM 3968 N N . THR A 1 652 ? 86.099 128.030 55.785 1.00 220.81 499 THR A N 1
ATOM 3969 C CA . THR A 1 652 ? 85.558 129.112 54.967 1.00 220.81 499 THR A CA 1
ATOM 3970 C C . THR A 1 652 ? 86.240 129.143 53.602 1.00 220.81 499 THR A C 1
ATOM 3971 O O . THR A 1 652 ? 87.056 128.279 53.282 1.00 220.81 499 THR A O 1
ATOM 3975 N N . ASP A 1 663 ? 91.162 134.309 63.718 1.00 183.99 510 ASP A N 1
ATOM 3976 C CA . ASP A 1 663 ? 92.287 133.451 64.070 1.00 183.99 510 ASP A CA 1
ATOM 3977 C C . ASP A 1 663 ? 92.031 132.729 65.386 1.00 183.99 510 ASP A C 1
ATOM 3978 O O . ASP A 1 663 ? 91.376 133.261 66.281 1.00 183.99 510 ASP A O 1
ATOM 3983 N N . CYS A 1 664 ? 92.562 131.516 65.498 1.00 191.19 511 CYS A N 1
ATOM 3984 C CA . CYS A 1 664 ? 92.426 130.721 66.709 1.00 191.19 511 CYS A CA 1
ATOM 3985 C C . CYS A 1 664 ? 93.371 131.237 67.784 1.00 191.19 511 CYS A C 1
ATOM 3986 O O . CYS A 1 664 ? 94.472 131.708 67.485 1.00 191.19 511 CYS A O 1
ATOM 3989 N N . GLU A 1 665 ? 92.930 131.149 69.037 1.00 182.20 512 GLU A N 1
ATOM 3990 C CA . GLU A 1 665 ? 93.747 131.503 70.186 1.00 182.20 512 GLU A CA 1
ATOM 3991 C C . GLU A 1 665 ? 93.558 130.466 71.282 1.00 182.20 512 GLU A C 1
ATOM 3992 O O . GLU A 1 665 ? 92.504 129.833 71.385 1.00 182.20 512 GLU A O 1
ATOM 3998 N N . ILE A 1 666 ? 94.593 130.303 72.100 1.00 171.68 513 ILE A N 1
ATOM 3999 C CA . ILE A 1 666 ? 94.588 129.368 73.218 1.00 171.68 513 ILE A CA 1
ATOM 4000 C C . ILE A 1 666 ? 94.285 130.168 74.476 1.00 171.68 513 ILE A C 1
ATOM 4001 O O . ILE A 1 666 ? 95.063 131.043 74.869 1.00 171.68 513 ILE A O 1
ATOM 4006 N N . LYS A 1 667 ? 93.143 129.881 75.103 1.00 170.58 514 LYS A N 1
ATOM 4007 C CA . LYS A 1 667 ? 92.800 130.556 76.350 1.00 170.58 514 LYS A CA 1
ATOM 4008 C C . LYS A 1 667 ? 93.822 130.249 77.438 1.00 170.58 514 LYS A C 1
ATOM 4009 O O . LYS A 1 667 ? 94.254 131.149 78.167 1.00 170.58 514 LYS A O 1
ATOM 4015 N N . ASN A 1 668 ? 94.220 128.987 77.560 1.00 166.50 515 ASN A N 1
ATOM 4016 C CA . ASN A 1 668 ? 95.197 128.563 78.555 1.00 166.50 515 ASN A CA 1
ATOM 4017 C C . ASN A 1 668 ? 95.579 127.124 78.242 1.00 166.50 515 ASN A C 1
ATOM 4018 O O . ASN A 1 668 ? 94.970 126.474 77.388 1.00 166.50 515 ASN A O 1
ATOM 4023 N N . ARG A 1 669 ? 96.598 126.632 78.940 1.00 160.71 516 ARG A N 1
ATOM 4024 C CA . ARG A 1 669 ? 97.107 125.289 78.710 1.00 160.71 516 ARG A CA 1
ATOM 4025 C C . ARG A 1 669 ? 97.806 124.817 79.976 1.00 160.71 516 ARG A C 1
ATOM 4026 O O . ARG A 1 669 ? 98.068 125.622 80.877 1.00 160.71 516 ARG A O 1
ATOM 4034 N N . PRO A 1 670 ? 98.102 123.520 80.088 1.00 155.97 517 PRO A N 1
ATOM 4035 C CA . PRO A 1 670 ? 98.923 123.056 81.212 1.00 155.97 517 PRO A CA 1
ATOM 4036 C C . PRO A 1 670 ? 100.289 123.722 81.207 1.00 155.97 517 PRO A C 1
ATOM 4037 O O . PRO A 1 670 ? 100.871 123.981 80.152 1.00 155.97 517 PRO A O 1
ATOM 4041 N N . SER A 1 671 ? 100.801 123.993 82.404 1.00 149.66 518 SER A N 1
ATOM 4042 C CA . SER A 1 671 ? 102.072 124.685 82.567 1.00 149.66 518 SER A CA 1
ATOM 4043 C C . SER A 1 671 ? 103.209 123.673 82.528 1.00 149.66 518 SER A C 1
ATOM 4044 O O . SER A 1 671 ? 103.230 122.723 83.317 1.00 149.66 518 SER A O 1
ATOM 4047 N N . LEU A 1 672 ? 104.152 123.882 81.611 1.00 151.43 519 LEU A N 1
ATOM 4048 C CA . LEU A 1 672 ? 105.304 122.995 81.521 1.00 151.43 519 LEU A CA 1
ATOM 4049 C C . LEU A 1 672 ? 106.177 123.078 82.765 1.00 151.43 519 LEU A C 1
ATOM 4050 O O . LEU A 1 672 ? 106.857 122.103 83.107 1.00 151.43 519 LEU A O 1
ATOM 4055 N N . LEU A 1 673 ? 106.188 124.229 83.443 1.00 149.39 520 LEU A N 1
ATOM 4056 C CA . LEU A 1 673 ? 106.989 124.361 84.656 1.00 149.39 520 LEU A CA 1
ATOM 4057 C C . LEU A 1 673 ? 106.529 123.379 85.725 1.00 149.39 520 LEU A C 1
ATOM 4058 O O . LEU A 1 673 ? 107.352 122.764 86.412 1.00 149.39 520 LEU A O 1
ATOM 4063 N N . VAL A 1 674 ? 105.215 123.223 85.878 1.00 144.92 521 VAL A N 1
ATOM 4064 C CA . VAL A 1 674 ? 104.688 122.267 86.844 1.00 144.92 521 VAL A CA 1
ATOM 4065 C C . VAL A 1 674 ? 105.102 120.853 86.465 1.00 144.92 521 VAL A C 1
ATOM 4066 O O . VAL A 1 674 ? 105.397 120.024 87.333 1.00 144.92 521 VAL A O 1
ATOM 4070 N N . GLU A 1 675 ? 105.121 120.554 85.165 1.00 147.94 522 GLU A N 1
ATOM 4071 C CA . GLU A 1 675 ? 105.554 119.238 84.711 1.00 147.94 522 GLU A CA 1
ATOM 4072 C C . GLU A 1 675 ? 107.002 118.972 85.100 1.00 147.94 522 GLU A C 1
ATOM 4073 O O . GLU A 1 675 ? 107.340 117.871 85.550 1.00 147.94 522 GLU A O 1
ATOM 4079 N N . LYS A 1 676 ? 107.874 119.967 84.927 1.00 148.36 523 LYS A N 1
ATOM 4080 C CA . LYS A 1 676 ? 109.284 119.776 85.251 1.00 148.36 523 LYS A CA 1
ATOM 4081 C C . LYS A 1 676 ? 109.486 119.552 86.745 1.00 148.36 523 LYS A C 1
ATOM 4082 O O . LYS A 1 676 ? 110.287 118.700 87.149 1.00 148.36 523 LYS A O 1
ATOM 4088 N N . ILE A 1 677 ? 108.775 120.310 87.581 1.00 147.19 524 ILE A N 1
ATOM 4089 C CA . ILE A 1 677 ? 108.914 120.150 89.027 1.00 147.19 524 ILE A CA 1
ATOM 4090 C C . ILE A 1 677 ? 108.425 118.774 89.455 1.00 147.19 524 ILE A C 1
ATOM 4091 O O . ILE A 1 677 ? 109.043 118.112 90.298 1.00 147.19 524 ILE A O 1
ATOM 4096 N N . ASN A 1 678 ? 107.299 118.331 88.895 1.00 147.20 525 ASN A N 1
ATOM 4097 C CA . ASN A 1 678 ? 106.765 117.013 89.223 1.00 147.20 525 ASN A CA 1
ATOM 4098 C C . ASN A 1 678 ? 107.765 115.919 88.874 1.00 147.20 525 ASN A C 1
ATOM 4099 O O . ASN A 1 678 ? 107.985 114.987 89.656 1.00 147.20 525 ASN A O 1
ATOM 4104 N N . LEU A 1 679 ? 108.381 116.016 87.695 1.00 145.78 526 LEU A N 1
ATOM 4105 C CA . LEU A 1 679 ? 109.424 115.067 87.325 1.00 145.78 526 LEU A CA 1
ATOM 4106 C C . LEU A 1 679 ? 110.615 115.166 88.267 1.00 145.78 526 LEU A C 1
ATOM 4107 O O . LEU A 1 679 ? 111.212 114.147 88.635 1.00 145.78 526 LEU A O 1
ATOM 4112 N N . PHE A 1 680 ? 110.986 116.390 88.650 1.00 142.34 527 PHE A N 1
ATOM 4113 C CA . PHE A 1 680 ? 112.118 116.581 89.552 1.00 142.34 527 PHE A CA 1
ATOM 4114 C C . PHE A 1 680 ? 111.888 115.867 90.877 1.00 142.34 527 PHE A C 1
ATOM 4115 O O . PHE A 1 680 ? 112.771 115.165 91.381 1.00 142.34 527 PHE A O 1
ATOM 4123 N N . ALA A 1 681 ? 110.702 116.044 91.460 1.00 141.47 528 ALA A N 1
ATOM 4124 C CA . ALA A 1 681 ? 110.397 115.390 92.727 1.00 141.47 528 ALA A CA 1
ATOM 4125 C C . ALA A 1 681 ? 110.390 113.875 92.581 1.00 141.47 528 ALA A C 1
ATOM 4126 O O . ALA A 1 681 ? 110.937 113.159 93.428 1.00 141.47 528 ALA A O 1
ATOM 4128 N N . MET A 1 682 ? 109.771 113.369 91.515 1.00 143.93 529 MET A N 1
ATOM 4129 C CA . MET A 1 682 ? 109.706 111.928 91.303 1.00 143.93 529 MET A CA 1
ATOM 4130 C C . MET A 1 682 ? 111.105 111.342 91.147 1.00 143.93 529 MET A C 1
ATOM 4131 O O . MET A 1 682 ? 111.477 110.391 91.842 1.00 143.93 529 MET A O 1
ATOM 4136 N N . PHE A 1 683 ? 111.898 111.900 90.233 1.00 143.22 530 PHE A N 1
ATOM 4137 C CA . PHE A 1 683 ? 113.274 111.441 90.083 1.00 143.22 530 PHE A CA 1
ATOM 4138 C C . PHE A 1 683 ? 114.109 111.796 91.306 1.00 143.22 530 PHE A C 1
ATOM 4139 O O . PHE A 1 683 ? 115.036 111.062 91.667 1.00 143.22 530 PHE A O 1
ATOM 4147 N N . GLY A 1 684 ? 113.806 112.928 91.945 1.00 140.81 531 GLY A N 1
ATOM 4148 C CA . GLY A 1 684 ? 114.574 113.339 93.109 1.00 140.81 531 GLY A CA 1
ATOM 4149 C C . GLY A 1 684 ? 114.508 112.335 94.243 1.00 140.81 531 GLY A C 1
ATOM 4150 O O . GLY A 1 684 ? 115.498 112.112 94.945 1.00 140.81 531 GLY A O 1
ATOM 4151 N N . THR A 1 685 ? 113.341 111.721 94.441 1.00 136.99 532 THR A N 1
ATOM 4152 C CA . THR A 1 685 ? 113.199 110.722 95.494 1.00 136.99 532 THR A CA 1
ATOM 4153 C C . THR A 1 685 ? 114.120 109.536 95.244 1.00 136.99 532 THR A C 1
ATOM 4154 O O . THR A 1 685 ? 114.829 109.086 96.149 1.00 136.99 532 THR A O 1
ATOM 4158 N N . GLY A 1 686 ? 114.126 109.020 94.015 1.00 139.06 533 GLY A N 1
ATOM 4159 C CA . GLY A 1 686 ? 115.020 107.919 93.694 1.00 139.06 533 GLY A CA 1
ATOM 4160 C C . GLY A 1 686 ? 116.478 108.293 93.872 1.00 139.06 533 GLY A C 1
ATOM 4161 O O . GLY A 1 686 ? 117.270 107.525 94.424 1.00 139.06 533 GLY A O 1
ATOM 4162 N N . ILE A 1 687 ? 116.853 109.483 93.403 1.00 141.97 534 ILE A N 1
ATOM 4163 C CA . ILE A 1 687 ? 118.227 109.943 93.568 1.00 141.97 534 ILE A CA 1
ATOM 4164 C C . ILE A 1 687 ? 118.537 110.153 95.044 1.00 141.97 534 ILE A C 1
ATOM 4165 O O . ILE A 1 687 ? 119.611 109.776 95.527 1.00 141.97 534 ILE A O 1
ATOM 4170 N N . ALA A 1 688 ? 117.602 110.760 95.780 1.00 138.32 535 ALA A N 1
ATOM 4171 C CA . ALA A 1 688 ? 117.840 111.066 97.187 1.00 138.32 535 ALA A CA 1
ATOM 4172 C C . ALA A 1 688 ? 118.057 109.801 98.007 1.00 138.32 535 ALA A C 1
ATOM 4173 O O . ALA A 1 688 ? 118.946 109.753 98.864 1.00 138.32 535 ALA A O 1
ATOM 4175 N N . MET A 1 689 ? 117.273 108.757 97.744 1.00 137.65 536 MET A N 1
ATOM 4176 C CA . MET A 1 689 ? 117.418 107.515 98.491 1.00 137.65 536 MET A CA 1
ATOM 4177 C C . MET A 1 689 ? 118.632 106.704 98.059 1.00 137.65 536 MET A C 1
ATOM 4178 O O . MET A 1 689 ? 118.945 105.704 98.712 1.00 137.65 536 MET A O 1
ATOM 4183 N N . SER A 1 690 ? 119.321 107.100 96.990 1.00 144.49 537 SER A N 1
ATOM 4184 C CA . SER A 1 690 ? 120.494 106.371 96.525 1.00 144.49 537 SER A CA 1
ATOM 4185 C C . SER A 1 690 ? 121.749 106.674 97.333 1.00 144.49 537 SER A C 1
ATOM 4186 O O . SER A 1 690 ? 122.773 106.018 97.116 1.00 144.49 537 SER A O 1
ATOM 4189 N N . THR A 1 691 ? 121.701 107.635 98.254 1.00 142.00 538 THR A N 1
ATOM 4190 C CA . THR A 1 691 ? 122.859 108.018 99.050 1.00 142.00 538 THR A CA 1
ATOM 4191 C C . THR A 1 691 ? 122.994 107.209 100.332 1.00 142.00 538 THR A C 1
ATOM 4192 O O . THR A 1 691 ? 123.916 107.471 101.111 1.00 142.00 538 THR A O 1
ATOM 4196 N N . TRP A 1 692 ? 122.095 106.250 100.574 1.00 135.01 539 TRP A N 1
ATOM 4197 C CA . TRP A 1 692 ? 122.139 105.463 101.803 1.00 135.01 539 TRP A CA 1
ATOM 4198 C C . TRP A 1 692 ? 123.471 104.745 101.969 1.00 135.01 539 TRP A C 1
ATOM 4199 O O . TRP A 1 692 ? 123.956 104.577 103.093 1.00 135.01 539 TRP A O 1
ATOM 4210 N N . VAL A 1 693 ? 124.081 104.323 100.862 1.00 145.35 540 VAL A N 1
ATOM 4211 C CA . VAL A 1 693 ? 125.325 103.560 100.896 1.00 145.35 540 VAL A CA 1
ATOM 4212 C C . VAL A 1 693 ? 126.550 104.450 100.704 1.00 145.35 540 VAL A C 1
ATOM 4213 O O . VAL A 1 693 ? 127.649 103.938 100.477 1.00 145.35 540 VAL A O 1
ATOM 4217 N N . TRP A 1 694 ? 126.392 105.773 100.802 1.00 144.77 541 TRP A N 1
ATOM 4218 C CA . TRP A 1 694 ? 127.503 106.705 100.611 1.00 144.77 541 TRP A CA 1
ATOM 4219 C C . TRP A 1 694 ? 128.224 106.897 101.946 1.00 144.77 541 TRP A C 1
ATOM 4220 O O . TRP A 1 694 ? 128.101 107.917 102.626 1.00 144.77 541 TRP A O 1
ATOM 4231 N N . THR A 1 695 ? 128.985 105.871 102.319 1.00 166.75 542 THR A N 1
ATOM 4232 C CA . THR A 1 695 ? 129.776 105.864 103.542 1.00 166.75 542 THR A CA 1
ATOM 4233 C C . THR A 1 695 ? 131.145 105.266 103.245 1.00 166.75 542 THR A C 1
ATOM 4234 O O . THR A 1 695 ? 131.413 104.785 102.140 1.00 166.75 542 THR A O 1
ATOM 4238 N N . LYS A 1 696 ? 132.019 105.291 104.251 1.00 175.23 543 LYS A N 1
ATOM 4239 C CA . LYS A 1 696 ? 133.366 104.765 104.069 1.00 175.23 543 LYS A CA 1
ATOM 4240 C C . LYS A 1 696 ? 133.379 103.242 104.038 1.00 175.23 543 LYS A C 1
ATOM 4241 O O . LYS A 1 696 ? 134.186 102.644 103.317 1.00 175.23 543 LYS A O 1
ATOM 4247 N N . ALA A 1 697 ? 132.504 102.602 104.817 1.00 172.34 544 ALA A N 1
ATOM 4248 C CA . ALA A 1 697 ? 132.513 101.144 104.899 1.00 172.34 544 ALA A CA 1
ATOM 4249 C C . ALA A 1 697 ? 132.200 100.513 103.550 1.00 172.34 544 ALA A C 1
ATOM 4250 O O . ALA A 1 697 ? 132.823 99.518 103.161 1.00 172.34 544 ALA A O 1
ATOM 4252 N N . THR A 1 698 ? 131.242 101.081 102.820 1.00 167.53 545 THR A N 1
ATOM 4253 C CA . THR A 1 698 ? 130.873 100.511 101.531 1.00 167.53 545 THR A CA 1
ATOM 4254 C C . THR A 1 698 ? 132.001 100.651 100.520 1.00 167.53 545 THR A C 1
ATOM 4255 O O . THR A 1 698 ? 132.168 99.783 99.656 1.00 167.53 545 THR A O 1
ATOM 4259 N N . LEU A 1 699 ? 132.784 101.727 100.614 1.00 175.83 546 LEU A N 1
ATOM 4260 C CA . LEU A 1 699 ? 133.935 101.876 99.731 1.00 175.83 546 LEU A CA 1
ATOM 4261 C C . LEU A 1 699 ? 134.945 100.762 99.967 1.00 175.83 546 LEU A C 1
ATOM 4262 O O . LEU A 1 699 ? 135.529 100.230 99.015 1.00 175.83 546 LEU A O 1
ATOM 4267 N N . LEU A 1 700 ? 135.158 100.392 101.231 1.00 176.14 547 LEU A N 1
ATOM 4268 C CA . LEU A 1 700 ? 136.062 99.291 101.538 1.00 176.14 547 LEU A CA 1
ATOM 4269 C C . LEU A 1 700 ? 135.541 97.980 100.967 1.00 176.14 547 LEU A C 1
ATOM 4270 O O . LEU A 1 700 ? 136.317 97.167 100.451 1.00 176.14 547 LEU A O 1
ATOM 4275 N N . ILE A 1 701 ? 134.229 97.756 101.054 1.00 171.06 548 ILE A N 1
ATOM 4276 C CA . ILE A 1 701 ? 133.643 96.545 100.486 1.00 171.06 548 ILE A CA 1
ATOM 4277 C C . ILE A 1 701 ? 133.866 96.516 98.980 1.00 171.06 548 ILE A C 1
ATOM 4278 O O . ILE A 1 701 ? 134.283 95.500 98.413 1.00 171.06 548 ILE A O 1
ATOM 4283 N N . TRP A 1 702 ? 133.598 97.639 98.313 1.00 166.21 549 TRP A N 1
ATOM 4284 C CA . TRP A 1 702 ? 133.848 97.722 96.879 1.00 166.21 549 TRP A CA 1
ATOM 4285 C C . TRP A 1 702 ? 135.330 97.570 96.572 1.00 166.21 549 TRP A C 1
ATOM 4286 O O . TRP A 1 702 ? 135.703 96.939 95.576 1.00 166.21 549 TRP A O 1
ATOM 4297 N N . ARG A 1 703 ? 136.191 98.150 97.412 1.00 178.46 550 ARG A N 1
ATOM 4298 C CA . ARG A 1 703 ? 137.628 98.028 97.193 1.00 178.46 550 ARG A CA 1
ATOM 4299 C C . ARG A 1 703 ? 138.065 96.569 97.238 1.00 178.46 550 ARG A C 1
ATOM 4300 O O . ARG A 1 703 ? 138.850 96.122 96.394 1.00 178.46 550 ARG A O 1
ATOM 4308 N N . ARG A 1 704 ? 137.561 95.810 98.211 1.00 185.38 551 ARG A N 1
ATOM 4309 C CA . ARG A 1 704 ? 137.870 94.387 98.272 1.00 185.38 551 ARG A CA 1
ATOM 4310 C C . ARG A 1 704 ? 137.080 93.590 97.243 1.00 185.38 551 ARG A C 1
ATOM 4311 O O . ARG A 1 704 ? 137.556 92.549 96.778 1.00 185.38 551 ARG A O 1
ATOM 4319 N N . THR A 1 705 ? 135.877 94.044 96.888 1.00 183.95 552 THR A N 1
ATOM 4320 C CA . THR A 1 705 ? 135.129 93.364 95.837 1.00 183.95 552 THR A CA 1
ATOM 4321 C C . THR A 1 705 ? 135.880 93.426 94.515 1.00 183.95 552 THR A C 1
ATOM 4322 O O . THR A 1 705 ? 135.938 92.436 93.775 1.00 183.95 552 THR A O 1
ATOM 4326 N N . TRP A 1 706 ? 136.471 94.580 94.205 1.00 191.90 553 TRP A N 1
ATOM 4327 C CA . TRP A 1 706 ? 137.289 94.698 93.004 1.00 191.90 553 TRP A CA 1
ATOM 4328 C C . TRP A 1 706 ? 138.512 93.789 93.053 1.00 191.90 553 TRP A C 1
ATOM 4329 O O . TRP A 1 706 ? 139.014 93.390 91.996 1.00 191.90 553 TRP A O 1
ATOM 4340 N N . CYS A 1 707 ? 138.975 93.412 94.244 1.00 194.59 554 CYS A N 1
ATOM 4341 C CA . CYS A 1 707 ? 140.151 92.563 94.379 1.00 194.59 554 CYS A CA 1
ATOM 4342 C C . CYS A 1 707 ? 139.874 91.097 94.058 1.00 194.59 554 CYS A C 1
ATOM 4343 O O . CYS A 1 707 ? 140.796 90.279 94.137 1.00 194.59 554 CYS A O 1
ATOM 4346 N N . ARG A 1 708 ? 138.637 90.741 93.712 1.00 187.26 555 ARG A N 1
ATOM 4347 C CA . ARG A 1 708 ? 138.353 89.475 93.045 1.00 187.26 555 ARG A CA 1
ATOM 4348 C C . ARG A 1 708 ? 138.645 89.667 91.563 1.00 187.26 555 ARG A C 1
ATOM 4349 O O . ARG A 1 708 ? 137.838 90.259 90.837 1.00 187.26 555 ARG A O 1
ATOM 4357 N N . LEU A 1 709 ? 139.784 89.153 91.114 1.00 190.27 556 LEU A N 1
ATOM 4358 C CA . LEU A 1 709 ? 140.346 89.559 89.833 1.00 190.27 556 LEU A CA 1
ATOM 4359 C C . LEU A 1 709 ? 141.322 88.510 89.321 1.00 190.27 556 LEU A C 1
ATOM 4360 O O . LEU A 1 709 ? 141.985 87.835 90.107 1.00 190.27 556 LEU A O 1
#

B-factor: mean 162.71, std 17.27, range [128.4, 220.81]

Secondary structure (P-SEA, 3-state):
ccccccbbbbcccccccccccccccccccccccaaaaaaaaaaaaaaaaaaaaaaaaaaaaaacccccccccccaaaaaaaaaaaaaaaaaacccccccccccccccccccccccccccccaaaaaaaaaaaaaaaaaaaaaaaaaaaaaacccccccccccccccaaaaaaaaaaaaaaaaaaaaaaccbbbbccccccccccccccccccccaaaaaaaaaaaaaaaaaaaaaaaaaaacccccccccccccccccccccaaaaaaaaaaaacccccbbbbbbccccccccaaaaaaaaaaaaccccccccbbbbbbbbccaaaaaaaaaaaaacccbbbbcccccaaaaaaaaacccbbbbccccccccccaaaaaaabbbbbbccccccccccccccccccccccaaaaaaaaaaaaaaaaccaaaaaaaaaaaaacccccccccccccccccccaaaaaaaaaaaaaaaaaaaaaaaaaaaaaaaaaaaaaaaaccccccccccccccaaaaaaaaaaaaaaaaaaccccccaaaaaaaaaaaccc

Solvent-accessible surface area: 26900 Å² total; per-residue (Å²): 94,143,27,48,76,10,14,48,116,11,135,37,90,150,6,85,33,152,125,50,130,2,4,0,20,50,4,51,28,28,11,19,84,102,76,32,5,101,70,2,17,76,48,0,34,59,46,0,57,82,1,8,135,27,0,86,93,0,21,35,11,11,87,43,41,88,211,97,32,65,113,35,32,20,4,1,4,26,48,6,0,29,6,21,47,71,9,2,88,1,17,47,18,0,68,129,147,48,6,79,144,113,9,2,7,17,105,50,35,2,23,8,66,26,1,53,54,127,77,32,72,117,33,0,20,84,15,0,40,54,4,0,64,6,21,3,1,1,7,16,2,8,22,12,2,0,64,6,10,27,9,13,2,82,24,14,0,6,81,103,62,8,22,61,71,106,48,72,124,27,45,130,100,2,84,55,92,0,122,84,38,11,72,35,0,47,83,65,34,35,0,3,6,21,11,10,1,0,2,0,16,0,1,54,97,50,52,164,72,39,18,41,39,0,17,50,20,1,12,114,17,16,122,62,0,10,125,38,17,109,96,0,66,109,18,30,139,55,22,118,86,77,14,48,23,7,62,16,131,40,90,13,51,12,39,105,86,98,30,109,52,56,50,74,109,31,35,115,51,7,13,83,134,39,69,35,110,107,17,26,11,4,1,5,58,21,156,3,37,139,42,80,58,0,0,23,15,18,9,86,3,19,57,78,3,34,98,89,176,33,6,124,91,0,32,18,9,10,5,13,113,41,56,95,135,5,44,42,67,2,88,69,13,38,155,154,42,69,19,16,60,2,20,29,115,164,41,61,104,101,54,28,42,56,3,22,3,0,2,12,0,5,5,18,7,1,71,107,9,70,24,0,40,95,0,0,47,1,0,5,6,2,0,1,0,0,1,4,37,20,26,17,0,126,56,2,4,38,142,98,1,8,30,61,8,145,31,40,53,30,25,62,4,5,91,6,6,47,96,0,5,106,37,30,152,80,109,23,34,145,42,61,83,48,0,72,149,43,2,36,37,13,60,61,124,94,131,137,11,50,116,132,11,18,28,45,29,13,63,78,3,9,108,11,0,136,59,4,47,24,36,8,87,66,9,54,64,10,11,105,102,19,79,156,34,32,27,46,19,51,114,4,47,123,77,34,2,100,61,49,29,113,125,161,194,48,150,68,158,46,89,43,46,37,118,24,34,54,70,18,0,86,0,26,5,7,6,0,48,13,0,0,32,16,10,161,63,160,58,19,106,119,64,68,147,168,32,160,54,191,175

Sequence (551 aa):
GQCEAPLVRTDNPKSWYEDVEGCGIQCQNPLFTEAEHQDMHSYIAAFGAVTGLCTLFTLATFVADWRNSNRYPAVILFYVNACFFVGSIGWLAQFMDGARREIVCRADGTMRFGEPTSSETLSCVIIFVIVYYALMAGVVWFVVLTYAWHTSFKALGTTYQPLSGKTSYFHLLTWSLPFVLTVAILAVAQVDGDSVSGICFVGYKNYRYRAGFVLAPIGLVLIVGGYFLIRGVMTLFSIKSNHPGLLGIDCSFWNESYLTGSRDERKKSLLSKFGMDEGVTFMFIGRFDRGQKGVDVLLKAIEILSSKKEFQEMRFIIIGKGDPELEGWARSLEEKHGNVKVITEMLSREFVRELYGSVDFVIIPSYFEPFGLVALEAMCLGAIPIASAVGGLRDIITNETGILVKAGDPGELANAILKALELSRSDLSKFRENCKKRAMSFSDQARMDIRLAKNETMLRLGIFGFLAFGFVLITFSCHFYDFFNQAEWERSFRDYVLCQANVTDCEIKNRPSLLVEKINLFAMFGTGIAMSTWVWTKATLLIWRRTWCRL

InterPro domains:
  IPR000539 Frizzled/Smoothened, 7TM [PF01534] (225-555)
  IPR000539 Frizzled/Smoothened, 7TM [PR00489] (237-259)
  IPR000539 Frizzled/Smoothened, 7TM [PR00489] (266-288)
  IPR000539 Frizzled/Smoothened, 7TM [PR00489] (320-344)
  IPR000539 Frizzled/Smoothened, 7TM [PR00489] (364-387)
  IPR000539 Frizzled/Smoothened, 7TM [PR00489] (409-431)
  IPR000539 Frizzled/Smoothened, 7TM [PR00489] (452-473)
  IPR000539 Frizzled/Smoothened, 7TM [PR00489] (521-541)
  IPR000539 Frizzled/Smoothened, 7TM [SM01330] (224-559)
  IPR015526 Frizzled/secreted frizzled-related protein [PTHR11309] (66-551)
  IPR017981 GPCR, family 2-like, 7TM [PS50261] (235-497)
  IPR020067 Frizzled domain [PF01392] (74-174)
  IPR020067 Frizzled domain [PS50038] (69-185)
  IPR020067 Frizzled domain [SM00063] (73-187)
  IPR035683 Smoothened, 7TM [cd15030] (224-554)
  IPR036790 Frizzled cysteine-rich domain superfamily [G3DSA:1.10.2000.10] (62-195)
  IPR036790 Frizzled cysteine-rich domain superfamily [SSF63501] (73-193)
  IPR041771 Smoothened, cysteine-rich domain [cd07451] (70-200)